Protein AF-A0AAD4BTM9-F1 (afdb_monomer_lite)

Organism: NCBI:txid1328754

Sequence (418 aa):
MQLYQLKAYLLLVLLASYPAVSVAVNFTQCFENVITCANDPSSQACAFLNISNATAFSLLRTSNGKPILTTDTATALSYNGCYNHCGKGEEPFSWTVFSQECSQWLLPYLALLSQLPFGAPFRMDNLMSVILTLGSPTLAGYSLFVTLLNARWVNNKLFSRIDYPSSNVRLSVVRVLSSLQQVPLRVHPGRSAHFESLVVHPDNDNWWITLAKALNYSHTWSISSITSIAWVVVAYLLTVADSLSNGQGTGSVWLWLLPIVIGWLILSPKCDYARVDDAYNRANQQLFVADSRDATAPILVTCNSGLTISSSPDEPYGRNITSPDESRIPPVFNYARTLPWSRTVYLTSLFYRKAWRKSSRNHVGVDGNRIPRNVPRNEVPRESRLGNRDQVYDYCHHEDPGINVIWHRGVLFTAVFN

pLDDT: mean 79.59, std 14.42, range [35.06, 95.25]

Secondary structure (DSSP, 8-state):
-HHHHHHHHHHHHHHH---S------HHHHHHHHHHHHH-TTSHHHHHHT--HHHHHHHEE-TTSPBPSSGGG--EE-HHHHHHHT-SPPPPP-HHHHHHHHHHHHHHHHHHHTTS----SSHHHHHHHHHHHHH-HHHHHHHHHHHHHHHHHIIIIISTT---SBHHHHHHHHHHHHHGGGS--EE--STT-HHHHHHH-GGGHHHHHHHHHHH-------HHHHHHHHHHHHHHHHHHHHHHHH---GGGTTTTHHHHHHHHHHH-----HHHHHHHHHHHHTTEEE--SS-SSSPEEESS--SEE----TTSTTGGG-S-GGGG--SGGGHHHHHHHHHHHHHHHHHHHHHHHHIIIII-B-TTSPBPPTTS-TTB--SGGG---HHHHHHHH--S-S-----GGGSHHHHTT--

Structure (mmCIF, N/CA/C/O backbone):
data_AF-A0AAD4BTM9-F1
#
_entry.id   AF-A0AAD4BTM9-F1
#
loop_
_atom_site.group_PDB
_atom_site.id
_atom_site.type_symbol
_atom_site.label_atom_id
_atom_site.label_alt_id
_atom_site.label_comp_id
_atom_site.label_asym_id
_atom_site.label_entity_id
_atom_site.label_seq_id
_atom_site.pdbx_PDB_ins_code
_atom_site.Cartn_x
_atom_site.Cartn_y
_atom_site.Cartn_z
_atom_site.occupancy
_atom_site.B_iso_or_equiv
_atom_site.auth_seq_id
_atom_site.auth_comp_id
_atom_site.auth_asym_id
_atom_site.auth_atom_id
_atom_site.pdbx_PDB_model_num
ATOM 1 N N . MET A 1 1 ? 4.585 -25.728 14.093 1.00 44.75 1 MET A N 1
ATOM 2 C CA . MET A 1 1 ? 3.194 -26.189 14.324 1.00 44.75 1 MET A CA 1
ATOM 3 C C . MET A 1 1 ? 2.845 -26.331 15.814 1.00 44.75 1 MET A C 1
ATOM 5 O O . MET A 1 1 ? 1.763 -25.914 16.197 1.00 44.75 1 MET A O 1
ATOM 9 N N . GLN A 1 2 ? 3.752 -26.811 16.678 1.00 45.56 2 GLN A N 1
ATOM 10 C CA . GLN A 1 2 ? 3.478 -27.013 18.116 1.00 45.56 2 GLN A CA 1
ATOM 11 C C . GLN A 1 2 ? 3.310 -25.724 18.955 1.00 45.56 2 GLN A C 1
ATOM 13 O O . GLN A 1 2 ? 2.506 -25.704 19.879 1.00 45.56 2 GLN A O 1
ATOM 18 N N . LEU A 1 3 ? 3.968 -24.615 18.596 1.00 39.09 3 LEU A N 1
ATOM 19 C CA . LEU A 1 3 ? 3.857 -23.349 19.346 1.00 39.09 3 LEU A CA 1
ATOM 20 C C . LEU A 1 3 ? 2.482 -22.656 19.200 1.00 39.09 3 LEU A C 1
ATOM 22 O O . LEU A 1 3 ? 2.082 -21.875 20.058 1.00 39.09 3 LEU A O 1
ATOM 26 N N . TYR A 1 4 ? 1.757 -22.934 18.111 1.00 45.28 4 TYR A N 1
ATOM 27 C CA . TYR A 1 4 ? 0.452 -22.325 17.815 1.00 45.28 4 TYR A CA 1
ATOM 28 C C . TYR A 1 4 ? -0.698 -23.034 18.533 1.00 45.28 4 TYR A C 1
ATOM 30 O O . TYR A 1 4 ? -1.600 -22.370 19.038 1.00 45.28 4 TYR A O 1
ATOM 38 N N . GLN A 1 5 ? -0.619 -24.363 18.648 1.00 49.09 5 GLN A N 1
ATOM 39 C CA . GLN A 1 5 ? -1.528 -25.156 19.479 1.00 49.09 5 GLN A CA 1
ATOM 40 C C . GLN A 1 5 ? -1.414 -24.731 20.949 1.00 49.09 5 GLN A C 1
ATOM 42 O O . GLN A 1 5 ? -2.428 -24.522 21.603 1.00 49.09 5 GLN A O 1
ATOM 47 N N . LEU A 1 6 ? -0.189 -24.474 21.427 1.00 46.19 6 LEU A N 1
ATOM 48 C CA . LEU A 1 6 ? 0.059 -24.037 22.802 1.00 46.19 6 LEU A CA 1
ATOM 49 C C . LEU A 1 6 ? -0.590 -22.679 23.126 1.00 46.19 6 LEU A C 1
ATOM 51 O O . LEU A 1 6 ? -1.142 -22.517 24.206 1.00 46.19 6 LEU A O 1
ATOM 55 N N . LYS A 1 7 ? -0.578 -21.714 22.193 1.00 46.97 7 LYS A N 1
ATOM 56 C CA . LYS A 1 7 ? -1.187 -20.384 22.398 1.00 46.97 7 LYS A CA 1
ATOM 57 C C . LYS A 1 7 ? -2.717 -20.418 22.398 1.00 46.97 7 LYS A C 1
ATOM 59 O O . LYS A 1 7 ? -3.330 -19.718 23.196 1.00 46.97 7 LYS A O 1
ATOM 64 N N . ALA A 1 8 ? -3.322 -21.238 21.537 1.00 51.81 8 ALA A N 1
ATOM 65 C CA . ALA A 1 8 ? -4.773 -21.430 21.514 1.00 51.81 8 ALA A CA 1
ATOM 66 C C . ALA A 1 8 ? -5.264 -22.168 22.771 1.00 51.81 8 ALA A C 1
ATOM 68 O O . ALA A 1 8 ? -6.272 -21.778 23.357 1.00 51.81 8 ALA A O 1
ATOM 69 N N . TYR A 1 9 ? -4.508 -23.172 23.233 1.00 51.25 9 TYR A N 1
ATOM 70 C CA . TYR A 1 9 ? -4.788 -23.870 24.489 1.00 51.25 9 TYR A CA 1
ATOM 71 C C . TYR A 1 9 ? -4.622 -22.953 25.703 1.00 51.25 9 TYR A C 1
ATOM 73 O O . TYR A 1 9 ? -5.453 -22.991 26.599 1.00 51.25 9 TYR A O 1
ATOM 81 N N . LEU A 1 10 ? -3.603 -22.086 25.721 1.00 50.50 10 LEU A N 1
ATOM 82 C CA . LEU A 1 10 ? -3.401 -21.125 26.809 1.00 50.50 10 LEU A CA 1
ATOM 83 C C . LEU A 1 10 ? -4.558 -20.118 26.902 1.00 50.50 10 LEU A C 1
ATOM 85 O O . LEU A 1 10 ? -4.986 -19.787 28.001 1.00 50.50 10 LEU A O 1
ATOM 89 N N . LEU A 1 11 ? -5.092 -19.668 25.759 1.00 49.16 11 LEU A N 1
ATOM 90 C CA . LEU A 1 11 ? -6.245 -18.765 25.705 1.00 49.16 11 LEU A CA 1
ATOM 91 C C . LEU A 1 11 ? -7.529 -19.451 26.207 1.00 49.16 11 LEU A C 1
ATOM 93 O O . LEU A 1 11 ? -8.293 -18.853 26.957 1.00 49.16 11 LEU A O 1
ATOM 97 N N . LEU A 1 12 ? -7.742 -20.719 25.836 1.00 51.28 12 LEU A N 1
ATOM 98 C CA . LEU A 1 12 ? -8.870 -21.531 26.310 1.00 51.28 12 LEU A CA 1
ATOM 99 C C . LEU A 1 12 ? -8.758 -21.884 27.799 1.00 51.28 12 LEU A C 1
ATOM 101 O O . LEU A 1 12 ? -9.765 -21.881 28.498 1.00 51.28 12 LEU A O 1
ATOM 105 N N . VAL A 1 13 ? -7.547 -22.137 28.301 1.00 53.88 13 VAL A N 1
ATOM 106 C CA . VAL A 1 13 ? -7.291 -22.396 29.726 1.00 53.88 13 VAL A CA 1
ATOM 107 C C . VAL A 1 13 ? -7.471 -21.122 30.556 1.00 53.88 13 VAL A C 1
ATOM 109 O O . VAL A 1 13 ? -8.081 -21.199 31.614 1.00 53.88 13 VAL A O 1
ATOM 112 N N . LEU A 1 14 ? -7.049 -19.953 30.056 1.00 50.84 14 LEU A N 1
ATOM 113 C CA . LEU A 1 14 ? -7.294 -18.655 30.705 1.00 50.84 14 LEU A CA 1
ATOM 114 C C . LEU A 1 14 ? -8.786 -18.293 30.767 1.00 50.84 14 LEU A C 1
ATOM 116 O O . LEU A 1 14 ? -9.219 -17.677 31.735 1.00 50.84 14 LEU A O 1
ATOM 120 N N . LEU A 1 15 ? -9.577 -18.692 29.764 1.00 49.03 15 LEU A N 1
ATOM 121 C CA . LEU A 1 15 ? -11.035 -18.514 29.770 1.00 49.03 15 LEU A CA 1
ATOM 122 C C . LEU A 1 15 ? -11.758 -19.535 30.668 1.00 49.03 15 LEU A C 1
ATOM 124 O O . LEU A 1 15 ? -12.850 -19.250 31.150 1.00 49.03 15 LEU A O 1
ATOM 128 N N . ALA A 1 16 ? -11.164 -20.711 30.900 1.00 48.38 16 ALA A N 1
ATOM 129 C CA . ALA A 1 16 ? -11.754 -21.789 31.696 1.00 48.38 16 ALA A CA 1
ATOM 130 C C . ALA A 1 16 ? -11.356 -21.762 33.184 1.00 48.38 16 ALA A C 1
ATOM 132 O O . ALA A 1 16 ? -12.023 -22.389 34.005 1.00 48.38 16 ALA A O 1
ATOM 133 N N . SER A 1 17 ? -10.291 -21.047 33.557 1.00 43.88 17 SER A N 1
ATOM 134 C CA . SER A 1 17 ? -9.824 -20.936 34.941 1.00 43.88 17 SER A CA 1
ATOM 135 C C . SER A 1 17 ? -10.393 -19.698 35.643 1.00 43.88 17 SER A C 1
ATOM 137 O O . SER A 1 17 ? -9.637 -18.829 36.071 1.00 43.88 17 SER A O 1
ATOM 139 N N . TYR A 1 18 ? -11.715 -19.603 35.773 1.00 47.12 18 TYR A N 1
ATOM 140 C CA . TYR A 1 18 ? -12.312 -18.723 36.781 1.00 47.12 18 TYR A CA 1
ATOM 141 C C . TYR A 1 18 ? -12.571 -19.550 38.046 1.00 47.12 18 TYR A C 1
ATOM 143 O O . TYR A 1 18 ? -13.362 -20.496 37.993 1.00 47.12 18 TYR A O 1
ATOM 151 N N . PRO A 1 19 ? -11.897 -19.268 39.177 1.00 45.50 19 PRO A N 1
ATOM 152 C CA . PRO A 1 19 ? -12.206 -19.946 40.422 1.00 45.50 19 PRO A CA 1
ATOM 153 C C . PRO A 1 19 ? -13.606 -19.540 40.885 1.00 45.50 19 PRO A C 1
ATOM 155 O O . PRO A 1 19 ? -13.957 -18.363 40.948 1.00 45.50 19 PRO A O 1
ATOM 158 N N . ALA A 1 20 ? -14.410 -20.551 41.195 1.00 49.00 20 ALA A N 1
ATOM 159 C CA . ALA A 1 20 ? -15.719 -20.387 41.788 1.00 49.00 20 ALA A CA 1
ATOM 160 C C . ALA A 1 20 ? -15.606 -19.872 43.235 1.00 49.00 20 ALA A C 1
ATOM 162 O O . ALA A 1 20 ? -14.772 -20.337 44.011 1.00 49.00 20 ALA A O 1
ATOM 163 N N . VAL A 1 21 ? -16.555 -18.996 43.580 1.00 48.03 21 VAL A N 1
ATOM 164 C CA . VAL A 1 21 ? -16.938 -18.538 44.927 1.00 48.03 21 VAL A CA 1
ATOM 165 C C . VAL A 1 21 ? -16.010 -17.497 45.571 1.00 48.03 21 VAL A C 1
ATOM 167 O O . VAL A 1 21 ? -15.443 -17.708 46.641 1.00 48.03 21 VAL A O 1
ATOM 170 N N . SER A 1 22 ? -15.940 -16.306 44.973 1.00 51.69 22 SER A N 1
ATOM 171 C CA . SER A 1 22 ? -15.828 -15.078 45.769 1.00 51.69 22 SER A CA 1
ATOM 172 C C . SER A 1 22 ? -17.229 -14.696 46.273 1.00 51.69 22 SER A C 1
ATOM 174 O O . SER A 1 22 ? -18.228 -14.883 45.573 1.00 51.69 22 SER A O 1
ATOM 176 N N . VAL A 1 23 ? -17.341 -14.226 47.521 1.00 58.25 23 VAL A N 1
ATOM 177 C CA . VAL A 1 23 ? -18.596 -13.645 48.026 1.00 58.25 23 VAL A CA 1
ATOM 178 C C . VAL A 1 23 ? -18.817 -12.364 47.236 1.00 58.25 23 VAL A C 1
ATOM 180 O O . VAL A 1 23 ? -18.126 -11.372 47.465 1.00 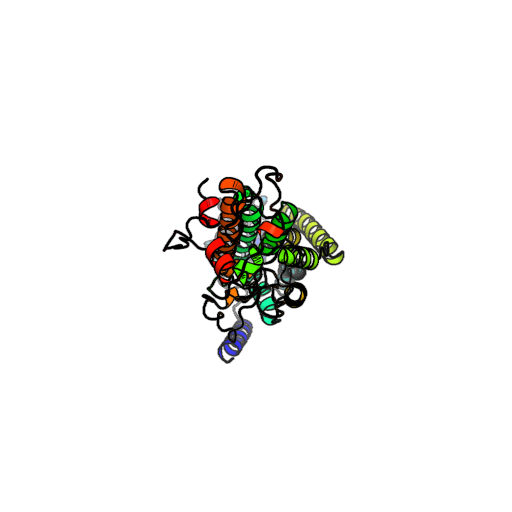58.25 23 VAL A O 1
ATOM 183 N N . ALA A 1 24 ? -19.704 -12.430 46.250 1.00 61.91 24 ALA A N 1
ATOM 184 C CA . ALA A 1 24 ? -19.914 -11.338 45.324 1.00 61.91 24 ALA A CA 1
ATOM 185 C C . ALA A 1 24 ? -20.499 -10.121 46.055 1.00 61.91 24 ALA A C 1
ATOM 187 O O . ALA A 1 24 ? -21.498 -10.241 46.768 1.00 61.91 24 ALA A O 1
ATOM 188 N N . VAL A 1 25 ? -19.881 -8.955 45.884 1.00 77.69 25 VAL A N 1
ATOM 189 C CA . VAL A 1 25 ? -20.337 -7.694 46.479 1.00 77.69 25 VAL A CA 1
ATOM 190 C C . VAL A 1 25 ? -20.967 -6.850 45.383 1.00 77.69 25 VAL A C 1
ATOM 192 O O . VAL A 1 25 ? -20.309 -6.539 44.403 1.00 77.69 25 VAL A O 1
ATOM 195 N N . ASN A 1 26 ? -22.229 -6.450 45.531 1.00 83.44 26 ASN A N 1
ATOM 196 C CA . ASN A 1 26 ? -22.850 -5.499 44.608 1.00 83.44 26 ASN A CA 1
ATOM 197 C C . ASN A 1 26 ? -22.527 -4.067 45.069 1.00 83.44 26 ASN A C 1
ATOM 199 O O . ASN A 1 26 ? -23.194 -3.536 45.964 1.00 83.44 26 ASN A O 1
ATOM 203 N N . PHE A 1 27 ? -21.480 -3.455 44.501 1.00 84.75 27 PHE A N 1
ATOM 204 C CA . PHE A 1 27 ? -21.036 -2.121 44.920 1.00 84.75 27 PHE A CA 1
ATOM 205 C C . PHE A 1 27 ? -22.039 -1.036 44.534 1.00 84.75 27 PHE A C 1
ATOM 207 O O . PHE A 1 27 ? -22.203 -0.080 45.290 1.00 84.75 27 PHE A O 1
ATOM 214 N N . THR A 1 28 ? -22.754 -1.213 43.420 1.00 85.00 28 THR A N 1
ATOM 215 C CA . THR A 1 28 ? -23.818 -0.291 42.990 1.00 85.00 28 THR A CA 1
ATOM 216 C C . THR A 1 28 ? -24.947 -0.244 44.023 1.00 85.00 28 THR A C 1
ATOM 218 O O . THR A 1 28 ? -25.272 0.824 44.539 1.00 85.00 28 THR A O 1
ATOM 221 N N . GLN A 1 29 ? -25.457 -1.409 44.435 1.00 87.75 29 GLN A N 1
ATOM 222 C CA . GLN A 1 29 ? -26.474 -1.501 45.487 1.00 87.75 29 GLN A CA 1
ATOM 223 C C . GLN A 1 29 ? -25.955 -0.971 46.829 1.00 87.75 29 GLN A C 1
ATOM 225 O O . GLN A 1 29 ? -26.685 -0.313 47.567 1.00 87.75 29 GLN A O 1
ATOM 230 N N . CYS A 1 30 ? -24.691 -1.246 47.168 1.00 88.94 30 CYS A N 1
ATOM 231 C CA . CYS A 1 30 ? -24.097 -0.709 48.388 1.00 88.94 30 CYS A CA 1
ATOM 232 C C . CYS A 1 30 ? -24.056 0.824 48.368 1.00 88.94 30 CYS A C 1
ATOM 234 O O . CYS A 1 30 ? -24.418 1.459 49.356 1.00 88.94 30 CYS A O 1
ATOM 236 N N . PHE A 1 31 ? -23.656 1.426 47.246 1.00 90.31 31 PHE A N 1
ATOM 237 C CA . PHE A 1 31 ? -23.616 2.875 47.088 1.00 90.31 31 PHE A CA 1
ATOM 238 C C . PHE A 1 31 ? -25.008 3.507 47.230 1.00 90.31 31 PHE A C 1
ATOM 240 O O . PHE A 1 31 ? -25.165 4.462 47.993 1.00 90.31 31 PHE A O 1
ATOM 247 N N . GLU A 1 32 ? -26.029 2.927 46.593 1.00 89.88 32 GLU A N 1
ATOM 248 C CA . GLU A 1 32 ? -27.427 3.354 46.756 1.00 89.88 32 GLU A CA 1
ATOM 249 C C . GLU A 1 32 ? -27.903 3.232 48.208 1.00 89.88 32 GLU A C 1
ATOM 251 O O . GLU A 1 32 ? -28.560 4.137 48.730 1.00 89.88 32 GLU A O 1
ATOM 256 N N . ASN A 1 33 ? -27.519 2.160 48.903 1.00 91.62 33 ASN A N 1
ATOM 257 C CA . ASN A 1 33 ? -27.833 1.975 50.318 1.00 91.62 33 ASN A CA 1
ATOM 258 C C . ASN A 1 33 ? -27.142 3.033 51.200 1.00 91.62 33 ASN A C 1
ATOM 260 O O . ASN A 1 33 ? -27.749 3.520 52.155 1.00 91.62 33 ASN A O 1
ATOM 264 N N . VAL A 1 34 ? -25.908 3.445 50.877 1.00 90.50 34 VAL A N 1
ATOM 265 C CA . VAL A 1 34 ? -25.220 4.538 51.591 1.00 90.50 34 VAL A CA 1
ATOM 266 C C . VAL A 1 34 ? -25.934 5.873 51.359 1.00 90.50 34 VAL A C 1
ATOM 268 O O . VAL A 1 34 ? -26.154 6.606 52.324 1.00 90.50 34 VAL A O 1
ATOM 271 N N . ILE A 1 35 ? -26.340 6.185 50.122 1.00 91.19 35 ILE A N 1
ATOM 272 C CA . ILE A 1 35 ? -27.123 7.398 49.819 1.00 91.19 35 ILE A CA 1
ATOM 273 C C . ILE A 1 35 ? -28.462 7.373 50.565 1.00 91.19 35 ILE A C 1
ATOM 275 O O . ILE A 1 35 ? -28.835 8.356 51.206 1.00 91.19 35 ILE A O 1
ATOM 279 N N . THR A 1 36 ? -29.162 6.239 50.533 1.00 91.94 36 THR A N 1
ATOM 280 C CA . THR A 1 36 ? -30.456 6.064 51.206 1.00 91.94 36 THR A CA 1
ATOM 281 C C . THR A 1 36 ? -30.318 6.248 52.716 1.00 91.94 36 THR A C 1
ATOM 283 O O . THR A 1 36 ? -31.113 6.965 53.315 1.00 91.94 36 THR A O 1
ATOM 286 N N . CYS A 1 37 ? -29.263 5.699 53.325 1.00 90.75 37 CYS A N 1
ATOM 287 C CA . CYS A 1 37 ? -28.975 5.892 54.745 1.00 90.75 37 CYS A CA 1
ATOM 288 C C . CYS A 1 37 ? -28.634 7.353 55.103 1.00 90.75 37 CYS A C 1
ATOM 290 O O . CYS A 1 37 ? -29.019 7.853 56.164 1.00 90.75 37 CYS A O 1
ATOM 292 N N . ALA A 1 38 ? -27.926 8.060 54.216 1.00 89.81 38 ALA A N 1
ATOM 293 C CA . ALA A 1 38 ? -27.612 9.478 54.389 1.00 89.81 38 ALA A CA 1
ATOM 294 C C . ALA A 1 38 ? -28.858 10.381 54.278 1.00 89.81 38 ALA A C 1
ATOM 296 O O . ALA A 1 38 ? -28.908 11.427 54.923 1.00 89.81 38 ALA A O 1
ATOM 297 N N . ASN A 1 39 ? -29.869 9.975 53.505 1.00 90.38 39 ASN A N 1
ATOM 298 C CA . ASN A 1 39 ? -31.133 10.705 53.361 1.00 90.38 39 ASN A CA 1
ATOM 299 C C . ASN A 1 39 ? -32.149 10.378 54.458 1.00 90.38 39 ASN A C 1
ATOM 301 O O . ASN A 1 39 ? -32.807 11.277 54.974 1.00 90.38 39 ASN A O 1
ATOM 305 N N . ASP A 1 40 ? -32.265 9.102 54.820 1.00 89.62 40 ASP A N 1
ATOM 306 C CA . ASP A 1 40 ? -33.227 8.618 55.801 1.00 89.62 40 ASP A CA 1
ATOM 307 C C . ASP A 1 40 ? -32.524 7.748 56.863 1.00 89.62 40 ASP A C 1
ATOM 309 O O . ASP A 1 40 ? -32.226 6.571 56.616 1.00 89.62 40 ASP A O 1
ATOM 313 N N . PRO A 1 41 ? -32.269 8.298 58.069 1.00 82.75 41 PRO A N 1
ATOM 314 C CA . PRO A 1 41 ? -31.624 7.571 59.162 1.00 82.75 41 PRO A CA 1
ATOM 315 C C . PRO A 1 41 ? -32.461 6.398 59.696 1.00 82.75 41 PRO A C 1
ATOM 317 O O . PRO A 1 41 ? -31.919 5.554 60.406 1.00 82.75 41 PRO A O 1
ATOM 320 N N . SER A 1 42 ? -33.762 6.342 59.386 1.00 84.25 42 SER A N 1
ATOM 321 C CA . SER A 1 42 ? -34.657 5.248 59.782 1.00 84.25 42 SER A CA 1
ATOM 322 C C . SER A 1 42 ? -34.722 4.112 58.755 1.00 84.25 42 SER A C 1
ATOM 324 O O . SER A 1 42 ? -35.361 3.086 58.998 1.00 84.25 42 SER A O 1
ATOM 326 N N . SER A 1 43 ? -34.033 4.263 57.620 1.00 87.12 43 SER A N 1
ATOM 327 C CA . SER A 1 43 ? -34.035 3.267 56.554 1.00 87.12 43 SER A CA 1
ATOM 328 C C . SER A 1 43 ? -33.371 1.952 56.977 1.00 87.12 43 SER A C 1
ATOM 330 O O . SER A 1 43 ? -32.358 1.912 57.683 1.00 87.12 43 SER A O 1
ATOM 332 N N . GLN A 1 44 ? -33.891 0.839 56.452 1.00 86.50 44 GLN A N 1
ATOM 333 C CA . GLN A 1 44 ? -33.271 -0.483 56.614 1.00 86.50 44 GLN A CA 1
ATOM 334 C C . GLN A 1 44 ? -31.848 -0.542 56.029 1.00 86.50 44 GLN A C 1
ATOM 336 O O . GLN A 1 44 ? -31.058 -1.393 56.431 1.00 86.50 44 GLN A O 1
ATOM 341 N N . ALA A 1 45 ? -31.491 0.386 55.135 1.00 85.44 45 ALA A N 1
ATOM 342 C CA . ALA A 1 45 ? -30.158 0.499 54.557 1.00 85.44 45 ALA A CA 1
ATOM 343 C C . ALA A 1 45 ? -29.081 0.839 55.606 1.00 85.44 45 ALA A C 1
ATOM 345 O O . ALA A 1 45 ? -28.004 0.241 55.580 1.00 85.44 45 ALA A O 1
ATOM 346 N N . CYS A 1 46 ? -29.375 1.726 56.569 1.00 84.56 46 CYS A N 1
ATOM 347 C CA . CYS A 1 46 ? -28.453 2.026 57.674 1.00 84.56 46 CYS A CA 1
ATOM 348 C C . CYS A 1 46 ? -28.208 0.803 58.565 1.00 84.56 46 CYS A C 1
ATOM 350 O O . CYS A 1 46 ? -27.073 0.539 58.964 1.00 84.56 46 CYS A O 1
ATOM 352 N N . ALA A 1 47 ? -29.267 0.035 58.845 1.00 85.62 47 ALA A N 1
ATOM 353 C CA . ALA A 1 47 ? -29.183 -1.188 59.640 1.00 85.62 47 ALA A CA 1
ATOM 354 C C . ALA A 1 47 ? -28.411 -2.296 58.905 1.00 85.62 47 ALA A C 1
ATOM 356 O O . ALA A 1 47 ? -27.578 -2.965 59.509 1.00 85.62 47 ALA A O 1
ATOM 357 N N . PHE A 1 48 ? -28.639 -2.449 57.596 1.00 84.44 48 PHE A N 1
ATOM 358 C CA . PHE A 1 48 ? -27.947 -3.427 56.754 1.00 84.44 48 PHE A CA 1
ATOM 359 C C . PHE A 1 48 ? -26.438 -3.157 56.660 1.00 84.44 48 PHE A C 1
ATOM 361 O O . PHE A 1 48 ? -25.636 -4.082 56.755 1.00 84.44 48 PHE A O 1
ATOM 368 N N . LEU A 1 49 ? -26.047 -1.888 56.511 1.00 84.50 49 LEU A N 1
ATOM 369 C CA . LEU A 1 49 ? -24.643 -1.467 56.436 1.00 84.50 49 LEU A CA 1
ATOM 370 C C . LEU A 1 49 ? -23.985 -1.283 57.816 1.00 84.50 49 LEU A C 1
ATOM 372 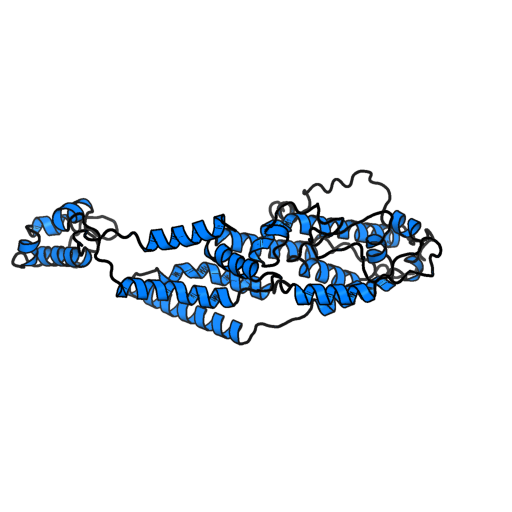O O . LEU A 1 49 ? -22.772 -1.084 57.892 1.00 84.50 49 LEU A O 1
ATOM 376 N N . ASN A 1 50 ? -24.776 -1.334 58.893 1.00 89.00 50 ASN A N 1
ATOM 377 C CA . ASN A 1 50 ? -24.370 -1.036 60.266 1.00 89.00 50 ASN A CA 1
ATOM 378 C C . ASN A 1 50 ? -23.636 0.316 60.394 1.00 89.00 50 ASN A C 1
ATOM 380 O O . ASN A 1 50 ? -22.563 0.415 60.994 1.00 89.00 50 ASN A O 1
ATOM 384 N N . ILE A 1 51 ? -24.202 1.363 59.784 1.00 88.50 51 ILE A N 1
ATOM 385 C CA . ILE A 1 51 ? -23.665 2.731 59.819 1.00 88.50 51 ILE A CA 1
ATOM 386 C C . ILE A 1 51 ? -24.731 3.738 60.242 1.00 88.50 51 ILE A C 1
ATOM 388 O O . ILE A 1 51 ? -25.921 3.557 60.006 1.00 88.50 51 ILE A O 1
ATOM 392 N N . SER A 1 52 ? -24.284 4.840 60.842 1.00 90.38 52 SER A N 1
ATOM 393 C CA . SER A 1 52 ? -25.128 6.006 61.119 1.00 90.38 52 SER A CA 1
ATOM 394 C C . SER A 1 52 ? -25.251 6.917 59.892 1.00 90.38 52 SER A C 1
ATOM 396 O O . SER A 1 52 ? -24.386 6.918 59.009 1.00 90.38 52 SER A O 1
ATOM 398 N N . ASN A 1 53 ? -26.269 7.774 59.880 1.00 88.69 53 ASN A N 1
ATOM 399 C CA . ASN A 1 53 ? -26.445 8.793 58.845 1.00 88.69 53 ASN A CA 1
ATOM 400 C C . ASN A 1 53 ? -25.222 9.731 58.727 1.00 88.69 53 ASN A C 1
ATOM 402 O O . ASN A 1 53 ? -24.700 9.927 57.631 1.00 88.69 53 ASN A O 1
ATOM 406 N N . ALA A 1 54 ? -24.678 10.212 59.853 1.00 86.31 54 ALA A N 1
ATOM 407 C CA . ALA A 1 54 ? -23.494 11.079 59.859 1.00 86.31 54 ALA A CA 1
ATOM 408 C C . ALA A 1 54 ? -22.266 10.393 59.237 1.00 86.31 54 ALA A C 1
ATOM 410 O O . ALA A 1 54 ? -21.527 10.997 58.457 1.00 86.31 54 ALA A O 1
ATOM 411 N N . THR A 1 55 ? -22.072 9.104 59.537 1.00 86.94 55 THR A N 1
ATOM 412 C CA . THR A 1 55 ? -21.025 8.307 58.891 1.00 86.94 55 THR A CA 1
ATOM 413 C C . THR A 1 55 ? -21.297 8.133 57.401 1.00 86.94 55 THR A C 1
ATOM 415 O O . THR A 1 55 ? -20.384 8.388 56.624 1.00 86.94 55 THR A O 1
ATOM 418 N N . ALA A 1 56 ? -22.523 7.812 56.973 1.00 86.06 56 ALA A N 1
ATOM 419 C CA . ALA A 1 56 ? -22.869 7.689 55.554 1.00 86.06 56 ALA A CA 1
ATOM 420 C C . ALA A 1 56 ? -22.542 8.977 54.774 1.00 86.06 56 ALA A C 1
ATOM 422 O O . ALA A 1 56 ? -21.842 8.930 53.761 1.00 86.06 56 ALA A O 1
ATOM 423 N N . PHE A 1 57 ? -22.917 10.139 55.316 1.00 89.12 57 PHE A N 1
ATOM 424 C CA . PHE A 1 57 ? -22.599 11.448 54.740 1.00 89.12 57 PHE A CA 1
ATOM 425 C C . PHE A 1 57 ? -21.084 11.690 54.630 1.00 89.12 57 PHE A C 1
ATOM 427 O O . PHE A 1 57 ? -20.588 12.184 53.617 1.00 89.12 57 PHE A O 1
ATOM 434 N N . SER A 1 58 ? -20.319 11.277 55.647 1.00 88.50 58 SER A N 1
ATOM 435 C CA . SER A 1 58 ? -18.855 11.400 55.666 1.00 88.50 58 SER A CA 1
ATOM 436 C C . SER A 1 58 ? -18.135 10.508 54.646 1.00 88.50 58 SER A C 1
ATOM 438 O O . SER A 1 58 ? -16.983 10.792 54.299 1.00 88.50 58 SER A O 1
ATOM 440 N N . LEU A 1 59 ? -18.785 9.446 54.155 1.00 90.06 59 LEU A N 1
ATOM 441 C CA . LEU A 1 59 ? -18.215 8.512 53.181 1.00 90.06 59 LEU A CA 1
ATOM 442 C C . LEU A 1 59 ? -18.434 8.970 51.738 1.00 90.06 59 LEU A C 1
ATOM 444 O O . LEU A 1 59 ? -17.599 8.673 50.879 1.00 90.06 59 LEU A O 1
ATOM 448 N N . LEU A 1 60 ? -19.529 9.684 51.476 1.00 91.69 60 LEU A N 1
ATOM 449 C CA . LEU A 1 60 ? -19.920 10.139 50.146 1.00 91.69 60 LEU A CA 1
ATOM 450 C C . LEU A 1 60 ? -19.010 11.265 49.636 1.00 91.69 60 LEU A C 1
ATOM 452 O O . LEU A 1 60 ? -18.500 12.110 50.383 1.00 91.69 60 LEU A O 1
ATOM 456 N N . ARG A 1 61 ? -18.758 11.250 48.331 1.00 90.56 61 ARG A N 1
ATOM 457 C CA . ARG A 1 61 ? -17.856 12.158 47.624 1.00 90.56 61 ARG A CA 1
ATOM 458 C C . ARG A 1 61 ? -18.490 12.627 46.317 1.00 90.56 61 ARG A C 1
ATOM 460 O O . ARG A 1 61 ? -19.304 11.938 45.708 1.00 90.56 61 ARG A O 1
ATOM 467 N N . THR A 1 62 ? -18.067 13.805 45.883 1.00 88.56 62 THR A N 1
ATOM 468 C CA . THR A 1 62 ? -18.285 14.299 44.516 1.00 88.56 62 THR A CA 1
ATOM 469 C C . THR A 1 62 ? -17.299 13.637 43.546 1.00 88.56 62 THR A C 1
ATOM 471 O O . THR A 1 62 ? -16.298 13.054 43.974 1.00 88.56 62 THR A O 1
ATOM 474 N N . SER A 1 63 ? -17.511 13.797 42.236 1.00 82.25 63 SER A N 1
ATOM 475 C CA . SER A 1 63 ? -16.629 13.287 41.168 1.00 82.25 63 SER A CA 1
ATOM 476 C C . SER A 1 63 ? -15.182 13.771 41.296 1.00 82.25 63 SER A C 1
ATOM 478 O O . SER A 1 63 ? -14.253 13.124 40.825 1.00 82.25 63 SER A O 1
ATOM 480 N N . ASN A 1 64 ? -14.986 14.900 41.980 1.00 83.38 64 ASN A N 1
ATOM 481 C CA . ASN A 1 64 ? -13.690 15.537 42.196 1.00 83.38 64 ASN A CA 1
ATOM 482 C C . ASN A 1 64 ? -13.031 15.096 43.517 1.00 83.38 64 ASN A C 1
ATOM 484 O O . ASN A 1 64 ? -12.072 15.720 43.968 1.00 83.38 64 ASN A O 1
ATOM 488 N N . GLY A 1 65 ? -13.582 14.078 44.188 1.00 83.44 65 GLY A N 1
ATOM 489 C CA . GLY A 1 65 ? -13.059 13.533 45.442 1.00 83.44 65 GLY A CA 1
ATOM 490 C C . GLY A 1 65 ? -13.302 14.408 46.676 1.00 83.44 65 GLY A C 1
ATOM 491 O O . GLY A 1 65 ? -12.755 14.124 47.741 1.00 83.44 65 GLY A O 1
ATOM 492 N N . LYS A 1 66 ? -14.118 15.465 46.570 1.00 88.69 66 LYS A N 1
ATOM 493 C CA . LYS A 1 66 ? -14.453 16.340 47.706 1.00 88.69 66 LYS A CA 1
ATOM 494 C C . LYS A 1 66 ? -15.623 15.772 48.520 1.00 88.69 66 LYS A C 1
ATOM 496 O O . LYS A 1 66 ? -16.501 15.156 47.910 1.00 88.69 66 LYS A O 1
ATOM 501 N N . PRO A 1 67 ? -15.669 15.987 49.850 1.00 87.12 67 PRO A N 1
ATOM 502 C CA . PRO A 1 67 ? -16.848 15.691 50.665 1.00 87.12 67 PRO A CA 1
ATOM 503 C C . PRO A 1 67 ? -18.093 16.384 50.109 1.00 87.12 67 PRO A C 1
ATOM 505 O O . PRO A 1 67 ? -17.998 17.488 49.567 1.00 87.12 67 PRO A O 1
ATOM 508 N N . ILE A 1 68 ? -19.240 15.726 50.232 1.00 88.88 68 ILE A N 1
ATOM 509 C CA . ILE A 1 68 ? -20.523 16.272 49.786 1.00 88.88 68 ILE A CA 1
ATOM 510 C C . ILE A 1 68 ? -21.105 17.238 50.825 1.00 88.88 68 ILE A C 1
ATOM 512 O O . ILE A 1 68 ? -20.849 17.107 52.021 1.00 88.88 68 ILE A O 1
ATOM 516 N N . LEU A 1 69 ? -21.897 18.203 50.358 1.00 83.62 69 LEU A N 1
ATOM 517 C CA . LEU A 1 69 ? -22.701 19.095 51.209 1.00 83.62 69 LEU A CA 1
ATOM 518 C C . LEU A 1 69 ? -24.173 18.668 51.238 1.00 83.62 69 LEU A C 1
ATOM 520 O O . LEU A 1 69 ? -24.862 18.899 52.226 1.00 83.62 69 LEU A O 1
ATOM 524 N N . THR A 1 70 ? -24.632 18.024 50.165 1.00 84.81 70 THR A N 1
ATOM 525 C CA . THR A 1 70 ? -25.962 17.429 50.009 1.00 84.81 70 THR A CA 1
ATOM 526 C C . THR A 1 70 ? -25.830 16.092 49.286 1.00 84.81 70 THR A C 1
ATOM 528 O O . THR A 1 70 ? -24.918 15.897 48.475 1.00 84.81 70 THR A O 1
ATOM 531 N N . THR A 1 71 ? -26.734 15.162 49.566 1.00 83.50 71 THR A N 1
ATOM 532 C CA . THR A 1 71 ? -26.763 13.823 48.956 1.00 83.50 71 THR A CA 1
ATOM 533 C C . THR A 1 71 ? -26.997 13.857 47.448 1.00 83.50 71 THR A C 1
ATOM 535 O O . THR A 1 71 ? -26.434 13.027 46.745 1.00 83.50 71 THR A O 1
ATOM 538 N N . ASP A 1 72 ? -27.694 14.872 46.932 1.00 83.06 72 ASP A N 1
ATOM 539 C CA . ASP A 1 72 ? -27.919 15.074 45.489 1.00 83.06 72 ASP A CA 1
ATOM 540 C C . ASP A 1 72 ? -26.623 15.288 44.688 1.00 83.06 72 ASP A C 1
ATOM 542 O O . ASP A 1 72 ? -26.585 15.105 43.474 1.00 83.06 72 ASP A O 1
ATOM 546 N N . THR A 1 73 ? -25.541 15.686 45.362 1.00 85.94 73 THR A N 1
ATOM 547 C CA . THR A 1 73 ? -24.220 15.891 44.741 1.00 85.94 73 THR A CA 1
ATOM 548 C C . THR A 1 73 ? -23.295 14.682 44.882 1.00 85.94 73 THR A C 1
ATOM 550 O O . THR A 1 73 ? -22.136 14.730 44.457 1.00 85.94 73 THR A O 1
ATOM 553 N N . ALA A 1 74 ? -23.777 13.599 45.498 1.00 86.56 74 ALA A N 1
ATOM 554 C CA . ALA A 1 74 ? -23.003 12.392 45.713 1.00 86.56 74 ALA A CA 1
ATOM 555 C C . ALA A 1 74 ? -22.910 11.571 44.427 1.00 86.56 74 ALA A C 1
ATOM 557 O O . ALA A 1 74 ? -23.898 11.037 43.936 1.00 86.56 74 ALA A O 1
ATOM 558 N N . THR A 1 75 ? -21.695 11.426 43.908 1.00 86.94 75 THR A N 1
ATOM 559 C CA . THR A 1 75 ? -21.426 10.617 42.709 1.00 86.94 75 THR A CA 1
ATOM 560 C C . THR A 1 75 ? -20.398 9.520 42.968 1.00 86.94 75 THR A C 1
ATOM 562 O O . THR A 1 75 ? -20.055 8.774 42.059 1.00 86.94 75 THR A O 1
ATOM 565 N N . ALA A 1 76 ? -19.836 9.456 44.178 1.00 87.50 76 ALA A N 1
ATOM 566 C CA . ALA A 1 76 ? -18.808 8.495 44.546 1.00 87.50 76 ALA A CA 1
ATOM 567 C C . ALA A 1 76 ? -18.795 8.217 46.056 1.00 87.50 76 ALA A C 1
ATOM 569 O O . ALA A 1 76 ? -19.338 8.974 46.863 1.00 87.50 76 ALA A O 1
ATOM 570 N N . LEU A 1 77 ? -18.103 7.147 46.442 1.00 89.88 77 LEU A N 1
ATOM 571 C CA . LEU A 1 77 ? -17.809 6.782 47.825 1.00 89.88 77 LEU A CA 1
ATOM 572 C C . LEU A 1 77 ? -16.292 6.803 48.037 1.00 89.88 77 LEU A C 1
ATOM 574 O O . LEU A 1 77 ? -15.523 6.469 47.135 1.00 89.88 77 LEU A O 1
ATOM 578 N N . SER A 1 78 ? -15.833 7.164 49.235 1.00 88.56 78 SER A N 1
ATOM 579 C CA . SER A 1 78 ? -14.419 6.992 49.579 1.00 88.56 78 SER A CA 1
ATOM 580 C C . SER A 1 78 ? -14.019 5.515 49.484 1.00 88.56 78 SER A C 1
ATOM 582 O O . SER A 1 78 ? -14.752 4.641 49.949 1.00 88.56 78 SER A O 1
ATOM 584 N N . TYR A 1 79 ? -12.837 5.233 48.927 1.00 87.19 79 TYR A N 1
ATOM 585 C CA . TYR A 1 79 ? -12.355 3.859 48.749 1.00 87.19 79 TYR A CA 1
ATOM 586 C C . TYR A 1 79 ? -12.337 3.072 50.068 1.00 87.19 79 TYR A C 1
ATOM 588 O O . TYR A 1 79 ? -12.849 1.958 50.140 1.00 87.19 79 TYR A O 1
ATOM 596 N N . ASN A 1 80 ? -11.822 3.683 51.140 1.00 87.69 80 ASN A N 1
ATOM 597 C CA . ASN A 1 80 ? -11.772 3.046 52.456 1.00 87.69 80 ASN A CA 1
ATOM 598 C C . ASN A 1 80 ? -13.181 2.793 53.028 1.00 87.69 80 ASN A C 1
ATOM 600 O O . ASN A 1 80 ? -13.419 1.771 53.659 1.00 87.69 80 ASN A O 1
ATOM 604 N N . GLY A 1 81 ? -14.131 3.696 52.762 1.00 87.75 81 GLY A N 1
ATOM 605 C CA . GLY A 1 81 ? -15.540 3.506 53.104 1.00 87.75 81 GLY A CA 1
ATOM 606 C C . GLY A 1 81 ? -16.176 2.333 52.369 1.00 87.75 81 GLY A C 1
ATOM 607 O O . GLY A 1 81 ? -16.820 1.496 52.992 1.00 87.75 81 GLY A O 1
ATOM 608 N N . CYS A 1 82 ? -15.945 2.248 51.058 1.00 88.44 82 CYS A N 1
ATOM 609 C CA . CYS A 1 82 ? -16.418 1.146 50.221 1.00 88.44 82 CYS A CA 1
ATOM 610 C C . CYS A 1 82 ? -15.909 -0.194 50.749 1.00 88.44 82 CYS A C 1
ATOM 612 O O . CYS A 1 82 ? -16.675 -1.107 51.028 1.00 88.44 82 CYS A O 1
ATOM 614 N N . TYR A 1 83 ? -14.607 -0.276 50.990 1.00 88.50 83 TYR A N 1
ATOM 615 C CA . TYR A 1 83 ? -13.967 -1.506 51.425 1.00 88.50 83 TYR A CA 1
ATOM 616 C C . TYR A 1 83 ? -14.447 -1.985 52.803 1.00 88.50 83 TYR A C 1
ATOM 618 O O . TYR A 1 83 ? -14.616 -3.185 53.020 1.00 88.50 83 TYR A O 1
ATOM 626 N N . ASN A 1 84 ? -14.688 -1.052 53.730 1.00 88.62 84 ASN A N 1
ATOM 627 C CA . ASN A 1 84 ? -15.104 -1.374 55.094 1.00 88.62 84 ASN A CA 1
ATOM 628 C C . ASN A 1 84 ? -16.602 -1.682 55.217 1.00 88.62 84 ASN A C 1
ATOM 630 O O . ASN A 1 84 ? -16.971 -2.466 56.087 1.00 88.62 84 ASN A O 1
ATOM 634 N N . HIS A 1 85 ? -17.449 -1.084 54.371 1.00 87.38 85 HIS A N 1
ATOM 635 C CA . HIS A 1 85 ? -18.910 -1.191 54.497 1.00 87.38 85 HIS A CA 1
ATOM 636 C C . HIS A 1 85 ? -19.581 -1.996 53.380 1.00 87.38 85 HIS A C 1
ATOM 638 O O . HIS A 1 85 ? -20.579 -2.661 53.635 1.00 87.38 85 HIS A O 1
ATOM 644 N N . CYS A 1 86 ? -19.032 -1.981 52.167 1.00 87.12 86 CYS A N 1
ATOM 645 C CA . CYS A 1 86 ? -19.499 -2.814 51.057 1.00 87.12 86 CYS A CA 1
ATOM 646 C C . CYS A 1 86 ? -18.760 -4.156 51.014 1.00 87.12 86 CYS A C 1
ATOM 648 O O . CYS A 1 86 ? -19.327 -5.161 50.603 1.00 87.12 86 CYS A O 1
ATOM 650 N N . GLY A 1 87 ? -17.512 -4.194 51.488 1.00 85.94 87 GLY A N 1
ATOM 651 C CA . GLY A 1 87 ? -16.696 -5.400 51.551 1.00 85.94 87 GLY A CA 1
ATOM 652 C C . GLY A 1 87 ? -15.587 -5.434 50.501 1.00 85.94 87 GLY A C 1
ATOM 653 O O . GLY A 1 87 ? -15.312 -4.460 49.803 1.00 85.94 87 GLY A O 1
ATOM 654 N N . LYS A 1 88 ? -14.906 -6.582 50.436 1.00 83.44 88 LYS A N 1
ATOM 655 C CA . LYS A 1 88 ? -13.658 -6.783 49.675 1.00 83.44 88 LYS A CA 1
ATOM 656 C C . LYS A 1 88 ? -13.812 -7.736 48.486 1.00 83.44 88 LYS A C 1
ATOM 658 O O . LYS A 1 88 ? -12.813 -8.085 47.865 1.00 83.44 88 LYS A O 1
ATOM 663 N N . GLY A 1 89 ? -15.025 -8.243 48.270 1.00 77.62 89 GLY A N 1
ATOM 664 C CA . GLY A 1 89 ? -15.322 -9.220 47.229 1.00 77.62 89 GLY A CA 1
ATOM 665 C C . GLY A 1 89 ? -15.360 -8.589 45.843 1.00 77.62 89 GLY A C 1
ATOM 666 O O . GLY A 1 89 ? -15.373 -7.370 45.697 1.00 77.62 89 GLY A O 1
ATOM 667 N N . GLU A 1 90 ? -15.369 -9.437 44.824 1.00 73.88 90 GLU A N 1
ATOM 668 C CA . GLU A 1 90 ? -15.538 -9.008 43.437 1.00 73.88 90 GLU A CA 1
ATOM 669 C C . GLU A 1 90 ? -17.024 -8.776 43.143 1.00 73.88 90 GLU A C 1
ATOM 671 O O . GLU A 1 90 ? -17.891 -9.379 43.780 1.00 73.88 90 GLU A O 1
ATOM 676 N N . GLU A 1 91 ? -17.341 -7.908 42.185 1.00 74.62 91 GLU A N 1
ATOM 677 C CA . GLU A 1 91 ? -18.722 -7.791 41.716 1.00 74.62 91 GLU A CA 1
ATOM 678 C C . GLU A 1 91 ? -19.170 -9.090 41.035 1.00 74.62 91 GLU A C 1
ATOM 680 O O . GLU A 1 91 ? -18.372 -9.728 40.338 1.00 74.62 91 GLU A O 1
ATOM 685 N N . PRO A 1 92 ? -20.437 -9.511 41.215 1.00 77.94 92 PRO A N 1
ATOM 686 C CA . PRO A 1 92 ? -20.941 -10.678 40.516 1.00 77.94 92 PRO A CA 1
ATOM 687 C C . PRO A 1 92 ? -20.854 -10.426 39.015 1.00 77.94 92 PRO A C 1
ATOM 689 O O . PRO A 1 92 ? -21.312 -9.397 38.514 1.00 77.94 92 PRO A O 1
ATOM 692 N N . PHE A 1 93 ? -20.285 -11.385 38.288 1.00 79.75 93 PHE A N 1
ATOM 693 C CA . PHE A 1 93 ? -20.211 -11.292 36.841 1.00 79.75 93 PHE A CA 1
ATOM 694 C C . PHE A 1 93 ? -21.620 -11.171 36.248 1.00 79.75 93 PHE A C 1
ATOM 696 O O . PHE A 1 93 ? -22.447 -12.077 36.361 1.00 79.75 93 PHE A O 1
ATOM 703 N N . SER A 1 94 ? -21.882 -10.041 35.598 1.00 80.88 94 SER A N 1
ATOM 704 C CA . SER A 1 94 ? -23.150 -9.774 34.935 1.00 80.88 94 SER A CA 1
ATOM 705 C C . SER A 1 94 ? -23.023 -10.069 33.446 1.00 80.88 94 SER A C 1
ATOM 707 O O . SER A 1 94 ? -22.451 -9.284 32.687 1.00 80.88 94 SER A O 1
ATOM 709 N N . TRP A 1 95 ? -23.572 -11.208 33.008 1.00 81.94 95 TRP A N 1
ATOM 710 C CA . TRP A 1 95 ? -23.573 -11.574 31.588 1.00 81.94 95 TRP A CA 1
ATOM 711 C C . TRP A 1 95 ? -24.312 -10.545 30.725 1.00 81.94 95 TRP A C 1
ATOM 713 O O . TRP A 1 95 ? -23.923 -10.304 29.585 1.00 81.94 95 TRP A O 1
ATOM 723 N N . THR A 1 96 ? -25.359 -9.912 31.255 1.00 81.69 96 THR A N 1
ATOM 724 C CA . THR A 1 96 ? -26.118 -8.880 30.538 1.00 81.69 96 THR A CA 1
ATOM 725 C C . THR A 1 96 ? -25.263 -7.643 30.283 1.00 81.69 96 THR A C 1
ATOM 727 O O . THR A 1 96 ? -25.171 -7.218 29.136 1.00 81.69 96 THR A O 1
ATOM 730 N N . VAL A 1 97 ? -24.555 -7.139 31.300 1.00 79.81 97 VAL A N 1
ATOM 731 C CA . VAL A 1 97 ? -23.632 -6.000 31.147 1.00 79.81 97 VAL A CA 1
ATOM 732 C C . VAL A 1 97 ? -22.473 -6.372 30.226 1.00 79.81 97 VAL A C 1
ATOM 734 O O . VAL A 1 97 ? -22.194 -5.660 29.267 1.00 79.81 97 VAL A O 1
ATOM 737 N N . PHE A 1 98 ? -21.843 -7.533 30.442 1.00 82.31 98 PHE A N 1
ATOM 738 C CA . PHE A 1 98 ? -20.749 -7.993 29.588 1.00 82.31 98 PHE A CA 1
ATOM 739 C C . PHE A 1 98 ? -21.174 -8.119 28.122 1.00 82.31 98 PHE A C 1
ATOM 741 O O . PHE A 1 98 ? -20.476 -7.633 27.240 1.00 82.31 98 PHE A O 1
ATOM 748 N N . SER A 1 99 ? -22.306 -8.766 27.838 1.00 80.50 99 SER A N 1
ATOM 749 C CA . SER A 1 99 ? -22.770 -8.973 26.462 1.00 80.50 99 SER A CA 1
ATOM 750 C C . SER A 1 99 ? -23.185 -7.669 25.781 1.00 80.50 99 SER A C 1
ATOM 752 O O . SER A 1 99 ? -22.917 -7.513 24.586 1.00 80.50 99 SER A O 1
ATOM 754 N N . GLN A 1 100 ? -23.772 -6.721 26.520 1.00 79.88 100 GLN A N 1
ATOM 755 C CA . GLN A 1 100 ? -24.082 -5.382 26.018 1.00 79.88 100 GLN A CA 1
ATOM 756 C C . GLN A 1 100 ? -22.806 -4.616 25.655 1.00 79.88 100 GLN A C 1
ATOM 758 O O . GLN A 1 100 ? -22.643 -4.241 24.493 1.00 79.88 100 GLN A O 1
ATOM 763 N N . GLU A 1 101 ? -21.866 -4.470 26.590 1.00 76.25 101 GLU A N 1
ATOM 764 C CA . GLU A 1 101 ? -20.600 -3.755 26.369 1.00 76.25 101 GLU A CA 1
ATOM 765 C C . GLU A 1 101 ? -19.743 -4.436 25.288 1.00 76.25 101 GLU A C 1
ATOM 767 O O . GLU A 1 101 ? -19.196 -3.787 24.392 1.00 76.25 101 GLU A O 1
ATOM 772 N N . CYS A 1 102 ? -19.678 -5.772 25.305 1.00 77.75 102 CYS A N 1
ATOM 773 C CA . CYS A 1 102 ? -18.970 -6.556 24.297 1.00 77.75 102 CYS A CA 1
ATOM 774 C C . CYS A 1 102 ? -19.576 -6.342 22.908 1.00 77.75 102 CYS A C 1
ATOM 776 O O . CYS A 1 102 ? -18.830 -6.154 21.954 1.00 77.75 102 CYS A O 1
ATOM 778 N N . SER A 1 103 ? -20.905 -6.298 22.772 1.00 76.75 103 SER A N 1
ATOM 779 C CA . SER A 1 103 ? -21.558 -6.052 21.478 1.00 76.75 103 SER A CA 1
ATOM 780 C C . SER A 1 103 ? -21.351 -4.617 20.987 1.00 76.75 103 SER A C 1
ATOM 782 O O . SER A 1 103 ? -21.102 -4.415 19.797 1.00 76.75 103 SER A O 1
ATOM 784 N N . GLN A 1 104 ? -21.404 -3.634 21.892 1.00 74.62 104 GLN A N 1
ATOM 785 C CA . GLN A 1 104 ? -21.155 -2.221 21.581 1.00 74.62 104 GLN A CA 1
ATOM 786 C C . GLN A 1 104 ? -19.722 -1.973 21.099 1.00 74.62 104 GLN A C 1
ATOM 788 O O . GLN A 1 104 ? -19.498 -1.135 20.226 1.00 74.62 104 GLN A O 1
ATOM 793 N N . TRP A 1 105 ? -18.754 -2.719 21.631 1.00 75.19 105 TRP A N 1
ATOM 794 C CA . TRP A 1 105 ? -17.367 -2.655 21.187 1.00 75.19 105 TRP A CA 1
ATOM 795 C C . TRP A 1 105 ? -17.125 -3.513 19.935 1.00 75.19 105 TRP A C 1
ATOM 797 O O . TRP A 1 105 ? -16.664 -3.009 18.915 1.00 75.19 105 TRP A O 1
ATOM 807 N N . LEU A 1 106 ? -17.465 -4.803 19.970 1.00 78.88 106 LEU A N 1
ATOM 808 C CA . LEU A 1 106 ? -17.071 -5.801 18.971 1.00 78.88 106 LEU A CA 1
ATOM 809 C C . LEU A 1 106 ? -17.724 -5.591 17.601 1.00 78.88 106 LEU A C 1
ATOM 811 O O . LEU A 1 106 ? -17.056 -5.770 16.580 1.00 78.88 106 LEU A O 1
ATOM 815 N N . LEU A 1 107 ? -19.012 -5.236 17.548 1.00 79.50 107 LEU A N 1
ATOM 816 C CA . LEU A 1 107 ? -19.737 -5.140 16.276 1.00 79.50 107 LEU A CA 1
ATOM 817 C C . LEU A 1 107 ? -19.170 -4.039 15.363 1.00 79.50 107 LEU A C 1
ATOM 819 O O . LEU A 1 107 ? -18.877 -4.349 14.204 1.00 79.50 107 LEU A O 1
ATOM 823 N N . PRO A 1 108 ? -18.922 -2.802 15.844 1.00 76.38 108 PRO A N 1
ATOM 824 C CA . PRO A 1 108 ? -18.226 -1.789 15.053 1.00 76.38 108 PRO A CA 1
ATOM 825 C C . PRO A 1 108 ? -16.837 -2.234 14.588 1.00 76.38 108 PRO A C 1
ATOM 827 O O . PRO A 1 108 ? -16.481 -2.004 13.431 1.00 76.38 108 PRO A O 1
ATOM 830 N N . TYR A 1 109 ? -16.071 -2.924 15.445 1.00 80.38 109 TYR A N 1
ATOM 831 C CA . TYR A 1 109 ? -14.765 -3.471 15.070 1.00 80.38 109 TYR A CA 1
ATOM 832 C C . TYR A 1 109 ? -14.877 -4.469 13.920 1.00 80.38 109 TYR A C 1
ATOM 834 O O . TYR A 1 109 ? -14.197 -4.310 12.910 1.00 80.38 109 TYR A O 1
ATOM 842 N N . LEU A 1 110 ? -15.750 -5.472 14.024 1.00 82.25 110 LEU A N 1
ATOM 843 C CA . LEU A 1 110 ? -15.935 -6.467 12.965 1.00 82.25 110 LEU A CA 1
ATOM 844 C C . LEU A 1 110 ? -16.433 -5.825 11.664 1.00 82.25 110 LEU A C 1
ATOM 846 O O . LEU A 1 110 ? -15.923 -6.144 10.587 1.00 82.25 110 LEU A O 1
ATOM 850 N N . ALA A 1 111 ? -17.369 -4.878 11.762 1.00 82.56 111 ALA A N 1
ATOM 851 C CA . ALA A 1 111 ? -17.894 -4.152 10.612 1.00 82.56 111 ALA A CA 1
ATOM 852 C C . ALA A 1 111 ? -16.800 -3.359 9.884 1.00 82.56 111 ALA A C 1
ATOM 854 O O . ALA A 1 111 ? -16.714 -3.422 8.658 1.00 82.56 111 ALA A O 1
ATOM 855 N N . LEU A 1 112 ? -15.936 -2.650 10.612 1.00 82.25 112 LEU A N 1
ATOM 856 C CA . LEU A 1 112 ? -14.832 -1.878 10.039 1.00 82.25 112 LEU A CA 1
ATOM 857 C C . LEU A 1 112 ? -13.691 -2.764 9.523 1.00 82.25 112 LEU A C 1
ATOM 859 O O . LEU A 1 112 ? -13.168 -2.528 8.437 1.00 82.25 112 LEU A O 1
ATOM 863 N N . LEU A 1 113 ? -13.323 -3.816 10.256 1.00 82.38 113 LEU A N 1
ATOM 864 C CA . LEU A 1 113 ? -12.252 -4.732 9.852 1.00 82.38 113 LEU A CA 1
ATOM 865 C C . LEU A 1 113 ? -12.613 -5.534 8.607 1.00 82.38 113 LEU A C 1
ATOM 867 O O . LEU A 1 113 ? -11.735 -5.821 7.799 1.00 82.38 113 LEU A O 1
ATOM 871 N N . SER A 1 114 ? -13.896 -5.857 8.419 1.00 81.94 114 SER A N 1
ATOM 872 C CA . SER A 1 114 ? -14.376 -6.518 7.199 1.00 81.94 114 SER A CA 1
ATOM 873 C C . SER A 1 114 ? -14.121 -5.698 5.928 1.00 81.94 114 SER A C 1
ATOM 875 O O . SER A 1 114 ? -14.101 -6.249 4.831 1.00 81.94 114 SER A O 1
ATOM 877 N N . GLN A 1 115 ? -13.889 -4.391 6.076 1.00 81.12 115 GLN A N 1
ATOM 878 C CA . GLN A 1 115 ? -13.608 -3.471 4.977 1.00 81.12 115 GLN A CA 1
ATOM 879 C C . GLN A 1 115 ? -12.111 -3.301 4.717 1.00 81.12 115 GLN A C 1
ATOM 881 O O . GLN A 1 115 ? -11.735 -2.601 3.776 1.00 81.12 115 GLN A O 1
ATOM 886 N N . LEU A 1 116 ? -11.248 -3.898 5.545 1.00 78.31 116 LEU A N 1
ATOM 887 C CA . LEU A 1 116 ? -9.819 -3.861 5.291 1.00 78.31 116 LEU A CA 1
ATOM 888 C C . LEU A 1 116 ? -9.505 -4.542 3.958 1.00 78.31 116 LEU A C 1
ATOM 890 O O . LEU A 1 116 ? -10.124 -5.545 3.600 1.00 78.31 116 LEU A O 1
ATOM 894 N N . PRO A 1 117 ? -8.533 -4.014 3.207 1.00 71.19 117 PRO A N 1
ATOM 895 C CA . PRO A 1 117 ? -8.169 -4.607 1.939 1.00 71.19 117 PRO A CA 1
ATOM 896 C C . PRO A 1 117 ? -7.410 -5.915 2.215 1.00 71.19 117 PRO A C 1
ATOM 898 O O . PRO A 1 117 ? -6.317 -5.931 2.790 1.00 71.19 117 PRO A O 1
ATOM 901 N N . PHE A 1 118 ? -8.035 -7.023 1.823 1.00 77.25 118 PHE A N 1
ATOM 902 C CA . PHE A 1 118 ? -7.476 -8.368 1.891 1.00 77.25 118 PHE A CA 1
ATOM 903 C C . PHE A 1 118 ? -7.028 -8.817 0.505 1.00 77.25 118 PHE A C 1
ATOM 905 O O . PHE A 1 118 ? -7.606 -8.435 -0.510 1.00 77.25 118 PHE A O 1
ATOM 912 N N . GLY A 1 119 ? -5.992 -9.644 0.461 1.00 71.81 119 GLY A N 1
ATOM 913 C CA . GLY A 1 119 ? -5.451 -10.120 -0.813 1.00 71.81 119 GLY A CA 1
ATOM 914 C C . GLY A 1 119 ? -4.145 -10.895 -0.703 1.00 71.81 119 GLY A C 1
ATOM 915 O O . GLY A 1 119 ? -3.509 -11.185 -1.716 1.00 71.81 119 GLY A O 1
ATOM 916 N N . ALA A 1 120 ? -3.740 -11.244 0.522 1.00 79.00 120 ALA A N 1
ATOM 917 C CA . ALA A 1 120 ? -2.549 -12.043 0.730 1.00 79.00 120 ALA A CA 1
ATOM 918 C C . ALA A 1 120 ? -2.662 -13.409 0.031 1.00 79.00 120 ALA A C 1
ATOM 920 O O . ALA A 1 120 ? -3.753 -13.991 0.011 1.00 79.00 120 ALA A O 1
ATOM 921 N N . PRO A 1 121 ? -1.538 -13.962 -0.459 1.00 76.62 121 PRO A N 1
ATOM 922 C CA . PRO A 1 121 ? -1.500 -15.293 -1.062 1.00 76.62 121 PRO A CA 1
ATOM 923 C C . PRO A 1 121 ? -1.929 -16.372 -0.061 1.00 76.62 121 PRO A C 1
ATOM 925 O O . PRO A 1 121 ? -2.594 -17.340 -0.426 1.00 76.62 121 PRO A O 1
ATOM 928 N N . PHE A 1 122 ? -1.613 -16.177 1.223 1.00 82.12 122 PHE A N 1
ATOM 929 C CA . PHE A 1 122 ? -1.998 -17.080 2.299 1.00 82.12 122 PHE A CA 1
ATOM 930 C C . PHE A 1 122 ? -3.120 -16.477 3.147 1.00 82.12 122 PHE A C 1
ATOM 932 O O . PHE A 1 122 ? -3.005 -15.377 3.687 1.00 82.12 122 PHE A O 1
ATOM 939 N N . ARG A 1 123 ? -4.201 -17.241 3.353 1.00 81.31 123 ARG A N 1
ATOM 940 C CA . ARG A 1 123 ? -5.359 -16.805 4.162 1.00 81.31 123 ARG A CA 1
ATOM 941 C C . ARG A 1 123 ? -4.978 -16.413 5.595 1.00 81.31 123 ARG A C 1
ATOM 943 O O . ARG A 1 123 ? -5.593 -15.518 6.166 1.00 81.31 123 ARG A O 1
ATOM 950 N N . MET A 1 124 ? -3.951 -17.051 6.156 1.00 84.50 124 MET A N 1
ATOM 951 C CA . MET A 1 124 ? -3.466 -16.761 7.508 1.00 84.50 124 MET A CA 1
ATOM 952 C C . MET A 1 124 ? -2.828 -15.377 7.633 1.00 84.50 124 MET A C 1
ATOM 954 O O . MET A 1 124 ? -2.920 -14.774 8.698 1.00 84.50 124 MET A O 1
ATOM 958 N N . ASP A 1 125 ? -2.248 -14.836 6.562 1.00 83.69 125 ASP A N 1
ATOM 959 C CA . ASP A 1 125 ? -1.694 -13.481 6.584 1.00 83.69 125 ASP A CA 1
ATOM 960 C C . ASP A 1 125 ? -2.808 -12.431 6.622 1.00 83.69 125 ASP A C 1
ATOM 962 O O . ASP A 1 125 ? -2.677 -11.423 7.314 1.00 83.69 125 ASP A O 1
ATOM 966 N N . ASN A 1 126 ? -3.940 -12.688 5.951 1.00 84.75 126 ASN A N 1
ATOM 967 C CA . ASN A 1 126 ? -5.131 -11.842 6.067 1.00 84.75 126 ASN A CA 1
ATOM 968 C C . ASN A 1 126 ? -5.677 -11.867 7.507 1.00 84.75 126 ASN A C 1
ATOM 970 O O . ASN A 1 126 ? -5.957 -10.811 8.068 1.00 84.75 126 ASN A O 1
ATOM 974 N N . LEU A 1 127 ? -5.751 -13.044 8.145 1.00 86.56 127 LEU A N 1
ATOM 975 C CA . LEU A 1 127 ? -6.173 -13.161 9.549 1.00 86.56 127 LEU A CA 1
ATOM 976 C C . LEU A 1 127 ? -5.205 -12.445 10.502 1.00 86.56 127 LEU A C 1
ATOM 978 O O . LEU A 1 127 ? -5.632 -11.670 11.356 1.00 86.56 127 LEU A O 1
ATOM 982 N N . MET A 1 128 ? -3.899 -12.661 10.341 1.00 87.69 128 MET A N 1
ATOM 983 C CA . MET A 1 128 ? -2.887 -11.974 11.143 1.00 87.69 128 MET A CA 1
ATOM 984 C C . MET A 1 128 ? -2.929 -10.463 10.934 1.00 87.69 128 MET A C 1
ATOM 986 O O . MET A 1 128 ? -2.723 -9.721 11.887 1.00 87.69 128 MET A O 1
ATOM 990 N N . SER A 1 129 ? -3.259 -9.993 9.728 1.00 86.44 129 SER A N 1
ATOM 991 C CA . SER A 1 129 ? -3.456 -8.568 9.470 1.00 86.44 129 SER A CA 1
ATOM 992 C C . SER A 1 129 ? -4.588 -7.983 10.314 1.00 86.44 129 SER A C 1
ATOM 994 O O . SER A 1 129 ? -4.439 -6.889 10.859 1.00 86.44 129 SER A O 1
ATOM 996 N N . VAL A 1 130 ? -5.701 -8.710 10.459 1.00 86.12 130 VAL A N 1
ATOM 997 C CA . VAL A 1 130 ? -6.816 -8.310 11.332 1.00 86.12 130 VAL A CA 1
ATOM 998 C C . VAL A 1 130 ? -6.364 -8.268 12.791 1.00 86.12 130 VAL A C 1
ATOM 1000 O O . VAL A 1 130 ? -6.555 -7.252 13.455 1.00 86.12 130 VAL A O 1
ATOM 1003 N N . ILE A 1 131 ? -5.706 -9.331 13.268 1.00 88.62 131 ILE A N 1
ATOM 1004 C CA . ILE A 1 131 ? -5.229 -9.435 14.657 1.00 88.62 131 ILE A CA 1
ATOM 1005 C C . ILE A 1 131 ? -4.228 -8.322 14.985 1.00 88.62 131 ILE A C 1
ATOM 1007 O O . ILE A 1 131 ? -4.325 -7.709 16.042 1.00 88.62 131 ILE A O 1
ATOM 1011 N N . LEU A 1 132 ? -3.284 -8.028 14.088 1.00 88.00 132 LEU A N 1
ATOM 1012 C CA . LEU A 1 132 ? -2.284 -6.977 14.293 1.00 88.00 132 LEU A CA 1
ATOM 1013 C C . LEU A 1 132 ? -2.886 -5.579 14.229 1.00 88.00 132 LEU A C 1
ATOM 1015 O O . LEU A 1 132 ? -2.484 -4.717 15.005 1.00 88.00 132 LEU A O 1
ATOM 1019 N N . THR A 1 133 ? -3.854 -5.360 13.337 1.00 87.19 133 THR A N 1
ATOM 1020 C CA . THR A 1 133 ? -4.560 -4.078 13.262 1.00 87.19 133 THR A CA 1
ATOM 1021 C C . THR A 1 133 ? -5.331 -3.834 14.555 1.00 87.19 133 THR A C 1
ATOM 1023 O O . THR A 1 133 ? -5.183 -2.770 15.141 1.00 87.19 133 THR A O 1
ATOM 1026 N N . LEU A 1 134 ? -6.073 -4.835 15.043 1.00 85.12 134 LEU A N 1
ATOM 1027 C CA . LEU A 1 134 ? -6.793 -4.785 16.320 1.00 85.12 134 LEU A CA 1
ATOM 1028 C C . LEU A 1 134 ? -5.871 -4.616 17.529 1.00 85.12 134 LEU A C 1
ATOM 1030 O O . LEU A 1 134 ? -6.122 -3.785 18.395 1.00 85.12 134 LEU A O 1
ATOM 1034 N N . GLY A 1 135 ? -4.819 -5.431 17.600 1.00 85.00 135 GLY A N 1
ATOM 1035 C CA . GLY A 1 135 ? -3.921 -5.490 18.748 1.00 85.00 135 GLY A CA 1
ATOM 1036 C C . GLY A 1 135 ? -2.939 -4.324 18.822 1.00 85.00 135 GLY A C 1
ATOM 1037 O O . GLY A 1 135 ? -2.366 -4.085 19.882 1.00 85.00 135 GLY A O 1
ATOM 1038 N N . SER A 1 136 ? -2.718 -3.598 17.720 1.00 88.31 136 SER A N 1
ATOM 1039 C CA . SER A 1 136 ? -1.797 -2.463 17.684 1.00 88.31 136 SER A CA 1
ATOM 1040 C C . SER A 1 136 ? -2.284 -1.332 16.765 1.00 88.31 136 SER A C 1
ATOM 1042 O O . SER A 1 136 ? -1.849 -1.217 15.611 1.00 88.31 136 SE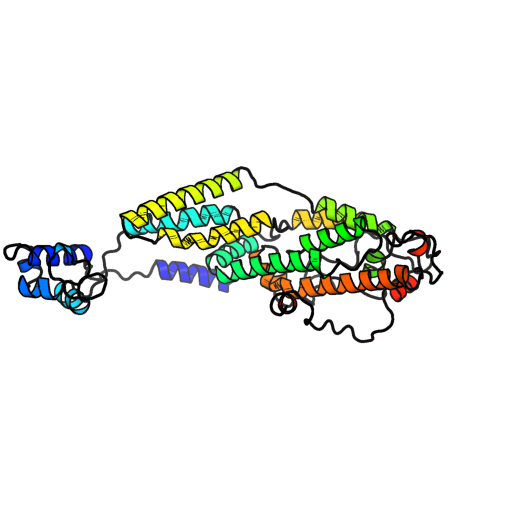R A O 1
ATOM 1044 N N . PRO A 1 137 ? -3.114 -0.418 17.304 1.00 85.25 137 PRO A N 1
ATOM 1045 C CA . PRO A 1 137 ? -3.523 0.811 16.624 1.00 85.25 137 PRO A CA 1
ATOM 1046 C C . PRO A 1 137 ? -2.342 1.611 16.074 1.00 85.25 137 PRO A C 1
ATOM 1048 O O . PRO A 1 137 ? -2.355 2.080 14.936 1.00 85.25 137 PRO A O 1
ATOM 1051 N N . THR A 1 138 ? -1.282 1.723 16.877 1.00 88.94 138 THR A N 1
ATOM 1052 C CA . THR A 1 138 ? -0.068 2.465 16.534 1.00 88.94 138 THR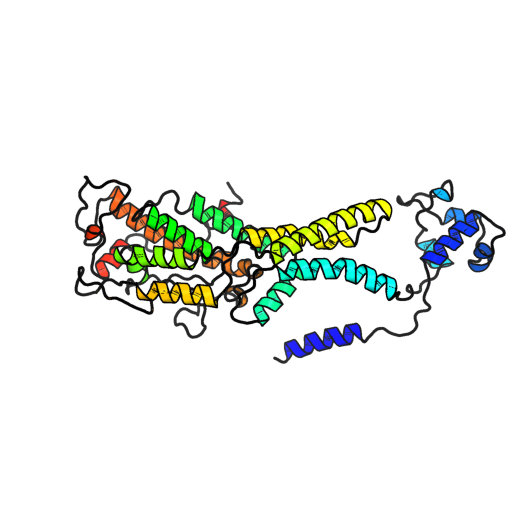 A CA 1
ATOM 1053 C C . THR A 1 138 ? 0.647 1.855 15.333 1.00 88.94 138 THR A C 1
ATOM 1055 O O . THR A 1 138 ? 1.091 2.596 14.461 1.00 88.94 138 THR A O 1
ATOM 1058 N N . LEU A 1 139 ? 0.735 0.523 15.241 1.00 91.00 139 LEU A N 1
ATOM 1059 C CA . LEU A 1 139 ? 1.372 -0.149 14.106 1.00 91.00 139 LEU A CA 1
ATOM 1060 C C . LEU A 1 139 ? 0.574 0.042 12.812 1.00 91.00 139 LEU A C 1
ATOM 1062 O O . LEU A 1 139 ? 1.154 0.315 11.757 1.00 91.00 139 LEU A O 1
ATOM 1066 N N . ALA A 1 140 ? -0.751 -0.082 12.895 1.00 90.31 140 ALA A N 1
ATOM 1067 C CA . ALA A 1 140 ? -1.644 0.143 11.765 1.00 90.31 140 ALA A CA 1
ATOM 1068 C C . ALA A 1 140 ? -1.574 1.599 11.278 1.00 90.31 140 ALA A C 1
ATOM 1070 O O . ALA A 1 140 ? -1.360 1.844 10.088 1.00 90.31 140 ALA A O 1
ATOM 1071 N N . GLY A 1 141 ? -1.643 2.559 12.206 1.00 91.12 141 GLY A N 1
ATOM 1072 C CA . GLY A 1 141 ? -1.486 3.984 11.921 1.00 91.12 141 GLY A CA 1
ATOM 1073 C C . GLY A 1 141 ? -0.114 4.325 11.335 1.00 91.12 141 GLY A C 1
ATOM 1074 O O . GLY A 1 141 ? -0.037 5.018 10.323 1.00 91.12 141 GLY A O 1
ATOM 1075 N N . TYR A 1 142 ? 0.969 3.783 11.902 1.00 91.31 142 TYR A N 1
ATOM 1076 C CA . TYR A 1 142 ? 2.326 3.946 11.375 1.00 91.31 142 TYR A CA 1
ATOM 1077 C C . TYR A 1 142 ? 2.439 3.419 9.940 1.00 91.31 142 TYR A C 1
ATOM 1079 O O . TYR A 1 142 ? 2.915 4.126 9.051 1.00 91.31 142 TYR A O 1
ATOM 1087 N N . SER A 1 143 ? 1.945 2.205 9.688 1.00 91.88 143 SER A N 1
ATOM 1088 C CA . SER A 1 143 ? 1.992 1.585 8.360 1.00 91.88 143 SER A CA 1
ATOM 1089 C C . SER A 1 143 ? 1.193 2.387 7.333 1.00 91.88 143 SER A C 1
ATOM 1091 O O . SER A 1 143 ? 1.670 2.614 6.219 1.00 91.88 143 SER A O 1
ATOM 1093 N N . LEU A 1 144 ? 0.010 2.888 7.705 1.00 90.75 144 LEU A N 1
ATOM 1094 C CA . LEU A 1 144 ? -0.777 3.795 6.870 1.00 90.75 144 LEU A CA 1
ATOM 1095 C C . LEU A 1 144 ? -0.016 5.094 6.569 1.00 90.75 144 LEU A C 1
ATOM 1097 O O . LEU A 1 144 ? 0.125 5.477 5.405 1.00 90.75 144 LEU A O 1
ATOM 1101 N N . PHE A 1 145 ? 0.502 5.752 7.605 1.00 91.12 145 PHE A N 1
ATOM 1102 C CA . PHE A 1 145 ? 1.198 7.030 7.486 1.00 91.12 145 PHE A CA 1
ATOM 1103 C C . PHE A 1 145 ? 2.412 6.931 6.562 1.00 91.12 145 PHE A C 1
ATOM 1105 O O . PHE A 1 145 ? 2.594 7.746 5.656 1.00 91.12 145 PHE A O 1
ATOM 1112 N N . VAL A 1 146 ? 3.211 5.880 6.724 1.00 89.81 146 VAL A N 1
ATOM 1113 C CA . VAL A 1 146 ? 4.375 5.650 5.874 1.00 89.81 146 VAL A CA 1
ATOM 1114 C C . VAL A 1 146 ? 3.972 5.325 4.432 1.00 89.81 146 VAL A C 1
ATOM 1116 O O . VAL A 1 146 ? 4.625 5.803 3.506 1.00 89.81 146 VAL A O 1
ATOM 1119 N N . THR A 1 147 ? 2.862 4.611 4.213 1.00 88.69 147 THR A N 1
ATOM 1120 C CA . THR A 1 147 ? 2.304 4.396 2.861 1.00 88.69 147 THR A CA 1
ATOM 1121 C C . THR A 1 147 ? 1.971 5.732 2.180 1.00 88.69 147 THR A C 1
ATOM 1123 O O . THR A 1 147 ? 2.370 5.970 1.038 1.00 88.69 147 THR A O 1
ATOM 1126 N N . LEU A 1 148 ? 1.313 6.653 2.897 1.00 86.94 148 LEU A N 1
ATOM 1127 C CA . LEU A 1 148 ? 0.988 7.994 2.390 1.00 86.94 148 LEU A CA 1
ATOM 1128 C C . LEU A 1 148 ? 2.244 8.798 2.049 1.00 86.94 148 LEU A C 1
ATOM 1130 O O . LEU A 1 148 ? 2.337 9.394 0.971 1.00 86.94 148 LEU A O 1
ATOM 1134 N N . LEU A 1 149 ? 3.227 8.809 2.951 1.00 88.31 149 LEU A N 1
ATOM 1135 C CA . LEU A 1 149 ? 4.472 9.536 2.727 1.00 88.31 149 LEU A CA 1
ATOM 1136 C C . LEU A 1 149 ? 5.269 8.959 1.552 1.00 88.31 149 LEU A C 1
ATOM 1138 O O . LEU A 1 149 ? 5.788 9.726 0.738 1.00 88.31 149 LEU A O 1
ATOM 1142 N N . ASN A 1 150 ? 5.315 7.632 1.419 1.00 87.88 150 ASN A N 1
ATOM 1143 C CA . ASN A 1 150 ? 5.934 6.935 0.294 1.00 87.88 150 ASN A CA 1
ATOM 1144 C C . ASN A 1 150 ? 5.289 7.345 -1.035 1.00 87.88 150 ASN A C 1
ATOM 1146 O O . ASN A 1 150 ? 5.991 7.748 -1.966 1.00 87.88 150 ASN A O 1
ATOM 1150 N N . ALA A 1 151 ? 3.955 7.318 -1.113 1.00 83.94 151 ALA A N 1
ATOM 1151 C CA . ALA A 1 151 ? 3.223 7.758 -2.298 1.00 83.94 151 ALA A CA 1
ATOM 1152 C C . ALA A 1 151 ? 3.507 9.236 -2.627 1.00 83.94 151 ALA A C 1
ATOM 1154 O O . ALA A 1 151 ? 3.808 9.575 -3.776 1.00 83.94 151 ALA A O 1
ATOM 1155 N N . ARG A 1 152 ? 3.487 10.126 -1.626 1.00 86.38 152 ARG A N 1
ATOM 1156 C CA . ARG A 1 152 ? 3.773 11.558 -1.817 1.00 86.38 152 ARG A CA 1
ATOM 1157 C C . ARG A 1 152 ? 5.209 11.802 -2.289 1.00 86.38 152 ARG A C 1
ATOM 1159 O O . ARG A 1 152 ? 5.429 12.644 -3.160 1.00 86.38 152 ARG A O 1
ATOM 1166 N N . TRP A 1 153 ? 6.182 11.087 -1.730 1.00 87.69 153 TRP A N 1
ATOM 1167 C CA . TRP A 1 153 ? 7.600 11.234 -2.064 1.00 87.69 153 TRP A CA 1
ATOM 1168 C C . TRP A 1 153 ? 7.896 10.853 -3.518 1.00 87.69 153 TRP A C 1
ATOM 1170 O O . TRP A 1 153 ? 8.542 11.627 -4.232 1.00 87.69 153 TRP A O 1
ATOM 1180 N N . VAL A 1 154 ? 7.376 9.714 -3.988 1.00 87.44 154 VAL A N 1
ATOM 1181 C CA . VAL A 1 154 ? 7.595 9.265 -5.373 1.00 87.44 154 VAL A CA 1
ATOM 1182 C C . VAL A 1 154 ? 6.947 10.222 -6.369 1.00 87.44 154 VAL A C 1
ATOM 1184 O O . VAL A 1 154 ? 7.614 10.647 -7.315 1.00 87.44 154 VAL A O 1
ATOM 1187 N N . ASN A 1 155 ? 5.692 10.612 -6.121 1.00 83.69 155 ASN A N 1
ATOM 1188 C CA . ASN A 1 155 ? 4.939 11.489 -7.018 1.00 83.69 155 ASN A CA 1
ATOM 1189 C C . ASN A 1 155 ? 5.525 12.910 -7.092 1.00 83.69 155 ASN A C 1
ATOM 1191 O O . ASN A 1 155 ? 5.694 13.448 -8.183 1.00 83.69 155 ASN A O 1
ATOM 1195 N N . ASN A 1 156 ? 5.876 13.515 -5.951 1.00 82.44 156 ASN A N 1
ATOM 1196 C CA . ASN A 1 156 ? 6.167 14.955 -5.903 1.00 82.44 156 ASN A CA 1
ATOM 1197 C C . ASN A 1 156 ? 7.660 15.301 -5.838 1.00 82.44 156 ASN A C 1
ATOM 1199 O O . ASN A 1 156 ? 8.051 16.421 -6.180 1.00 82.44 156 ASN A O 1
ATOM 1203 N N . LYS A 1 157 ? 8.518 14.387 -5.370 1.00 84.69 157 LYS A N 1
ATOM 1204 C CA . LYS A 1 157 ? 9.934 14.697 -5.106 1.00 84.69 157 LYS A CA 1
ATOM 1205 C C . LYS A 1 157 ? 10.884 13.902 -5.989 1.00 84.69 157 LYS A C 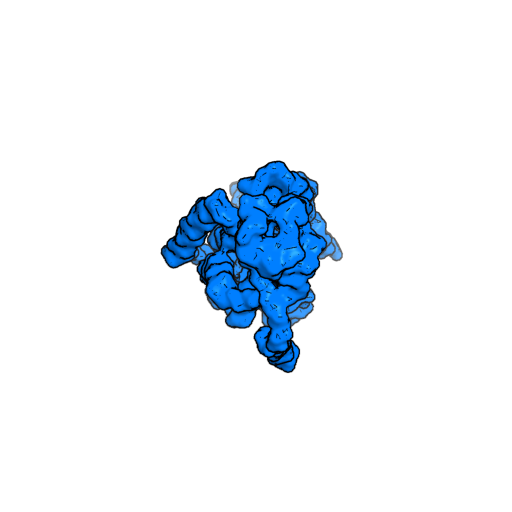1
ATOM 1207 O O . LYS A 1 157 ? 11.793 14.490 -6.567 1.00 84.69 157 LYS A O 1
ATOM 1212 N N . LEU A 1 158 ? 10.703 12.587 -6.090 1.00 86.06 158 LEU A N 1
ATOM 1213 C CA . LEU A 1 158 ? 11.738 11.732 -6.668 1.00 86.06 158 LEU A CA 1
ATOM 1214 C C . LEU A 1 158 ? 11.832 11.839 -8.197 1.00 86.06 158 LEU A C 1
ATOM 1216 O O . LEU A 1 158 ? 12.932 12.010 -8.733 1.00 86.06 158 LEU A O 1
ATOM 1220 N N . PHE A 1 159 ? 10.686 11.771 -8.879 1.00 87.12 159 PHE A N 1
ATOM 1221 C CA . PHE A 1 159 ? 10.594 11.789 -10.345 1.00 87.12 159 PHE A CA 1
ATOM 1222 C C . PHE A 1 159 ? 10.221 13.157 -10.932 1.00 87.12 159 PHE A C 1
ATOM 1224 O O . PHE A 1 159 ? 10.194 13.306 -12.149 1.00 87.12 159 PHE A O 1
ATOM 1231 N N . SER A 1 160 ? 9.988 14.184 -10.108 1.00 85.81 160 SER A N 1
ATOM 1232 C CA . SER A 1 160 ? 9.563 15.513 -10.586 1.00 85.81 160 SER A CA 1
ATOM 1233 C C . SER A 1 160 ? 10.614 16.251 -11.421 1.00 85.81 160 SER A C 1
ATOM 1235 O O . SER A 1 160 ? 10.284 17.200 -12.121 1.00 85.81 160 SER A O 1
ATOM 1237 N N . ARG A 1 161 ? 11.880 15.819 -11.366 1.00 84.88 161 ARG A N 1
ATOM 1238 C CA . ARG A 1 161 ? 13.002 16.400 -12.125 1.00 84.88 161 ARG A CA 1
ATOM 1239 C C . ARG A 1 161 ? 13.572 15.459 -13.185 1.00 84.88 161 ARG A C 1
ATOM 1241 O O . ARG A 1 161 ? 14.712 15.649 -13.589 1.00 84.88 161 ARG A O 1
ATOM 1248 N N . ILE A 1 162 ? 12.858 14.398 -13.549 1.00 88.31 162 ILE A N 1
ATOM 1249 C CA . ILE A 1 162 ? 13.343 13.395 -14.499 1.00 88.31 162 ILE A CA 1
ATOM 1250 C C . ILE A 1 162 ? 12.294 13.263 -15.593 1.00 88.31 162 ILE A C 1
ATOM 1252 O O . ILE A 1 162 ? 11.306 12.596 -15.348 1.00 88.31 162 ILE A O 1
ATOM 1256 N N . ASP A 1 163 ? 12.492 13.855 -16.770 1.00 86.69 163 ASP A N 1
ATOM 1257 C CA . ASP A 1 163 ? 11.605 13.650 -17.929 1.00 86.69 163 ASP A CA 1
ATOM 1258 C C . ASP A 1 163 ? 12.269 12.687 -18.913 1.00 86.69 163 ASP A C 1
ATOM 1260 O O . ASP A 1 163 ? 12.951 13.087 -19.853 1.00 86.69 163 ASP A O 1
ATOM 1264 N N . TYR A 1 164 ? 12.128 11.391 -18.637 1.00 89.31 164 TYR A N 1
ATOM 1265 C CA . TYR A 1 164 ? 12.648 10.325 -19.486 1.00 89.31 164 TYR A CA 1
ATOM 1266 C C . TYR A 1 164 ? 11.726 9.099 -19.465 1.00 89.31 164 TYR A C 1
ATOM 1268 O O . TYR A 1 164 ? 11.216 8.755 -18.395 1.00 89.31 164 TYR A O 1
ATOM 1276 N N . PRO A 1 165 ? 11.577 8.393 -20.600 1.00 90.25 165 PRO A N 1
ATOM 1277 C CA . PRO A 1 165 ? 11.925 8.841 -21.956 1.00 90.25 165 PRO A CA 1
ATOM 1278 C C . PRO A 1 165 ? 10.921 9.869 -22.502 1.00 90.25 165 PRO A C 1
ATOM 1280 O O . PRO A 1 165 ? 11.277 10.684 -23.345 1.00 90.25 165 PRO A O 1
ATOM 1283 N N . SER A 1 166 ? 9.694 9.850 -21.976 1.00 91.25 166 SER A N 1
ATOM 1284 C CA . SER A 1 166 ? 8.619 10.812 -22.219 1.00 91.25 166 SER A CA 1
ATOM 1285 C C . SER A 1 166 ? 7.773 10.974 -20.951 1.00 91.25 166 SER A C 1
ATOM 1287 O O . SER A 1 166 ? 7.792 10.118 -20.054 1.00 91.25 166 SER A O 1
ATOM 1289 N N . SER A 1 167 ? 6.987 12.050 -20.856 1.00 89.75 167 SER A N 1
ATOM 1290 C CA . SER A 1 167 ? 6.169 12.309 -19.662 1.00 89.75 167 SER A CA 1
ATOM 1291 C C . SER A 1 167 ? 5.095 11.236 -19.411 1.00 89.75 167 SER A C 1
ATOM 1293 O O . SER A 1 167 ? 4.774 10.962 -18.256 1.00 89.75 167 SER A O 1
ATOM 1295 N N . ASN A 1 168 ? 4.564 10.587 -20.455 1.00 91.56 168 ASN A N 1
ATOM 1296 C CA . ASN A 1 168 ? 3.571 9.513 -20.308 1.00 91.56 168 ASN A CA 1
ATOM 1297 C C . ASN A 1 168 ? 4.182 8.245 -19.682 1.00 91.56 168 ASN A C 1
ATOM 1299 O O . ASN A 1 168 ? 3.636 7.672 -18.733 1.00 91.56 168 ASN A O 1
ATOM 1303 N N . VAL A 1 169 ? 5.360 7.839 -20.163 1.00 92.94 169 VAL A N 1
ATOM 1304 C CA . VAL A 1 169 ? 6.078 6.680 -19.615 1.00 92.94 169 VAL A CA 1
ATOM 1305 C C . VAL A 1 169 ? 6.501 6.964 -18.179 1.00 92.94 169 VAL A C 1
ATOM 1307 O O . VAL A 1 169 ? 6.248 6.148 -17.297 1.00 92.94 169 VAL A O 1
ATOM 1310 N N . ARG A 1 170 ? 7.015 8.168 -17.899 1.00 92.38 170 ARG A N 1
ATOM 1311 C CA . ARG A 1 170 ? 7.329 8.619 -16.536 1.00 92.38 170 ARG A CA 1
ATOM 1312 C C . ARG A 1 170 ? 6.140 8.490 -15.584 1.00 92.38 170 ARG A C 1
ATOM 1314 O O . ARG A 1 170 ? 6.296 7.978 -14.477 1.00 92.38 170 ARG A O 1
ATOM 1321 N N . LEU A 1 171 ? 4.957 8.954 -15.993 1.00 92.31 171 LEU A N 1
ATOM 1322 C CA . LEU A 1 171 ? 3.739 8.825 -15.186 1.00 92.31 171 LEU A CA 1
ATOM 1323 C C . LEU A 1 171 ? 3.376 7.355 -14.948 1.00 92.31 171 LEU A C 1
ATOM 1325 O O . LEU A 1 171 ? 2.967 7.002 -13.843 1.00 92.31 171 LEU A O 1
ATOM 1329 N N . SER A 1 172 ? 3.559 6.498 -15.953 1.00 94.31 172 SER A N 1
ATOM 1330 C CA . SER A 1 172 ? 3.315 5.056 -15.839 1.00 94.31 172 SER A CA 1
ATOM 1331 C C . SER A 1 172 ? 4.286 4.392 -14.857 1.00 94.31 172 SER A C 1
ATOM 1333 O O . SER A 1 172 ? 3.839 3.682 -13.961 1.00 94.31 172 SER A O 1
ATOM 1335 N N . VAL A 1 173 ? 5.582 4.708 -14.929 1.00 94.19 173 VAL A N 1
ATOM 1336 C CA . VAL A 1 173 ? 6.610 4.238 -13.980 1.00 94.19 173 VAL A CA 1
ATOM 1337 C C . VAL A 1 173 ? 6.255 4.644 -12.552 1.00 94.19 173 VAL A C 1
ATOM 1339 O O . VAL A 1 173 ? 6.195 3.802 -11.659 1.00 94.19 173 VAL A O 1
ATOM 1342 N N . VAL A 1 174 ? 5.950 5.926 -12.330 1.00 92.44 174 VAL A N 1
ATOM 1343 C CA . VAL A 1 174 ? 5.563 6.446 -11.010 1.00 92.44 174 VAL A CA 1
ATOM 1344 C C . VAL A 1 174 ? 4.321 5.733 -10.471 1.00 92.44 174 VAL A C 1
ATOM 1346 O O . VAL A 1 174 ? 4.306 5.324 -9.308 1.00 92.44 174 VAL A O 1
ATOM 1349 N N . ARG A 1 175 ? 3.300 5.529 -11.315 1.00 91.69 175 ARG A N 1
ATOM 1350 C CA . ARG A 1 175 ? 2.082 4.793 -10.945 1.00 91.69 175 ARG A CA 1
ATOM 1351 C C . ARG A 1 175 ? 2.382 3.348 -10.568 1.00 91.69 175 ARG A C 1
ATOM 1353 O O . ARG A 1 175 ? 1.879 2.902 -9.541 1.00 91.69 175 ARG A O 1
ATOM 1360 N N . VAL A 1 176 ? 3.198 2.637 -11.348 1.00 93.06 176 VAL A N 1
ATOM 1361 C CA . VAL A 1 176 ? 3.587 1.248 -11.054 1.00 93.06 176 VAL A CA 1
ATOM 1362 C C . VAL A 1 176 ? 4.342 1.177 -9.729 1.00 93.06 176 VAL A C 1
ATOM 1364 O O . VAL A 1 176 ? 3.913 0.463 -8.828 1.00 93.06 176 VAL A O 1
ATOM 1367 N N . LEU A 1 177 ? 5.404 1.968 -9.556 1.00 92.75 177 LEU A N 1
ATOM 1368 C CA . LEU A 1 177 ? 6.220 1.944 -8.337 1.00 92.75 177 LEU A CA 1
ATOM 1369 C C . LEU A 1 177 ? 5.404 2.297 -7.086 1.00 92.75 177 LEU A C 1
ATOM 1371 O O . LEU A 1 177 ? 5.578 1.670 -6.041 1.00 92.75 177 LEU A O 1
ATOM 1375 N N . SER A 1 178 ? 4.489 3.268 -7.191 1.00 89.50 178 SER A N 1
ATOM 1376 C CA . SER A 1 178 ? 3.575 3.622 -6.099 1.00 89.50 178 SER A CA 1
ATOM 1377 C C . SER A 1 178 ? 2.544 2.525 -5.820 1.00 89.50 178 SER A C 1
ATOM 1379 O O . SER A 1 178 ? 2.210 2.294 -4.662 1.00 89.50 178 SER A O 1
ATOM 1381 N N . SER A 1 179 ? 2.041 1.851 -6.855 1.00 88.62 179 SER A N 1
ATOM 1382 C CA . SER A 1 179 ? 1.045 0.779 -6.718 1.00 88.62 179 SER A CA 1
ATOM 1383 C C . SER A 1 179 ? 1.641 -0.484 -6.098 1.00 88.62 179 SER A C 1
ATOM 1385 O O . SER A 1 179 ? 0.972 -1.169 -5.333 1.00 88.62 179 SER A O 1
ATOM 1387 N N . LEU A 1 180 ? 2.916 -0.762 -6.374 1.00 91.25 180 LEU A N 1
ATOM 1388 C CA . LEU A 1 180 ? 3.639 -1.938 -5.888 1.00 91.25 180 LEU A CA 1
ATOM 1389 C C . LEU A 1 180 ? 4.260 -1.749 -4.489 1.00 91.25 180 LEU A C 1
ATOM 1391 O O . LEU A 1 180 ? 5.117 -2.525 -4.085 1.00 91.25 180 LEU A O 1
ATOM 1395 N N . GLN A 1 181 ? 3.826 -0.745 -3.719 1.00 90.19 181 GLN A N 1
ATOM 1396 C CA . GLN A 1 181 ? 4.275 -0.536 -2.330 1.00 90.19 181 GLN A CA 1
ATOM 1397 C C . GLN A 1 181 ? 3.971 -1.714 -1.399 1.00 90.19 181 GLN A C 1
ATOM 1399 O O . GLN A 1 181 ? 4.674 -1.926 -0.415 1.00 90.19 181 GLN A O 1
ATOM 1404 N N . GLN A 1 182 ? 2.919 -2.475 -1.696 1.00 88.06 182 GLN A N 1
ATOM 1405 C CA . GLN A 1 182 ? 2.477 -3.578 -0.845 1.00 88.06 182 GLN A CA 1
ATOM 1406 C C . GLN A 1 182 ? 3.111 -4.920 -1.184 1.00 88.06 182 GLN A C 1
ATOM 1408 O O . GLN A 1 182 ? 2.964 -5.864 -0.414 1.00 88.06 182 GLN A O 1
ATOM 1413 N N . VAL A 1 183 ? 3.835 -5.001 -2.297 1.00 89.06 183 VAL A N 1
ATOM 1414 C CA . VAL A 1 183 ? 4.558 -6.209 -2.688 1.00 89.06 183 VAL A CA 1
ATOM 1415 C C . VAL A 1 183 ? 6.053 -6.052 -2.396 1.00 89.06 183 VAL A C 1
ATOM 1417 O O . VAL A 1 183 ? 6.554 -4.924 -2.339 1.00 89.06 183 VAL A O 1
ATOM 1420 N N . PRO A 1 184 ? 6.783 -7.158 -2.186 1.00 88.31 184 PRO A N 1
ATOM 1421 C CA . PRO A 1 184 ? 8.228 -7.167 -1.956 1.00 88.31 184 PRO A CA 1
ATOM 1422 C C . PRO A 1 184 ? 9.001 -6.811 -3.242 1.00 88.31 184 PRO A C 1
ATOM 1424 O O . PRO A 1 184 ? 9.684 -7.636 -3.840 1.00 88.31 184 PRO A O 1
ATOM 1427 N N . LEU A 1 185 ? 8.883 -5.554 -3.675 1.00 89.81 185 LEU A N 1
ATOM 1428 C CA . LEU A 1 185 ? 9.459 -5.039 -4.913 1.00 89.81 185 LEU A CA 1
ATOM 1429 C C . LEU A 1 185 ? 10.989 -4.978 -4.839 1.00 89.81 185 LEU A C 1
ATOM 1431 O O . LEU A 1 185 ? 11.554 -4.222 -4.037 1.00 89.81 185 LEU A O 1
ATOM 1435 N N . ARG A 1 186 ? 11.667 -5.692 -5.739 1.00 87.75 186 ARG A N 1
ATOM 1436 C CA . ARG A 1 186 ? 13.129 -5.692 -5.867 1.00 87.75 186 ARG A CA 1
ATOM 1437 C C . ARG A 1 186 ? 13.555 -5.423 -7.303 1.00 87.75 186 ARG A C 1
ATOM 1439 O O . ARG A 1 186 ? 12.834 -5.716 -8.246 1.00 87.75 186 ARG A O 1
ATOM 1446 N N . VAL A 1 187 ? 14.732 -4.829 -7.447 1.00 88.50 187 VAL A N 1
ATOM 1447 C CA . VAL A 1 187 ? 15.374 -4.575 -8.738 1.00 88.50 187 VAL A CA 1
ATOM 1448 C C . VAL A 1 187 ? 16.766 -5.188 -8.702 1.00 88.50 187 VAL A C 1
ATOM 1450 O O . VAL A 1 187 ? 17.490 -5.015 -7.719 1.00 88.50 187 VAL A O 1
ATOM 1453 N N . HIS A 1 188 ? 17.123 -5.882 -9.777 1.00 87.31 188 HIS A N 1
ATOM 1454 C CA . HIS A 1 188 ? 18.351 -6.654 -9.935 1.00 87.31 188 HIS A CA 1
ATOM 1455 C C . HIS A 1 188 ? 19.144 -6.105 -11.126 1.00 87.31 188 HIS A C 1
ATOM 1457 O O . HIS A 1 188 ? 19.048 -6.646 -12.229 1.00 87.31 188 HIS A O 1
ATOM 1463 N N . PRO A 1 189 ? 19.894 -5.004 -10.937 1.00 85.62 189 PRO A N 1
ATOM 1464 C CA . PRO A 1 189 ? 20.793 -4.511 -11.970 1.00 85.62 189 PRO A CA 1
ATOM 1465 C C . PRO A 1 189 ? 21.987 -5.459 -12.115 1.00 85.62 189 PRO A C 1
ATOM 1467 O O . PRO A 1 189 ? 22.397 -6.120 -11.154 1.00 85.62 189 PRO A O 1
ATOM 1470 N N . GLY A 1 190 ? 22.578 -5.516 -13.303 1.00 85.06 190 GLY A N 1
ATOM 1471 C CA . GLY A 1 190 ? 23.715 -6.391 -13.548 1.00 85.06 190 GLY A CA 1
ATOM 1472 C C . GLY A 1 190 ? 24.105 -6.488 -15.014 1.00 85.06 190 GLY A C 1
ATOM 1473 O O . GLY A 1 190 ? 23.445 -5.963 -15.901 1.00 85.06 190 GLY A O 1
ATOM 1474 N N . ARG A 1 191 ? 25.190 -7.220 -15.285 1.00 83.31 191 ARG A N 1
ATOM 1475 C CA . ARG A 1 191 ? 25.746 -7.364 -16.644 1.00 83.31 191 ARG A CA 1
ATOM 1476 C C . ARG A 1 191 ? 24.809 -8.036 -17.651 1.00 83.31 191 ARG A C 1
ATOM 1478 O O . ARG A 1 191 ? 25.042 -7.933 -18.849 1.00 83.31 191 ARG A O 1
ATOM 1485 N N . SER A 1 192 ? 23.769 -8.731 -17.194 1.00 83.94 192 SER A N 1
ATOM 1486 C CA . SER A 1 192 ? 22.725 -9.252 -18.083 1.00 83.94 192 SER A CA 1
ATOM 1487 C C . SER A 1 192 ? 21.822 -8.154 -18.658 1.00 83.94 192 SER A C 1
ATOM 1489 O O . SER A 1 192 ? 21.072 -8.430 -19.588 1.00 83.94 192 SER A O 1
ATOM 1491 N N . ALA A 1 193 ? 21.920 -6.924 -18.145 1.00 88.31 193 ALA A N 1
ATOM 1492 C CA . ALA A 1 193 ? 21.229 -5.728 -18.611 1.00 88.31 193 ALA A CA 1
ATOM 1493 C C . ALA A 1 193 ? 19.692 -5.844 -18.652 1.00 88.31 193 ALA A C 1
ATOM 1495 O O . ALA A 1 193 ? 19.051 -5.145 -19.437 1.00 88.31 193 ALA A O 1
ATOM 1496 N N . HIS A 1 194 ? 19.074 -6.727 -17.856 1.00 90.50 194 HIS A N 1
ATOM 1497 C CA . HIS A 1 194 ? 17.618 -6.923 -17.878 1.00 90.50 194 HIS A CA 1
ATOM 1498 C C . HIS A 1 194 ? 16.871 -5.668 -17.420 1.00 90.50 194 HIS A C 1
ATOM 1500 O O . HIS A 1 194 ? 16.005 -5.162 -18.135 1.00 90.50 194 HIS A O 1
ATOM 1506 N N . PHE A 1 195 ? 17.244 -5.129 -16.257 1.00 92.62 195 PHE A N 1
ATOM 1507 C CA . PHE A 1 195 ? 16.606 -3.934 -15.711 1.00 92.62 195 PHE A CA 1
ATOM 1508 C C . PHE A 1 195 ? 16.978 -2.677 -16.506 1.00 92.62 195 PHE A C 1
ATOM 1510 O O . PHE A 1 195 ? 16.170 -1.782 -16.727 1.00 92.62 195 PHE A O 1
ATOM 1517 N N . GLU A 1 196 ? 18.216 -2.614 -16.969 1.00 93.56 196 GLU A N 1
ATOM 1518 C CA . GLU A 1 196 ? 18.768 -1.543 -17.783 1.00 93.56 196 GLU A CA 1
ATOM 1519 C C . GLU A 1 196 ? 18.027 -1.467 -19.121 1.00 93.56 196 GLU A C 1
ATOM 1521 O O . GLU A 1 196 ? 17.587 -0.388 -19.522 1.00 93.56 196 GLU A O 1
ATOM 1526 N N . SER A 1 197 ? 17.778 -2.622 -19.750 1.00 93.31 197 SER A N 1
ATOM 1527 C CA . SER A 1 197 ? 16.923 -2.727 -20.935 1.00 93.31 197 SER A CA 1
ATOM 1528 C C . SER A 1 197 ? 15.494 -2.294 -20.618 1.00 93.31 197 SER A C 1
ATOM 1530 O O . SER A 1 197 ? 14.918 -1.535 -21.394 1.00 93.31 197 SER A O 1
ATOM 1532 N N . LEU A 1 198 ? 14.927 -2.692 -19.471 1.00 94.25 198 LEU A N 1
ATOM 1533 C CA . LEU A 1 198 ? 13.586 -2.265 -19.046 1.00 94.25 198 LEU A CA 1
ATOM 1534 C C . LEU A 1 198 ? 13.455 -0.735 -18.923 1.00 94.25 198 LEU A C 1
ATOM 1536 O O . LEU A 1 198 ? 12.394 -0.176 -19.204 1.00 94.25 198 LEU A O 1
ATOM 1540 N N . VAL A 1 199 ? 14.519 -0.051 -18.499 1.00 94.56 199 VAL A N 1
ATOM 1541 C CA . VAL A 1 199 ? 14.545 1.414 -18.362 1.00 94.56 199 VAL A CA 1
ATOM 1542 C C . VAL A 1 199 ? 14.740 2.103 -19.711 1.00 94.56 199 VAL A C 1
ATOM 1544 O O . VAL A 1 199 ? 14.097 3.116 -19.986 1.00 94.56 199 VAL A O 1
ATOM 1547 N N . VAL A 1 200 ? 15.673 1.604 -20.521 1.00 94.00 200 VAL A N 1
ATOM 1548 C CA . VAL A 1 200 ? 16.215 2.346 -21.663 1.00 94.00 200 VAL A CA 1
ATOM 1549 C C . VAL A 1 200 ? 15.566 1.947 -22.978 1.00 94.00 200 VAL A C 1
ATOM 1551 O O . VAL A 1 200 ? 15.283 2.833 -23.777 1.00 94.00 200 VAL A O 1
ATOM 1554 N N . HIS A 1 201 ? 15.280 0.668 -23.205 1.00 93.06 201 HIS A N 1
ATOM 1555 C CA . HIS A 1 201 ? 14.819 0.181 -24.503 1.00 93.06 201 HIS A CA 1
ATOM 1556 C C . HIS A 1 201 ? 13.426 0.742 -24.856 1.00 93.06 201 HIS A C 1
ATOM 1558 O O . HIS A 1 201 ? 12.531 0.704 -24.009 1.00 93.06 201 HIS A O 1
ATOM 1564 N N . PRO A 1 202 ? 13.198 1.250 -26.083 1.00 92.25 202 PRO A N 1
ATOM 1565 C CA . PRO A 1 202 ? 11.945 1.919 -26.438 1.00 92.25 202 PRO A CA 1
ATOM 1566 C C . PRO A 1 202 ? 10.723 0.997 -26.397 1.00 92.25 202 PRO A C 1
ATOM 1568 O O . PRO A 1 202 ? 9.650 1.428 -25.987 1.00 92.25 202 PRO A O 1
ATOM 1571 N N . ASP A 1 203 ? 10.871 -0.278 -26.754 1.00 90.75 203 ASP A N 1
ATOM 1572 C CA . ASP A 1 203 ? 9.731 -1.208 -26.755 1.00 90.75 203 ASP A CA 1
ATOM 1573 C C . ASP A 1 203 ? 9.242 -1.567 -25.341 1.00 90.75 203 ASP A C 1
ATOM 1575 O O . ASP A 1 203 ? 8.076 -1.918 -25.154 1.00 90.75 203 ASP A O 1
ATOM 1579 N N . ASN A 1 204 ? 10.083 -1.356 -24.323 1.00 94.12 204 ASN A N 1
ATOM 1580 C CA . ASN A 1 204 ? 9.715 -1.544 -22.920 1.00 94.12 204 ASN A CA 1
ATOM 1581 C C . ASN A 1 204 ? 8.873 -0.392 -22.350 1.00 94.12 204 ASN A C 1
ATOM 1583 O O . ASN A 1 204 ? 8.343 -0.504 -21.244 1.00 94.12 204 ASN A O 1
ATOM 1587 N N . ASP A 1 205 ? 8.658 0.690 -23.102 1.00 94.38 205 ASP A N 1
ATOM 1588 C CA . ASP A 1 205 ? 7.706 1.734 -22.710 1.00 94.38 205 ASP A CA 1
ATOM 1589 C C . ASP A 1 205 ? 6.289 1.153 -22.573 1.00 94.38 205 ASP A C 1
ATOM 1591 O O . ASP A 1 205 ? 5.559 1.473 -21.628 1.00 94.38 205 ASP A O 1
ATOM 1595 N N . ASN A 1 206 ? 5.928 0.234 -23.477 1.00 93.62 206 ASN A N 1
ATOM 1596 C CA . ASN A 1 206 ? 4.656 -0.479 -23.427 1.00 93.62 206 ASN A CA 1
ATOM 1597 C C . ASN A 1 206 ? 4.560 -1.402 -22.213 1.00 93.62 206 ASN A C 1
ATOM 1599 O O . ASN A 1 206 ? 3.475 -1.506 -21.649 1.00 93.62 206 ASN A O 1
ATOM 1603 N N . TRP A 1 207 ? 5.664 -1.995 -21.747 1.00 94.75 207 TRP A N 1
ATOM 1604 C CA . TRP A 1 207 ? 5.673 -2.803 -20.523 1.00 94.75 207 TRP A CA 1
ATOM 1605 C C . TRP A 1 207 ? 5.167 -1.987 -19.323 1.00 94.75 207 TRP A C 1
ATOM 1607 O O . TRP A 1 207 ? 4.231 -2.401 -18.632 1.00 94.75 207 TRP A O 1
ATOM 1617 N N . TRP A 1 208 ? 5.697 -0.771 -19.126 1.00 95.25 208 TRP A N 1
ATOM 1618 C CA . TRP A 1 208 ? 5.280 0.116 -18.030 1.00 95.25 208 TRP A CA 1
ATOM 1619 C C . TRP A 1 208 ? 3.833 0.580 -18.174 1.00 95.25 208 TRP A C 1
ATOM 1621 O O . TRP A 1 208 ? 3.103 0.637 -17.184 1.00 95.25 208 TRP A O 1
ATOM 1631 N N . ILE A 1 209 ? 3.408 0.911 -19.395 1.00 94.94 209 ILE A N 1
ATOM 1632 C CA . ILE A 1 209 ? 2.037 1.354 -19.676 1.00 94.94 209 ILE A CA 1
ATOM 1633 C C . ILE A 1 209 ? 1.041 0.210 -19.448 1.00 94.94 209 ILE A C 1
ATOM 1635 O O . ILE A 1 209 ? -0.001 0.421 -18.824 1.00 94.94 209 ILE A O 1
ATOM 1639 N N . THR A 1 210 ? 1.350 -0.996 -19.927 1.00 94.06 210 THR A N 1
ATOM 1640 C CA . THR A 1 210 ? 0.531 -2.202 -19.757 1.00 94.06 210 THR A CA 1
ATOM 1641 C C . THR A 1 210 ? 0.398 -2.547 -18.281 1.00 94.06 210 THR A C 1
ATOM 1643 O O . THR A 1 210 ? -0.725 -2.698 -17.796 1.00 94.06 210 THR A O 1
ATOM 1646 N N . LEU A 1 211 ? 1.508 -2.569 -17.534 1.00 93.81 211 LEU A N 1
ATOM 1647 C CA . LEU A 1 211 ? 1.475 -2.833 -16.099 1.00 93.81 211 LEU A CA 1
ATOM 1648 C C . LEU A 1 211 ? 0.708 -1.742 -15.339 1.00 93.81 211 LEU A C 1
ATOM 1650 O O . LEU A 1 211 ? -0.137 -2.054 -14.504 1.00 93.81 211 LEU A O 1
ATOM 1654 N N . ALA A 1 212 ? 0.922 -0.463 -15.663 1.00 93.69 212 ALA A N 1
ATOM 1655 C CA . ALA A 1 212 ? 0.184 0.639 -15.049 1.00 93.69 212 ALA A CA 1
ATOM 1656 C C . ALA A 1 212 ? -1.328 0.522 -15.290 1.00 93.69 212 ALA A C 1
ATOM 1658 O O . ALA A 1 212 ? -2.111 0.714 -14.362 1.00 93.69 212 ALA A O 1
ATOM 1659 N N . LYS A 1 213 ? -1.751 0.185 -16.517 1.00 92.06 213 LYS A N 1
ATOM 1660 C CA . LYS A 1 213 ? -3.165 -0.037 -16.860 1.00 92.06 213 LYS A CA 1
ATOM 1661 C C . LYS A 1 213 ? -3.741 -1.239 -16.116 1.00 92.06 213 LYS A C 1
ATOM 1663 O O . LYS A 1 213 ? -4.827 -1.130 -15.556 1.00 92.06 213 LYS A O 1
ATOM 1668 N N . ALA A 1 214 ? -3.008 -2.350 -16.070 1.00 90.19 214 ALA A N 1
ATOM 1669 C CA . ALA A 1 214 ? -3.442 -3.569 -15.398 1.00 90.19 214 ALA A CA 1
ATOM 1670 C C . ALA A 1 214 ? -3.553 -3.387 -13.874 1.00 90.19 214 ALA A C 1
ATOM 1672 O O . ALA A 1 214 ? -4.485 -3.907 -13.267 1.00 90.19 214 ALA A O 1
ATOM 1673 N N . LEU A 1 215 ? -2.661 -2.598 -13.263 1.00 88.81 215 LEU A N 1
ATOM 1674 C CA . LEU A 1 215 ? -2.720 -2.225 -11.844 1.00 88.81 215 LEU A CA 1
ATOM 1675 C C . LEU A 1 215 ? -3.765 -1.138 -11.555 1.00 88.81 215 LEU A C 1
ATOM 1677 O O . LEU A 1 215 ? -4.271 -1.053 -10.431 1.00 88.81 215 LEU A O 1
ATOM 1681 N N . ASN A 1 216 ? -4.162 -0.352 -12.561 1.00 84.75 216 ASN A N 1
ATOM 1682 C CA . ASN A 1 216 ? -5.240 0.635 -12.474 1.00 84.75 216 ASN A CA 1
ATOM 1683 C C . ASN A 1 216 ? -6.635 -0.006 -12.521 1.00 84.75 216 ASN A C 1
ATOM 1685 O O . ASN A 1 216 ? -7.571 0.507 -13.133 1.00 84.75 216 ASN A O 1
ATOM 1689 N N . TYR A 1 217 ? -6.800 -1.131 -11.836 1.00 70.69 217 TYR A N 1
ATOM 1690 C CA . TYR A 1 217 ? -8.121 -1.584 -11.474 1.00 70.69 217 TYR A CA 1
ATOM 1691 C C . TYR A 1 217 ? -8.654 -0.711 -10.348 1.00 70.69 217 TYR A C 1
ATOM 1693 O O . TYR A 1 217 ? -8.418 -0.932 -9.161 1.00 70.69 217 TYR A O 1
ATOM 1701 N N . SER A 1 218 ? -9.329 0.357 -10.730 1.00 50.78 218 SER A N 1
ATOM 1702 C CA . SER A 1 218 ? -10.203 1.050 -9.807 1.00 50.78 218 SER A CA 1
ATOM 1703 C C . SER A 1 218 ? -11.440 0.173 -9.649 1.00 50.78 218 SER A C 1
ATOM 1705 O O . SER A 1 218 ? -12.355 0.250 -10.462 1.00 50.78 218 SER A O 1
ATOM 1707 N N . HIS A 1 219 ? -11.451 -0.712 -8.648 1.00 47.69 219 HIS A N 1
ATOM 1708 C CA . HIS A 1 219 ? -12.730 -0.997 -8.016 1.00 47.69 219 HIS A CA 1
ATOM 1709 C C . HIS A 1 219 ? -12.877 0.027 -6.901 1.00 47.69 219 HIS A C 1
ATOM 1711 O O . HIS A 1 219 ? -12.445 -0.154 -5.765 1.00 47.69 219 HIS A O 1
ATOM 1717 N N . THR A 1 220 ? -13.423 1.159 -7.337 1.00 50.22 220 THR A N 1
ATOM 1718 C CA . THR A 1 220 ? -14.287 2.044 -6.571 1.00 50.22 220 THR A CA 1
ATOM 1719 C C . THR A 1 220 ? -15.034 1.260 -5.504 1.00 50.22 220 THR A C 1
ATOM 1721 O O . THR A 1 220 ? -15.503 0.141 -5.744 1.00 50.22 220 THR A O 1
ATOM 1724 N N . TRP A 1 221 ? -15.061 1.857 -4.317 1.00 57.56 221 TRP A N 1
ATOM 1725 C CA . TRP A 1 221 ? -15.554 1.297 -3.070 1.00 57.56 221 TRP A CA 1
ATOM 1726 C C . TRP A 1 221 ? -16.773 0.416 -3.320 1.00 57.56 221 TRP A C 1
ATOM 1728 O O . TRP A 1 221 ? -17.713 0.842 -3.996 1.00 57.56 221 TRP A O 1
ATOM 1738 N N . SER A 1 222 ? -16.762 -0.816 -2.803 1.00 64.62 222 SER A N 1
ATOM 1739 C CA . SER A 1 222 ? -17.962 -1.638 -2.922 1.00 64.62 222 SER A CA 1
ATOM 1740 C C . SER A 1 222 ? -19.117 -0.886 -2.254 1.00 64.62 222 SER A C 1
ATOM 1742 O O . SER A 1 222 ? -18.919 -0.238 -1.222 1.00 64.62 222 SER A O 1
ATOM 1744 N N . ILE A 1 223 ? -20.316 -0.947 -2.841 1.00 68.06 223 ILE A N 1
ATOM 1745 C CA . ILE A 1 223 ? -21.512 -0.332 -2.243 1.00 68.06 223 ILE A CA 1
ATOM 1746 C C . ILE A 1 223 ? -21.652 -0.811 -0.792 1.00 68.06 223 ILE A C 1
ATOM 1748 O O . ILE A 1 223 ? -21.911 0.001 0.088 1.00 68.06 223 ILE A O 1
ATOM 1752 N N . SER A 1 224 ? -21.331 -2.087 -0.538 1.00 67.25 224 SER A N 1
ATOM 1753 C CA . SER A 1 224 ? -21.251 -2.674 0.802 1.00 67.25 224 SER A CA 1
ATOM 1754 C C . SER A 1 224 ? -20.287 -1.921 1.723 1.00 67.25 224 SER A C 1
ATOM 1756 O O . SER A 1 224 ? -20.667 -1.569 2.834 1.00 67.25 224 SER A O 1
ATOM 1758 N N . SER A 1 225 ? -19.063 -1.628 1.275 1.00 69.88 225 SER A N 1
ATOM 1759 C CA . SER A 1 225 ? -18.075 -0.872 2.055 1.00 69.88 225 SER A CA 1
ATOM 1760 C C . SER A 1 225 ? -18.587 0.533 2.382 1.00 69.88 225 SER A C 1
ATOM 1762 O O . SER A 1 225 ? -18.508 0.945 3.533 1.00 69.88 225 SER A O 1
ATOM 1764 N N . ILE A 1 226 ? -19.178 1.242 1.410 1.00 75.25 226 ILE A N 1
ATOM 1765 C CA . ILE A 1 226 ? -19.777 2.573 1.631 1.00 75.25 226 ILE A CA 1
ATOM 1766 C C . ILE A 1 226 ? -20.882 2.492 2.687 1.00 75.25 226 ILE A C 1
ATOM 1768 O O . ILE A 1 226 ? -20.874 3.252 3.655 1.00 75.25 226 ILE A O 1
ATOM 1772 N N . THR A 1 227 ? -21.824 1.561 2.517 1.00 75.06 227 THR A N 1
ATOM 1773 C CA . THR A 1 227 ? -22.963 1.410 3.428 1.00 75.06 227 THR A CA 1
ATOM 1774 C C . THR A 1 227 ? -22.520 1.023 4.831 1.00 75.06 227 THR A C 1
ATOM 1776 O O . THR A 1 227 ? -23.045 1.563 5.799 1.00 75.06 227 THR A O 1
ATOM 1779 N N . SER A 1 228 ? -21.525 0.144 4.966 1.00 74.56 228 SER A N 1
ATOM 1780 C CA . SER A 1 228 ? -20.999 -0.256 6.269 1.00 74.56 228 SER A CA 1
ATOM 1781 C C . SER A 1 228 ? -20.283 0.901 6.970 1.00 74.56 228 SER A C 1
ATOM 1783 O O . SER A 1 228 ? -20.487 1.081 8.165 1.00 74.56 228 SER A O 1
ATOM 1785 N N . ILE A 1 229 ? -19.512 1.734 6.257 1.00 76.19 229 ILE A N 1
ATOM 1786 C CA . ILE A 1 229 ? -18.912 2.951 6.840 1.00 76.19 229 ILE A CA 1
ATOM 1787 C C . ILE A 1 229 ? -19.999 3.922 7.290 1.00 76.19 229 ILE A C 1
ATOM 1789 O O . ILE A 1 229 ? -19.935 4.423 8.409 1.00 76.19 229 ILE A O 1
ATOM 1793 N N . ALA A 1 230 ? -21.004 4.174 6.447 1.00 81.69 230 ALA A N 1
ATOM 1794 C CA . ALA A 1 230 ? -22.100 5.078 6.780 1.00 81.69 230 ALA A CA 1
ATOM 1795 C C . ALA A 1 230 ? -22.845 4.617 8.042 1.00 81.69 230 ALA A C 1
ATOM 1797 O O . ALA A 1 230 ? -23.072 5.419 8.945 1.00 81.69 230 ALA A O 1
ATOM 1798 N N . TRP A 1 231 ? -23.143 3.318 8.153 1.00 79.44 231 TRP A N 1
ATOM 1799 C CA . TRP A 1 231 ? -23.762 2.745 9.349 1.00 79.44 231 TRP A CA 1
ATOM 1800 C C . TRP A 1 231 ? -22.892 2.870 10.592 1.00 79.44 231 TRP A C 1
ATOM 1802 O O . TRP A 1 231 ? -23.405 3.181 11.662 1.00 79.44 231 TRP A O 1
ATOM 1812 N N . VAL A 1 232 ? -21.582 2.680 10.455 1.00 77.94 232 VAL A N 1
ATOM 1813 C CA . VAL A 1 232 ? -20.643 2.875 11.560 1.00 77.94 232 VAL A CA 1
ATOM 1814 C C . VAL A 1 232 ? -20.606 4.349 11.993 1.00 77.94 232 VAL A C 1
ATOM 1816 O O . VAL A 1 232 ? -20.626 4.630 13.186 1.00 77.94 232 VAL A O 1
ATOM 1819 N N . VAL A 1 233 ? -20.640 5.308 11.061 1.00 79.00 233 VAL A N 1
ATOM 1820 C CA . VAL A 1 233 ? -20.730 6.746 11.385 1.00 79.00 233 VAL A CA 1
ATOM 1821 C C . VAL A 1 233 ? -22.047 7.086 12.092 1.00 79.00 233 VAL A C 1
ATOM 1823 O O . VAL A 1 233 ? -22.038 7.836 13.065 1.00 79.00 233 VAL A O 1
ATOM 1826 N N . VAL A 1 234 ? -23.173 6.517 11.652 1.00 80.81 234 VAL A N 1
ATOM 1827 C CA . VAL A 1 234 ? -24.469 6.679 12.334 1.00 80.81 234 VAL A CA 1
ATOM 1828 C C . VAL A 1 234 ? -24.413 6.094 13.746 1.00 80.81 234 VAL A C 1
ATOM 1830 O O . VAL A 1 234 ? -24.811 6.768 14.693 1.00 80.81 234 VAL A O 1
ATOM 1833 N N . ALA A 1 235 ? -23.868 4.884 13.904 1.00 77.25 235 ALA A N 1
ATOM 1834 C CA . ALA A 1 235 ? -23.679 4.259 15.210 1.00 77.25 235 ALA A CA 1
ATOM 1835 C C . ALA A 1 235 ? -22.831 5.144 16.135 1.00 77.25 235 ALA A C 1
ATOM 1837 O O . ALA A 1 235 ? -23.208 5.341 17.282 1.00 77.25 235 ALA A O 1
ATOM 1838 N N . TYR A 1 236 ? -21.761 5.766 15.626 1.00 75.94 236 TYR A N 1
ATOM 1839 C CA . TYR A 1 236 ? -20.968 6.741 16.381 1.00 75.94 236 TYR A CA 1
ATOM 1840 C C . TYR A 1 236 ? -21.790 7.929 16.884 1.00 75.94 236 TYR A C 1
ATOM 1842 O O . TYR A 1 236 ? -21.702 8.264 18.063 1.00 75.94 236 TYR A O 1
ATOM 1850 N N . LEU A 1 237 ? -22.580 8.569 16.017 1.00 80.00 237 LEU A N 1
ATOM 1851 C CA . LEU A 1 237 ? -23.386 9.729 16.414 1.00 80.00 237 LEU A CA 1
ATOM 1852 C C . LEU A 1 237 ? -24.376 9.363 17.525 1.00 80.00 237 LEU A C 1
ATOM 1854 O O . LEU A 1 237 ? -24.546 10.131 18.472 1.00 80.00 237 LEU A O 1
ATOM 1858 N N . LEU A 1 238 ? -24.968 8.169 17.438 1.00 77.00 238 LEU A N 1
ATOM 1859 C CA . LEU A 1 238 ? -25.843 7.631 18.477 1.00 77.00 238 LEU A CA 1
ATOM 1860 C C . LEU A 1 238 ? -25.073 7.339 19.774 1.00 77.00 238 LEU A C 1
ATOM 1862 O O . LEU A 1 238 ? -25.540 7.715 20.842 1.00 77.00 238 LEU A O 1
ATOM 1866 N N . THR A 1 239 ? -23.876 6.749 19.697 1.00 71.06 239 THR A N 1
ATOM 1867 C CA . THR A 1 239 ? -23.023 6.486 20.869 1.00 71.06 239 THR A CA 1
ATOM 1868 C C . THR A 1 239 ? -22.560 7.770 21.559 1.00 71.06 239 THR A C 1
ATOM 1870 O O . THR A 1 239 ? -22.503 7.816 22.782 1.00 71.06 239 THR A O 1
ATOM 1873 N N . VAL A 1 240 ? -22.241 8.833 20.814 1.00 70.31 240 VAL A N 1
ATOM 1874 C CA . VAL A 1 240 ? -21.875 10.131 21.408 1.00 70.31 240 VAL A CA 1
ATOM 1875 C C . VAL A 1 240 ? -23.069 10.760 22.111 1.00 70.31 240 VAL A C 1
ATOM 1877 O O . VAL A 1 240 ? -22.913 11.234 23.236 1.00 70.31 240 VAL A O 1
ATOM 1880 N N . ALA A 1 241 ? -24.244 10.739 21.474 1.00 74.50 241 ALA A N 1
ATOM 1881 C CA . ALA A 1 241 ? -25.477 11.230 22.082 1.00 74.50 241 ALA A CA 1
ATOM 1882 C C . ALA A 1 241 ? -25.787 10.475 23.384 1.00 74.50 241 ALA A C 1
ATOM 1884 O O . ALA A 1 241 ? -26.071 11.109 24.395 1.00 74.50 241 ALA A O 1
ATOM 1885 N N . ASP A 1 242 ? -25.630 9.150 23.371 1.00 68.94 242 ASP A N 1
ATOM 1886 C CA . ASP A 1 242 ? -25.842 8.294 24.537 1.00 68.94 242 ASP A CA 1
ATOM 1887 C C . ASP A 1 242 ? -24.793 8.518 25.644 1.00 68.94 242 ASP A C 1
ATOM 1889 O O . ASP A 1 242 ? -25.140 8.634 26.818 1.00 68.94 242 ASP A O 1
ATOM 1893 N N . SER A 1 243 ? -23.510 8.687 25.298 1.00 67.50 243 SER A N 1
ATOM 1894 C CA . SER A 1 243 ? -22.464 8.967 26.296 1.00 67.50 243 SER A CA 1
ATOM 1895 C C . SER A 1 243 ? -22.641 10.335 26.961 1.00 67.50 243 SER A C 1
ATOM 1897 O O . SER A 1 243 ? -22.287 10.504 28.126 1.00 67.50 243 SER A O 1
ATOM 1899 N N . LEU A 1 244 ? -23.203 11.311 26.234 1.00 68.19 244 LEU A N 1
ATOM 1900 C CA . LEU A 1 244 ? -23.524 12.634 26.772 1.00 68.19 244 LEU A CA 1
ATOM 1901 C C . LEU A 1 244 ? -24.711 12.577 27.742 1.00 68.19 244 LEU A C 1
ATOM 1903 O O . LEU A 1 244 ? -24.753 13.380 28.671 1.00 68.19 244 LEU A O 1
ATOM 1907 N N . SER A 1 245 ? -25.645 11.637 27.556 1.00 63.16 245 SER A N 1
ATOM 1908 C CA . SER A 1 245 ? -26.760 11.420 28.484 1.00 63.16 245 SER A CA 1
ATOM 1909 C C . SER A 1 245 ? -26.410 10.522 29.673 1.00 63.16 245 SER A C 1
ATOM 1911 O O . SER A 1 245 ? -26.865 10.799 30.777 1.00 63.16 245 SER A O 1
ATOM 1913 N N . ASN A 1 246 ? -25.600 9.477 29.469 1.00 58.88 246 ASN A N 1
ATOM 1914 C CA . ASN A 1 246 ? -25.419 8.383 30.436 1.00 58.88 246 ASN A CA 1
ATOM 1915 C C . ASN A 1 246 ? -23.984 8.245 30.982 1.00 58.88 246 ASN A C 1
ATOM 1917 O O . ASN A 1 246 ? -23.724 7.394 31.829 1.00 58.88 246 ASN A O 1
ATOM 1921 N N . GLY A 1 247 ? -23.027 9.061 30.521 1.00 53.22 247 GLY A N 1
ATOM 1922 C CA . GLY A 1 247 ? -21.650 9.095 31.037 1.00 53.22 247 GLY A CA 1
ATOM 1923 C C . GLY A 1 247 ? -20.782 7.867 30.717 1.00 53.22 247 GLY A C 1
ATOM 1924 O O . GLY A 1 247 ? -19.608 7.841 31.088 1.00 53.22 247 GLY A O 1
ATOM 1925 N N . GLN A 1 248 ? -21.312 6.860 30.016 1.00 59.38 248 GLN A N 1
ATOM 1926 C CA . GLN A 1 248 ? -20.587 5.648 29.624 1.00 59.38 248 GLN A CA 1
ATOM 1927 C C . GLN A 1 248 ? -19.948 5.825 28.238 1.00 59.38 248 GLN A C 1
ATOM 1929 O O . GLN A 1 248 ? -20.606 5.821 27.202 1.00 59.38 248 GLN A O 1
ATOM 1934 N N . GLY A 1 249 ? -18.630 6.036 28.222 1.00 59.03 249 GLY A N 1
ATOM 1935 C CA . GLY A 1 249 ? -17.844 6.305 27.010 1.00 59.03 249 GLY A CA 1
ATOM 1936 C C . GLY A 1 249 ? -17.236 5.069 26.334 1.00 59.03 249 GLY A C 1
ATOM 1937 O O . GLY A 1 249 ? -16.413 5.227 25.425 1.00 59.03 249 GLY A O 1
ATOM 1938 N N . THR A 1 250 ? -17.586 3.849 26.757 1.00 61.28 250 THR A N 1
ATOM 1939 C CA . THR A 1 250 ? -16.948 2.594 26.307 1.00 61.28 250 THR A CA 1
ATOM 1940 C C . THR A 1 250 ? -17.055 2.387 24.793 1.00 61.28 250 THR A C 1
ATOM 1942 O O . THR A 1 250 ? -16.120 1.899 24.152 1.00 61.28 250 THR A O 1
ATOM 1945 N N . GLY A 1 251 ? -18.143 2.867 24.184 1.00 64.31 251 GLY A N 1
ATOM 1946 C CA . GLY A 1 251 ? -18.378 2.801 22.742 1.00 64.31 251 GLY A CA 1
ATOM 1947 C C . GLY A 1 251 ? -17.504 3.731 21.885 1.00 64.31 251 GLY A C 1
ATOM 1948 O O . GLY A 1 251 ? -17.620 3.698 20.669 1.00 64.31 251 GLY A O 1
ATOM 1949 N N . SER A 1 252 ? -16.614 4.550 22.456 1.00 68.44 252 SER A N 1
ATOM 1950 C CA . SER A 1 252 ? -15.709 5.428 21.683 1.00 68.44 252 SER A CA 1
ATOM 1951 C C . SER A 1 252 ? -14.364 4.777 21.320 1.00 68.44 252 SER A C 1
ATOM 1953 O O . SER A 1 252 ? -13.612 5.292 20.488 1.00 68.44 252 SER A O 1
ATOM 1955 N N . VAL A 1 253 ? -14.057 3.610 21.898 1.00 73.00 253 VAL A N 1
ATOM 1956 C CA . VAL A 1 253 ? -12.747 2.947 21.776 1.00 73.00 253 VAL A CA 1
ATOM 1957 C C . VAL A 1 253 ? -12.435 2.500 20.346 1.00 73.00 253 VAL A C 1
ATOM 1959 O O . VAL A 1 253 ? -11.269 2.346 20.012 1.00 73.00 253 VAL A O 1
ATOM 1962 N N . TRP A 1 254 ? -13.426 2.295 19.478 1.00 76.00 254 TRP A N 1
ATOM 1963 C CA . TRP A 1 254 ? -13.206 1.879 18.085 1.00 76.00 254 TRP A CA 1
ATOM 1964 C C . TRP A 1 254 ? -12.975 3.046 17.112 1.00 76.00 254 TRP A C 1
ATOM 1966 O O . TRP A 1 254 ? -12.622 2.819 15.954 1.00 76.00 254 TRP A O 1
ATOM 1976 N N . LEU A 1 255 ? -13.115 4.301 17.555 1.00 77.44 255 LEU A N 1
ATOM 1977 C CA . LEU A 1 255 ? -13.084 5.467 16.662 1.00 77.44 255 LEU A CA 1
ATOM 1978 C C . LEU A 1 255 ? -11.746 5.689 15.964 1.00 77.44 255 LEU A C 1
ATOM 1980 O O . LEU A 1 255 ? -11.716 6.208 14.851 1.00 77.44 255 LEU A O 1
ATOM 1984 N N . TRP A 1 256 ? -10.637 5.259 16.564 1.00 82.75 256 TRP A N 1
ATOM 1985 C CA . TRP A 1 256 ? -9.323 5.338 15.921 1.00 82.75 256 TRP A CA 1
ATOM 1986 C C . TRP A 1 256 ? -9.211 4.416 14.694 1.00 82.75 256 TRP A C 1
ATOM 1988 O O . TRP A 1 256 ? -8.361 4.647 13.834 1.00 82.75 256 TRP A O 1
ATOM 1998 N N . LEU A 1 257 ? -10.067 3.393 14.577 1.00 83.38 257 LEU A N 1
ATOM 1999 C CA . LEU A 1 257 ? -10.056 2.463 13.452 1.00 83.38 257 LEU A CA 1
ATOM 2000 C C . LEU A 1 257 ? -10.662 3.094 12.186 1.00 83.38 257 LEU A C 1
ATOM 2002 O O . LEU A 1 257 ? -10.229 2.770 11.081 1.00 83.38 257 LEU A O 1
ATOM 2006 N N . LEU A 1 258 ? -11.602 4.040 12.327 1.00 84.38 258 LEU A N 1
ATOM 2007 C CA . LEU A 1 258 ? -12.206 4.769 11.202 1.00 84.38 258 LEU A CA 1
ATOM 2008 C C . LEU A 1 258 ? -11.168 5.426 10.280 1.00 84.38 258 LEU A C 1
ATOM 2010 O O . LEU A 1 258 ? -11.153 5.091 9.094 1.00 84.38 258 LEU A O 1
ATOM 2014 N N . PRO A 1 259 ? -10.282 6.325 10.758 1.00 85.31 259 PRO A N 1
ATOM 2015 C CA . PRO A 1 259 ? -9.294 6.960 9.891 1.00 85.31 259 PRO A CA 1
ATOM 2016 C C . PRO A 1 259 ? -8.316 5.950 9.282 1.00 85.31 259 PRO A C 1
ATOM 2018 O O . PRO A 1 259 ? -7.815 6.183 8.184 1.00 85.31 259 PRO A O 1
ATOM 2021 N N . ILE A 1 260 ? -8.070 4.815 9.946 1.00 87.44 260 ILE A N 1
ATOM 2022 C CA . ILE A 1 260 ? -7.200 3.758 9.423 1.00 87.44 260 ILE A CA 1
ATOM 2023 C C . ILE A 1 260 ? -7.856 3.032 8.249 1.00 87.44 260 ILE A C 1
ATOM 2025 O O . ILE A 1 260 ? -7.265 2.942 7.171 1.00 87.44 260 ILE A O 1
ATOM 2029 N N . VAL A 1 261 ? -9.090 2.561 8.435 1.00 85.12 261 VAL A N 1
ATOM 2030 C CA . VAL A 1 261 ? -9.859 1.867 7.396 1.00 85.12 261 VAL A CA 1
ATOM 2031 C C . VAL A 1 261 ? -10.112 2.802 6.220 1.00 85.12 261 VAL A C 1
ATOM 2033 O O . VAL A 1 261 ? -9.788 2.452 5.089 1.00 85.12 261 VAL A O 1
ATOM 2036 N N . ILE A 1 262 ? -10.589 4.023 6.476 1.00 83.88 262 ILE A N 1
ATOM 2037 C CA . ILE A 1 262 ? -10.807 5.039 5.438 1.00 83.88 262 ILE A CA 1
ATOM 2038 C C . ILE A 1 262 ? -9.494 5.362 4.720 1.00 83.88 262 ILE A C 1
ATOM 2040 O O . ILE A 1 262 ? -9.465 5.412 3.492 1.00 83.88 262 ILE A O 1
ATOM 2044 N N . GLY A 1 263 ? -8.394 5.544 5.454 1.00 85.00 263 GLY A N 1
ATOM 2045 C CA . GLY A 1 263 ? -7.085 5.834 4.874 1.00 85.00 263 GLY A CA 1
ATOM 2046 C C . GLY A 1 263 ? -6.609 4.733 3.929 1.00 85.00 263 GLY A C 1
ATOM 2047 O O . GLY A 1 263 ? -6.168 5.024 2.816 1.00 85.00 263 GLY A O 1
ATOM 2048 N N . TRP A 1 264 ? -6.753 3.466 4.319 1.00 84.88 264 TRP A N 1
ATOM 2049 C CA . TRP A 1 264 ? -6.440 2.348 3.433 1.00 84.88 264 TRP A CA 1
ATOM 2050 C C . TRP A 1 264 ? -7.426 2.223 2.273 1.00 84.88 264 TRP A C 1
ATOM 2052 O O . TRP A 1 264 ? -6.989 1.958 1.161 1.00 84.88 264 TRP A O 1
ATOM 2062 N N . LEU A 1 265 ? -8.717 2.491 2.454 1.00 80.12 265 LEU A N 1
ATOM 2063 C CA . LEU A 1 265 ? -9.671 2.495 1.341 1.00 80.12 265 LEU A CA 1
ATOM 2064 C C . LEU A 1 265 ? -9.364 3.595 0.314 1.00 80.12 265 LEU A C 1
ATOM 2066 O O . LEU A 1 265 ? -9.373 3.328 -0.888 1.00 80.12 265 LEU A O 1
ATOM 2070 N N . ILE A 1 266 ? -9.018 4.805 0.764 1.00 78.62 266 ILE A N 1
ATOM 2071 C CA . ILE A 1 266 ? -8.608 5.920 -0.107 1.00 78.62 266 ILE A CA 1
ATOM 2072 C C . ILE A 1 266 ? -7.325 5.573 -0.860 1.00 78.62 266 ILE A C 1
ATOM 2074 O O . ILE A 1 266 ? -7.229 5.808 -2.063 1.00 78.62 266 ILE A O 1
ATOM 2078 N N . LEU A 1 267 ? -6.341 4.999 -0.165 1.00 74.62 267 LEU A N 1
ATOM 2079 C CA . LEU A 1 267 ? -5.103 4.553 -0.796 1.00 74.62 267 LEU A CA 1
ATOM 2080 C C . LEU A 1 267 ? -5.327 3.392 -1.766 1.00 74.62 267 LEU A C 1
ATOM 2082 O O . LEU A 1 267 ? -4.523 3.223 -2.682 1.00 74.62 267 LEU A O 1
ATOM 2086 N N . SER A 1 268 ? -6.384 2.598 -1.549 1.00 69.56 268 SER A N 1
ATOM 2087 C CA . SER A 1 268 ? -6.683 1.367 -2.286 1.00 69.56 268 SER A CA 1
ATOM 2088 C C . SER A 1 268 ? -5.407 0.548 -2.547 1.00 69.56 268 SER A C 1
ATOM 2090 O O . SER A 1 268 ? -5.055 0.304 -3.710 1.00 69.56 268 SER A O 1
ATOM 2092 N N . PRO A 1 269 ? -4.655 0.185 -1.482 1.00 64.25 269 PRO A N 1
ATOM 2093 C CA . PRO A 1 269 ? -3.393 -0.520 -1.605 1.00 64.25 269 PRO A CA 1
ATOM 2094 C C . PRO A 1 269 ? -3.606 -1.778 -2.441 1.00 64.25 269 PRO A C 1
ATOM 2096 O O . PRO A 1 269 ? -4.530 -2.551 -2.195 1.00 64.25 269 PRO A O 1
ATOM 2099 N N . LYS A 1 270 ? -2.755 -1.977 -3.448 1.00 79.19 270 LYS A N 1
ATOM 2100 C CA . LYS A 1 270 ? -2.839 -3.126 -4.353 1.00 79.19 270 LYS A CA 1
ATOM 2101 C C . LYS A 1 270 ? -2.296 -4.354 -3.637 1.00 79.19 270 LYS A C 1
ATOM 2103 O O . LYS A 1 270 ? -1.138 -4.720 -3.803 1.00 79.19 270 LYS A O 1
ATOM 2108 N N . CYS A 1 271 ? -3.127 -4.922 -2.771 1.00 76.50 271 CYS A N 1
ATOM 2109 C CA . CYS A 1 271 ? -2.767 -6.046 -1.921 1.00 76.50 271 CYS A CA 1
ATOM 2110 C C . CYS A 1 271 ? -3.301 -7.392 -2.424 1.00 76.50 271 CYS A C 1
ATOM 2112 O O . CYS A 1 271 ? -3.003 -8.400 -1.801 1.00 76.50 271 CYS A O 1
ATOM 2114 N N . ASP A 1 272 ? -4.080 -7.423 -3.512 1.00 83.88 272 ASP A N 1
ATOM 2115 C CA . ASP A 1 272 ? -4.503 -8.656 -4.189 1.00 83.88 272 ASP A CA 1
ATOM 2116 C C . ASP A 1 272 ? -3.328 -9.243 -4.974 1.00 83.88 272 ASP A C 1
ATOM 2118 O O . ASP A 1 272 ? -3.023 -8.797 -6.086 1.00 83.88 272 ASP A O 1
ATOM 2122 N N . TYR A 1 273 ? -2.647 -10.219 -4.369 1.00 85.62 273 TYR A N 1
ATOM 2123 C CA . TYR A 1 273 ? -1.460 -10.821 -4.961 1.00 85.62 273 TYR A CA 1
ATOM 2124 C C . TYR A 1 273 ? -1.760 -11.488 -6.297 1.00 85.62 273 TYR A C 1
ATOM 2126 O O . TYR A 1 273 ? -1.037 -11.236 -7.249 1.00 85.62 273 TYR A O 1
ATOM 2134 N N . ALA A 1 274 ? -2.833 -12.278 -6.398 1.00 85.62 274 ALA A N 1
ATOM 2135 C CA . ALA A 1 274 ? -3.154 -13.008 -7.624 1.00 85.62 274 ALA A CA 1
ATOM 2136 C C . ALA A 1 274 ? -3.348 -12.048 -8.803 1.00 85.62 274 ALA A C 1
ATOM 2138 O O . ALA A 1 274 ? -2.862 -12.286 -9.907 1.00 85.62 274 ALA A O 1
ATOM 2139 N N . ARG A 1 275 ? -4.005 -10.913 -8.551 1.00 86.50 275 ARG A N 1
ATOM 2140 C CA . ARG A 1 275 ? -4.215 -9.891 -9.572 1.00 86.50 275 ARG A CA 1
ATOM 2141 C C . ARG A 1 275 ? -2.949 -9.117 -9.924 1.00 86.50 275 ARG A C 1
ATOM 2143 O O . ARG A 1 275 ? -2.759 -8.769 -11.089 1.00 86.50 275 ARG A O 1
ATOM 2150 N N . VAL A 1 276 ? -2.115 -8.803 -8.933 1.00 89.81 276 VAL A N 1
ATOM 2151 C CA . VAL A 1 276 ? -0.831 -8.120 -9.159 1.00 89.81 276 VAL A CA 1
ATOM 2152 C C . VAL A 1 276 ? 0.139 -9.034 -9.912 1.00 89.81 276 VAL A C 1
ATOM 2154 O O . VAL A 1 276 ? 0.785 -8.572 -10.849 1.00 89.81 276 VAL A O 1
ATOM 2157 N N . ASP A 1 277 ? 0.183 -10.315 -9.559 1.00 89.69 277 ASP A N 1
ATOM 2158 C CA . ASP A 1 277 ? 0.985 -11.353 -10.205 1.00 89.69 277 ASP A CA 1
ATOM 2159 C C . ASP A 1 277 ? 0.556 -11.565 -11.662 1.00 89.69 277 ASP A C 1
ATOM 2161 O O . ASP A 1 277 ? 1.369 -11.440 -12.574 1.00 89.69 277 ASP A O 1
ATOM 2165 N N . ASP A 1 278 ? -0.743 -11.730 -11.919 1.00 90.25 278 ASP A N 1
ATOM 2166 C CA . ASP A 1 278 ? -1.287 -11.838 -13.277 1.00 90.25 278 ASP A CA 1
ATOM 2167 C C . ASP A 1 278 ? -1.046 -10.565 -14.117 1.00 90.25 278 ASP A C 1
ATOM 2169 O O . ASP A 1 278 ? -0.728 -10.629 -15.306 1.00 90.25 278 ASP A O 1
ATOM 2173 N N . ALA A 1 279 ? -1.156 -9.373 -13.519 1.00 92.19 279 ALA A N 1
ATOM 2174 C CA . ALA A 1 279 ? -0.814 -8.116 -14.192 1.00 92.19 279 ALA A CA 1
ATOM 2175 C C . ALA A 1 279 ? 0.680 -8.034 -14.554 1.00 92.19 279 ALA A C 1
ATOM 2177 O O . ALA A 1 279 ? 1.029 -7.601 -15.654 1.00 92.19 279 ALA A O 1
ATOM 2178 N N . TYR A 1 280 ? 1.550 -8.459 -13.639 1.00 92.31 280 TYR A N 1
ATOM 2179 C CA . TYR A 1 280 ? 2.996 -8.486 -13.826 1.00 92.31 280 TYR A CA 1
ATOM 2180 C C . TYR A 1 280 ? 3.415 -9.503 -14.896 1.00 92.31 280 TYR A C 1
ATOM 2182 O O . TYR A 1 280 ? 4.157 -9.155 -15.816 1.00 92.31 280 TYR A O 1
ATOM 2190 N N . ASN A 1 281 ? 2.862 -10.716 -14.857 1.00 91.31 281 ASN A N 1
ATOM 2191 C CA . ASN A 1 281 ? 3.123 -11.761 -15.847 1.00 91.31 281 ASN A CA 1
ATOM 2192 C C . ASN A 1 281 ? 2.670 -11.339 -17.250 1.00 91.31 281 ASN A C 1
ATOM 2194 O O . ASN A 1 281 ? 3.399 -11.542 -18.221 1.00 91.31 281 ASN A O 1
ATOM 2198 N N . ARG A 1 282 ? 1.514 -10.673 -17.368 1.00 90.69 282 ARG A N 1
ATOM 2199 C CA . ARG A 1 282 ? 1.050 -10.105 -18.645 1.00 90.69 282 ARG A CA 1
ATOM 2200 C C . ARG A 1 282 ? 1.971 -9.012 -19.179 1.00 90.69 282 ARG A C 1
ATOM 2202 O O . ARG A 1 282 ? 2.202 -8.960 -20.383 1.00 90.69 282 ARG A O 1
ATOM 2209 N N . ALA A 1 283 ? 2.517 -8.159 -18.314 1.00 92.25 283 ALA A N 1
ATOM 2210 C CA . ALA A 1 283 ? 3.499 -7.166 -18.741 1.00 92.25 283 ALA A CA 1
ATOM 2211 C C . ALA A 1 283 ? 4.791 -7.841 -19.233 1.00 92.25 283 ALA A C 1
ATOM 2213 O O . ALA A 1 283 ? 5.289 -7.498 -20.303 1.00 92.25 283 ALA A O 1
ATOM 2214 N N . ASN A 1 284 ? 5.286 -8.858 -18.518 1.00 91.38 284 ASN A N 1
ATOM 2215 C CA . ASN A 1 284 ? 6.498 -9.598 -18.888 1.00 91.38 284 ASN A CA 1
ATOM 2216 C C . ASN A 1 284 ? 6.421 -10.298 -20.254 1.00 91.38 284 ASN A C 1
ATOM 2218 O O . ASN A 1 284 ? 7.460 -10.532 -20.857 1.00 91.38 284 ASN A O 1
ATOM 2222 N N . GLN A 1 285 ? 5.231 -10.565 -20.798 1.00 89.69 285 GLN A N 1
ATOM 2223 C CA . GLN A 1 285 ? 5.080 -11.082 -22.168 1.00 89.69 285 GLN A CA 1
ATOM 2224 C C . GLN A 1 285 ? 5.503 -10.080 -23.259 1.00 89.69 285 GLN A C 1
ATOM 2226 O O . GLN A 1 285 ? 5.645 -10.466 -24.415 1.00 89.69 285 GLN A O 1
ATOM 2231 N N . GLN A 1 286 ? 5.685 -8.803 -22.910 1.00 88.06 286 GLN A N 1
ATOM 2232 C CA . GLN A 1 286 ? 6.046 -7.712 -23.824 1.00 88.06 286 GLN A CA 1
ATOM 2233 C C . GLN A 1 286 ? 7.452 -7.156 -23.549 1.00 88.06 286 GLN A C 1
ATOM 2235 O O . GLN A 1 286 ? 7.771 -6.047 -23.972 1.00 88.06 286 GLN A O 1
ATOM 2240 N N . LEU A 1 287 ? 8.270 -7.878 -22.783 1.00 90.06 287 LEU A N 1
ATOM 2241 C CA . LEU A 1 287 ? 9.585 -7.415 -22.364 1.00 90.06 287 LEU A CA 1
ATOM 2242 C C . LEU A 1 287 ? 10.649 -7.715 -23.425 1.00 90.06 287 LEU A C 1
ATOM 2244 O O . LEU A 1 287 ? 10.853 -8.860 -23.823 1.00 90.06 287 LEU A O 1
ATOM 2248 N N . PHE A 1 288 ? 11.410 -6.689 -23.779 1.00 90.06 288 PHE A N 1
ATOM 2249 C CA . PHE A 1 288 ? 12.562 -6.772 -24.664 1.00 90.06 288 PHE A CA 1
ATOM 2250 C C . PHE A 1 288 ? 13.865 -6.578 -23.888 1.00 90.06 288 PHE A C 1
ATOM 2252 O O . PHE A 1 288 ? 13.990 -5.674 -23.060 1.00 90.06 288 PHE A O 1
ATOM 2259 N N . VAL A 1 289 ? 14.862 -7.410 -24.169 1.00 89.00 289 VAL A N 1
ATOM 2260 C CA . VAL A 1 289 ? 16.217 -7.285 -23.621 1.00 89.00 289 VAL A CA 1
ATOM 2261 C C . VAL A 1 289 ? 17.186 -7.087 -24.779 1.00 89.00 289 VAL A C 1
ATOM 2263 O O . VAL A 1 289 ? 17.062 -7.742 -25.813 1.00 89.00 289 VAL A O 1
ATOM 2266 N N . ALA A 1 290 ? 18.143 -6.175 -24.615 1.00 85.88 290 ALA A N 1
ATOM 2267 C CA . ALA A 1 290 ? 19.154 -5.930 -25.635 1.00 85.88 290 ALA A CA 1
ATOM 2268 C C . ALA A 1 290 ? 19.997 -7.188 -25.896 1.00 85.88 290 ALA A C 1
ATOM 2270 O O . ALA A 1 290 ? 20.511 -7.808 -24.957 1.00 85.88 290 ALA A O 1
ATOM 2271 N N . ASP A 1 291 ? 20.157 -7.555 -27.170 1.00 85.25 291 ASP A N 1
ATOM 2272 C CA . ASP A 1 291 ? 21.059 -8.636 -27.551 1.00 85.25 291 ASP A CA 1
ATOM 2273 C C . ASP A 1 291 ? 22.518 -8.180 -27.386 1.00 85.25 291 ASP A C 1
ATOM 2275 O O . ASP A 1 291 ? 22.895 -7.022 -27.566 1.00 85.25 291 ASP A O 1
ATOM 2279 N N . SER A 1 292 ? 23.364 -9.129 -27.018 1.00 80.75 292 SER A N 1
ATOM 2280 C CA . SER A 1 292 ? 24.816 -9.015 -27.042 1.00 80.75 292 SER A CA 1
ATOM 2281 C C . SER A 1 292 ? 25.402 -8.806 -28.443 1.00 80.75 292 SER A C 1
ATOM 2283 O O . SER A 1 292 ? 26.469 -8.207 -28.548 1.00 80.75 292 SER A O 1
ATOM 2285 N N . ARG A 1 293 ? 24.754 -9.313 -29.503 1.00 76.88 293 ARG A N 1
ATOM 2286 C CA . ARG A 1 293 ? 25.331 -9.349 -30.861 1.00 76.88 293 ARG A CA 1
ATOM 2287 C C . ARG A 1 293 ? 24.765 -8.295 -31.802 1.00 76.88 293 ARG A C 1
ATOM 2289 O O . ARG A 1 293 ? 25.515 -7.784 -32.628 1.00 76.88 293 ARG A O 1
ATOM 2296 N N . ASP A 1 294 ? 23.484 -7.966 -31.669 1.00 76.88 294 ASP A N 1
ATOM 2297 C CA . ASP A 1 294 ? 22.800 -7.024 -32.551 1.00 76.88 294 ASP A CA 1
ATOM 2298 C C . ASP A 1 294 ? 22.043 -5.960 -31.743 1.00 76.88 294 ASP A C 1
ATOM 2300 O O . ASP A 1 294 ? 21.140 -6.255 -30.964 1.00 76.88 294 ASP A O 1
ATOM 2304 N N . ALA A 1 295 ? 22.414 -4.694 -31.943 1.00 71.94 295 ALA A N 1
ATOM 2305 C CA . ALA A 1 295 ? 21.775 -3.548 -31.298 1.00 71.94 295 ALA A CA 1
ATOM 2306 C C . ALA A 1 295 ? 20.353 -3.266 -31.823 1.00 71.94 295 ALA A C 1
ATOM 2308 O O . ALA A 1 295 ? 19.605 -2.518 -31.193 1.00 71.94 295 ALA A O 1
ATOM 2309 N N . THR A 1 296 ? 19.994 -3.832 -32.978 1.00 72.50 296 THR A N 1
ATOM 2310 C CA . THR A 1 296 ? 18.721 -3.601 -33.676 1.00 72.50 296 THR A CA 1
ATOM 2311 C C . THR A 1 296 ? 17.745 -4.773 -33.584 1.00 72.50 296 THR A C 1
ATOM 2313 O O . THR A 1 296 ? 16.567 -4.595 -33.891 1.00 72.50 296 THR A O 1
ATOM 2316 N N . ALA A 1 297 ? 18.196 -5.938 -33.106 1.00 75.06 297 ALA A N 1
ATOM 2317 C CA . ALA A 1 297 ? 17.377 -7.136 -32.928 1.00 75.06 297 ALA A CA 1
ATOM 2318 C C . ALA A 1 297 ? 17.242 -7.500 -31.435 1.00 75.06 297 ALA A C 1
ATOM 2320 O O . ALA A 1 297 ? 17.895 -8.429 -30.954 1.00 75.06 297 ALA A O 1
ATOM 2321 N N . PRO A 1 298 ? 16.415 -6.771 -30.663 1.00 76.44 298 PRO A N 1
ATOM 2322 C CA . PRO A 1 298 ? 16.195 -7.087 -29.260 1.00 76.44 298 PRO A CA 1
ATOM 2323 C C . PRO A 1 298 ? 15.508 -8.445 -29.093 1.00 76.44 298 PRO A C 1
ATOM 2325 O O . PRO A 1 298 ? 14.654 -8.847 -29.885 1.00 76.44 298 PRO A O 1
ATOM 2328 N N . ILE A 1 299 ? 15.851 -9.143 -28.013 1.00 80.50 299 ILE A N 1
ATOM 2329 C CA . ILE A 1 299 ? 15.303 -10.461 -27.699 1.00 80.50 299 ILE A CA 1
ATOM 2330 C C . ILE A 1 299 ? 14.054 -10.267 -26.843 1.00 80.50 299 ILE A C 1
ATOM 2332 O O . ILE A 1 299 ? 14.119 -9.672 -25.766 1.00 80.50 299 ILE A O 1
ATOM 2336 N N . LEU A 1 300 ? 12.919 -10.796 -27.301 1.00 81.62 300 LEU A N 1
ATOM 2337 C CA . LEU A 1 300 ? 11.718 -10.897 -26.477 1.00 81.62 300 LEU A CA 1
ATOM 2338 C C . LEU A 1 300 ? 11.955 -11.948 -25.382 1.00 81.62 300 LEU A C 1
ATOM 2340 O O . LEU A 1 300 ? 12.227 -13.112 -25.678 1.00 81.62 300 LEU A O 1
ATOM 2344 N N . VAL A 1 301 ? 11.851 -11.543 -24.119 1.00 79.06 301 VAL A N 1
ATOM 2345 C CA . VAL A 1 301 ? 12.056 -12.411 -22.952 1.00 79.06 301 VAL A CA 1
ATOM 2346 C C . VAL A 1 301 ? 10.774 -12.445 -22.136 1.00 79.06 301 VAL A C 1
ATOM 2348 O O . VAL A 1 301 ? 10.179 -11.411 -21.881 1.00 79.06 301 VAL A O 1
ATOM 2351 N N . THR A 1 302 ? 10.355 -13.625 -21.683 1.00 70.19 302 THR A N 1
ATOM 2352 C CA . THR A 1 302 ? 9.062 -13.796 -20.997 1.00 70.19 302 THR A CA 1
ATOM 2353 C C . THR A 1 302 ? 9.156 -13.872 -19.474 1.00 70.19 302 THR A C 1
ATOM 2355 O O . THR A 1 302 ? 8.125 -13.864 -18.807 1.00 70.19 302 THR A O 1
ATOM 2358 N N . CYS A 1 303 ? 10.361 -13.959 -18.900 1.00 66.56 303 CYS A N 1
ATOM 2359 C CA . CYS A 1 303 ? 10.526 -14.392 -17.509 1.00 66.56 303 CYS A CA 1
ATOM 2360 C C . CYS A 1 303 ? 11.382 -13.491 -16.605 1.00 66.56 303 CYS A C 1
ATOM 2362 O O . CYS A 1 303 ? 11.365 -13.706 -15.396 1.00 66.56 303 CYS A O 1
ATOM 2364 N N . ASN A 1 304 ? 12.115 -12.491 -17.119 1.00 81.00 304 ASN A N 1
ATOM 2365 C CA . ASN A 1 304 ? 12.978 -11.669 -16.259 1.00 81.00 304 ASN A CA 1
ATOM 2366 C C . ASN A 1 304 ? 13.182 -10.232 -16.758 1.00 81.00 304 ASN A C 1
ATOM 2368 O O . ASN A 1 304 ? 14.043 -9.968 -17.594 1.00 81.00 304 ASN A O 1
ATOM 2372 N N . SER A 1 305 ? 12.437 -9.292 -16.173 1.00 81.12 305 SER A N 1
ATOM 2373 C CA . SER A 1 305 ? 12.570 -7.846 -16.410 1.00 81.12 305 SER A CA 1
ATOM 2374 C C . SER A 1 305 ? 13.652 -7.174 -15.562 1.00 81.12 305 SER A C 1
ATOM 2376 O O . SER A 1 305 ? 13.856 -5.966 -15.658 1.00 81.12 305 SER A O 1
ATOM 2378 N N . GLY A 1 306 ? 14.336 -7.924 -14.692 1.00 85.31 306 GLY A N 1
ATOM 2379 C CA . GLY A 1 306 ? 15.221 -7.361 -13.674 1.00 85.31 306 GLY A CA 1
ATOM 2380 C C . GLY A 1 306 ? 14.475 -6.609 -12.562 1.00 85.31 306 GLY A C 1
ATOM 2381 O O . GLY A 1 306 ? 15.119 -6.008 -11.708 1.00 85.31 306 GLY A O 1
ATOM 2382 N N . LEU A 1 307 ? 13.139 -6.649 -12.539 1.00 89.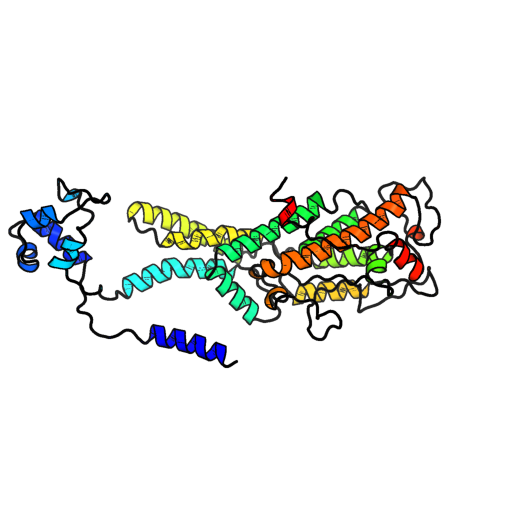19 307 LEU A N 1
ATOM 2383 C CA . LEU A 1 307 ? 12.280 -6.156 -11.462 1.00 89.19 307 LEU A CA 1
ATOM 2384 C C . LEU A 1 307 ? 11.395 -7.307 -10.992 1.00 89.19 307 LEU A C 1
ATOM 2386 O O . LEU A 1 307 ? 10.655 -7.849 -11.802 1.00 89.19 307 LEU A O 1
ATOM 2390 N N . THR A 1 308 ? 11.438 -7.675 -9.714 1.00 88.50 308 THR A N 1
ATOM 2391 C CA . THR A 1 308 ? 10.637 -8.773 -9.148 1.00 88.50 308 THR A CA 1
ATOM 2392 C C . THR A 1 308 ? 9.644 -8.256 -8.112 1.00 88.50 308 THR A C 1
ATOM 2394 O O . THR A 1 308 ? 9.906 -7.274 -7.413 1.00 88.50 308 THR A O 1
ATOM 2397 N N . ILE A 1 309 ? 8.480 -8.904 -8.042 1.00 86.25 309 ILE A N 1
ATOM 2398 C CA . ILE A 1 309 ? 7.395 -8.594 -7.092 1.00 86.25 309 ILE A CA 1
ATOM 2399 C C . ILE A 1 309 ? 7.154 -9.722 -6.080 1.00 86.25 309 ILE A C 1
ATOM 2401 O O . ILE A 1 309 ? 6.332 -9.573 -5.178 1.00 86.25 309 ILE A O 1
ATOM 2405 N N . SER A 1 310 ? 7.857 -10.840 -6.241 1.00 75.94 310 SER A N 1
ATOM 2406 C CA . SER A 1 310 ? 7.820 -12.036 -5.408 1.00 75.94 310 SER A CA 1
ATOM 2407 C C . SER A 1 310 ? 9.074 -12.112 -4.545 1.00 75.94 310 SER A C 1
ATOM 2409 O O . SER A 1 310 ? 10.178 -11.750 -4.951 1.00 75.94 310 SER A O 1
ATOM 2411 N N . SER A 1 311 ? 8.898 -12.632 -3.337 1.00 60.91 311 SER A N 1
ATOM 2412 C CA . SER A 1 311 ? 9.981 -13.035 -2.446 1.00 60.91 311 SER A CA 1
ATOM 2413 C C . SER A 1 311 ? 9.929 -14.546 -2.227 1.00 60.91 311 SER A C 1
ATOM 2415 O O . SER A 1 311 ? 9.887 -15.027 -1.096 1.00 60.91 311 SER A O 1
ATOM 2417 N N . SER A 1 312 ? 9.874 -15.306 -3.328 1.00 54.44 312 SER A N 1
ATOM 2418 C CA . SER A 1 312 ? 9.926 -16.765 -3.245 1.00 54.44 312 SER A CA 1
ATOM 2419 C C . SER A 1 312 ? 11.292 -17.198 -2.687 1.00 54.44 312 SER A C 1
ATOM 2421 O O . SER A 1 312 ? 12.317 -16.729 -3.190 1.00 54.44 312 SER A O 1
ATOM 2423 N N . PRO A 1 313 ? 11.343 -18.080 -1.671 1.00 47.78 313 PRO A N 1
ATOM 2424 C CA . PRO A 1 313 ? 12.602 -18.619 -1.157 1.00 47.78 313 PRO A CA 1
ATOM 2425 C C . PRO A 1 313 ? 13.387 -19.417 -2.210 1.00 47.78 313 PRO A C 1
ATOM 2427 O O . PRO A 1 313 ? 14.606 -19.533 -2.087 1.00 47.78 313 PRO A O 1
ATOM 2430 N N . ASP A 1 314 ? 12.708 -19.899 -3.255 1.00 45.66 314 ASP A N 1
ATOM 2431 C CA . ASP A 1 314 ? 13.307 -20.645 -4.366 1.00 45.66 314 ASP A CA 1
ATOM 2432 C C . ASP A 1 314 ? 13.876 -19.733 -5.468 1.00 45.66 314 ASP A C 1
ATOM 2434 O O . ASP A 1 314 ? 14.550 -20.206 -6.385 1.00 45.66 314 ASP A O 1
ATOM 2438 N N . GLU A 1 315 ? 13.644 -18.414 -5.399 1.00 53.97 315 GLU A N 1
ATOM 2439 C CA . GLU A 1 315 ? 14.275 -17.485 -6.333 1.00 53.97 315 GLU A CA 1
ATOM 2440 C C . GLU A 1 315 ? 15.759 -17.274 -5.976 1.00 53.97 315 GLU A C 1
ATOM 2442 O O . GLU A 1 315 ? 16.085 -17.004 -4.815 1.00 53.97 315 GLU A O 1
ATOM 2447 N N . PRO A 1 316 ? 16.677 -17.268 -6.966 1.00 48.59 316 PRO A N 1
ATOM 2448 C CA . PRO A 1 316 ? 18.114 -17.059 -6.742 1.00 48.59 316 PRO A CA 1
ATOM 2449 C C . PRO A 1 316 ? 18.444 -15.783 -5.945 1.00 48.59 316 PRO A C 1
ATOM 2451 O O . PRO A 1 316 ? 19.471 -15.717 -5.264 1.00 48.59 316 PRO A O 1
ATOM 2454 N N . TYR A 1 317 ? 17.552 -14.787 -6.006 1.00 51.28 317 TYR A N 1
ATOM 2455 C CA . TYR A 1 317 ? 17.662 -13.480 -5.356 1.00 51.28 317 TYR A CA 1
ATOM 2456 C C . TYR A 1 317 ? 16.789 -13.320 -4.092 1.00 51.28 317 TYR A C 1
ATOM 2458 O O . TYR A 1 317 ? 16.853 -12.275 -3.437 1.00 51.28 317 TYR A O 1
ATOM 2466 N N . GLY A 1 318 ? 16.030 -14.352 -3.694 1.00 49.88 318 GLY A N 1
ATOM 2467 C CA . GLY A 1 318 ? 15.159 -14.374 -2.506 1.00 49.88 318 GLY A CA 1
ATOM 2468 C C . GLY A 1 318 ? 15.900 -14.282 -1.163 1.00 49.88 318 GLY A C 1
ATOM 2469 O O . GLY A 1 318 ? 15.291 -14.079 -0.116 1.00 49.88 318 GLY A O 1
ATOM 2470 N N . ARG A 1 319 ? 17.239 -14.341 -1.178 1.00 51.53 319 ARG A N 1
ATOM 2471 C CA . ARG A 1 319 ? 18.111 -14.253 0.010 1.00 51.53 319 ARG A CA 1
ATOM 2472 C C . ARG A 1 319 ? 18.192 -12.868 0.672 1.00 51.53 319 ARG A C 1
ATOM 2474 O O . ARG A 1 319 ? 18.847 -12.739 1.700 1.00 51.53 319 ARG A O 1
ATOM 2481 N N . ASN A 1 320 ? 17.549 -11.842 0.110 1.00 60.38 320 ASN A N 1
ATOM 2482 C CA . ASN A 1 320 ? 17.617 -10.452 0.593 1.00 60.38 320 ASN A CA 1
ATOM 2483 C C . ASN A 1 320 ? 16.431 -10.014 1.477 1.00 60.38 320 ASN A C 1
ATOM 2485 O O . ASN A 1 320 ? 16.271 -8.814 1.734 1.00 60.38 320 ASN A O 1
ATOM 2489 N N . ILE A 1 321 ? 15.595 -10.956 1.918 1.00 66.00 321 ILE A N 1
ATOM 2490 C CA . ILE A 1 321 ? 14.478 -10.693 2.831 1.00 66.00 321 ILE A CA 1
ATOM 2491 C C . ILE A 1 321 ? 15.028 -10.590 4.255 1.00 66.00 321 ILE A C 1
ATOM 2493 O O . ILE A 1 321 ? 15.577 -11.555 4.783 1.00 66.00 321 ILE A O 1
ATOM 2497 N N . THR A 1 322 ? 14.886 -9.426 4.887 1.00 69.62 322 THR A N 1
ATOM 2498 C CA . THR A 1 322 ? 15.382 -9.208 6.259 1.00 69.62 322 THR A CA 1
ATOM 2499 C C . THR A 1 322 ? 14.378 -9.627 7.330 1.00 69.62 322 THR A C 1
ATOM 2501 O O . THR A 1 322 ? 14.772 -9.873 8.467 1.00 69.62 322 THR A O 1
ATOM 2504 N N . SER A 1 323 ? 13.090 -9.720 6.986 1.00 81.25 323 SER A N 1
ATOM 2505 C CA . SER A 1 323 ? 12.020 -10.152 7.890 1.00 81.25 323 SER A CA 1
ATOM 2506 C C . SER A 1 323 ? 10.967 -10.980 7.147 1.00 81.25 323 SER A C 1
ATOM 2508 O O . SER A 1 323 ? 10.577 -10.593 6.044 1.00 81.25 323 SER A O 1
ATOM 2510 N N . PRO A 1 324 ? 10.418 -12.052 7.756 1.00 83.31 324 PRO A N 1
ATOM 2511 C CA . PRO A 1 324 ? 9.268 -12.775 7.210 1.00 83.31 324 PRO A CA 1
ATOM 2512 C C . PRO A 1 324 ? 8.080 -11.861 6.871 1.00 83.31 324 PRO A C 1
ATOM 2514 O O . PRO A 1 324 ? 7.361 -12.111 5.905 1.00 83.31 324 PRO A O 1
ATOM 2517 N N . ASP A 1 325 ? 7.902 -10.773 7.624 1.00 88.00 325 ASP A N 1
ATOM 2518 C CA . ASP A 1 325 ? 6.807 -9.815 7.442 1.00 88.00 325 ASP A CA 1
ATOM 2519 C C . ASP A 1 325 ? 6.902 -9.051 6.115 1.00 88.00 325 ASP A C 1
ATOM 2521 O O . ASP A 1 325 ? 5.887 -8.609 5.577 1.00 88.00 325 ASP A O 1
ATOM 2525 N N . GLU A 1 326 ? 8.104 -8.929 5.544 1.00 86.94 326 GLU A N 1
ATOM 2526 C CA . GLU A 1 326 ? 8.320 -8.245 4.268 1.00 86.94 326 GLU A CA 1
ATOM 2527 C C . GLU A 1 326 ? 7.544 -8.923 3.127 1.00 86.94 326 GLU A C 1
ATOM 2529 O O . GLU A 1 326 ? 7.002 -8.241 2.256 1.00 86.94 326 GLU A O 1
ATOM 2534 N N . SER A 1 327 ? 7.425 -10.255 3.180 1.00 85.56 327 SER A N 1
ATOM 2535 C CA . SER A 1 327 ? 6.692 -11.067 2.200 1.00 85.56 327 SER A CA 1
ATOM 2536 C C . SER A 1 327 ? 5.164 -10.959 2.313 1.00 85.56 327 SER A C 1
ATOM 2538 O O . SER A 1 327 ? 4.448 -11.355 1.395 1.00 85.56 327 SER A O 1
ATOM 2540 N N . ARG A 1 328 ? 4.637 -10.399 3.413 1.00 87.25 328 ARG A N 1
ATOM 2541 C CA . ARG A 1 328 ? 3.194 -10.376 3.686 1.00 87.25 328 ARG A CA 1
ATOM 2542 C C . ARG A 1 328 ? 2.511 -9.151 3.110 1.00 87.25 328 ARG A C 1
ATOM 2544 O O . ARG A 1 328 ? 2.623 -8.058 3.646 1.00 87.25 328 ARG A O 1
ATOM 2551 N N . ILE A 1 329 ? 1.715 -9.334 2.076 1.00 86.56 329 ILE A N 1
ATOM 2552 C CA . ILE A 1 329 ? 1.149 -8.239 1.278 1.00 86.56 329 ILE A CA 1
ATOM 2553 C C . ILE A 1 329 ? 0.084 -7.345 1.969 1.00 86.56 329 ILE A C 1
ATOM 2555 O O . ILE A 1 329 ? -0.078 -6.205 1.527 1.00 86.56 329 ILE A O 1
ATOM 2559 N N . PRO A 1 330 ? -0.625 -7.745 3.050 1.00 88.75 330 PRO A N 1
ATOM 2560 C CA . PRO A 1 330 ? -1.589 -6.850 3.690 1.00 88.75 330 PRO A CA 1
ATOM 2561 C C . PRO A 1 330 ? -0.971 -5.517 4.159 1.00 88.75 330 PRO A C 1
ATOM 2563 O O . PRO A 1 330 ? 0.195 -5.496 4.577 1.00 88.75 330 PRO A O 1
ATOM 2566 N N . PRO A 1 331 ? -1.733 -4.404 4.154 1.00 87.81 331 PRO A N 1
ATOM 2567 C CA . PRO A 1 331 ? -1.169 -3.068 4.371 1.00 87.81 331 PRO A CA 1
ATOM 2568 C C . PRO A 1 331 ? -0.519 -2.851 5.732 1.00 87.81 331 PRO A C 1
ATOM 2570 O O . PRO A 1 331 ? 0.420 -2.063 5.844 1.00 87.81 331 PRO A O 1
ATOM 2573 N N . VAL A 1 332 ? -0.992 -3.550 6.769 1.00 90.88 332 VAL A N 1
ATOM 2574 C CA . VAL A 1 332 ? -0.425 -3.443 8.119 1.00 90.88 332 VAL A CA 1
ATOM 2575 C C . VAL A 1 332 ? 1.026 -3.918 8.179 1.00 90.88 332 VAL A C 1
ATOM 2577 O O . VAL A 1 332 ? 1.749 -3.502 9.068 1.00 90.88 332 VAL A O 1
ATOM 2580 N N . PHE A 1 333 ? 1.487 -4.739 7.230 1.00 91.12 333 PHE A N 1
ATOM 2581 C CA . PHE A 1 333 ? 2.878 -5.196 7.158 1.00 91.12 333 PHE A CA 1
ATOM 2582 C C . PHE A 1 333 ? 3.798 -4.231 6.398 1.00 91.12 333 PHE A C 1
ATOM 2584 O O . PHE A 1 333 ? 4.998 -4.485 6.275 1.00 91.12 333 PHE A O 1
ATOM 2591 N N . ASN A 1 334 ? 3.283 -3.099 5.901 1.00 90.12 334 ASN A N 1
ATOM 2592 C CA . ASN A 1 334 ? 4.093 -2.159 5.127 1.00 90.12 334 ASN A CA 1
ATOM 2593 C C . ASN A 1 334 ? 5.263 -1.556 5.934 1.00 90.12 334 ASN A C 1
ATOM 2595 O O . ASN A 1 334 ? 6.264 -1.138 5.345 1.00 90.12 334 ASN A O 1
ATOM 2599 N N . TYR A 1 335 ? 5.209 -1.572 7.273 1.00 90.00 335 TYR A N 1
ATOM 2600 C CA . TYR A 1 335 ? 6.362 -1.203 8.109 1.00 90.00 335 TYR A CA 1
ATOM 2601 C C . TYR A 1 335 ? 7.629 -1.992 7.737 1.00 90.00 335 TYR A C 1
ATOM 2603 O O . TYR A 1 335 ? 8.710 -1.410 7.672 1.00 90.00 335 TYR A O 1
ATOM 2611 N N . ALA A 1 336 ? 7.501 -3.287 7.422 1.00 90.12 336 ALA A N 1
ATOM 2612 C CA . ALA A 1 336 ? 8.631 -4.147 7.076 1.00 90.12 336 ALA A CA 1
ATOM 2613 C C . ALA A 1 336 ? 9.163 -3.864 5.661 1.00 90.12 336 ALA A C 1
ATOM 2615 O O . ALA A 1 336 ? 10.352 -4.034 5.395 1.00 90.12 336 ALA A O 1
ATOM 2616 N N . ARG A 1 337 ? 8.299 -3.386 4.754 1.00 89.06 337 ARG A N 1
ATOM 2617 C CA . ARG A 1 337 ? 8.644 -3.100 3.351 1.00 89.06 337 ARG A CA 1
ATOM 2618 C C . ARG A 1 337 ? 9.122 -1.684 3.088 1.00 89.06 337 ARG A C 1
ATOM 2620 O O . ARG A 1 337 ? 9.780 -1.447 2.082 1.00 89.06 337 ARG A O 1
ATOM 2627 N N . THR A 1 338 ? 8.825 -0.743 3.974 1.00 88.44 338 THR A N 1
ATOM 2628 C CA . THR A 1 338 ? 9.085 0.689 3.765 1.00 88.44 338 THR A CA 1
ATOM 2629 C C . THR A 1 338 ? 10.506 0.972 3.274 1.00 88.44 338 THR A C 1
ATOM 2631 O O . THR A 1 338 ? 10.718 1.665 2.274 1.00 88.44 338 THR A O 1
ATOM 2634 N N . LEU A 1 339 ? 11.496 0.430 3.978 1.00 86.62 339 LEU A N 1
ATOM 2635 C CA . LEU A 1 339 ? 12.906 0.627 3.666 1.00 86.62 339 LEU A CA 1
ATOM 2636 C C . LEU A 1 339 ? 13.345 -0.119 2.395 1.00 86.62 339 LEU A C 1
ATOM 2638 O O . LEU A 1 339 ? 13.874 0.540 1.496 1.00 86.62 339 LEU A O 1
ATOM 2642 N N . PRO A 1 340 ? 13.130 -1.441 2.249 1.00 86.38 340 PRO A N 1
ATOM 2643 C CA . PRO A 1 340 ? 13.529 -2.140 1.028 1.00 86.38 340 PRO A CA 1
ATOM 2644 C C . PRO A 1 340 ? 12.809 -1.609 -0.220 1.00 86.38 340 PRO A C 1
ATOM 2646 O O . PRO A 1 340 ? 13.465 -1.391 -1.238 1.00 86.38 340 PRO A O 1
ATOM 2649 N N . TRP A 1 341 ? 11.514 -1.288 -0.138 1.00 90.12 341 TRP A N 1
ATOM 2650 C CA . TRP A 1 341 ? 10.777 -0.672 -1.244 1.00 90.12 341 TRP A CA 1
ATOM 2651 C C . TRP A 1 341 ? 11.350 0.701 -1.613 1.00 90.12 341 TRP A C 1
ATOM 2653 O O . TRP A 1 341 ? 11.638 0.958 -2.784 1.00 90.12 341 TRP A O 1
ATOM 2663 N N . SER A 1 342 ? 11.581 1.583 -0.631 1.00 89.06 342 SER A N 1
ATOM 2664 C CA . SER A 1 342 ? 12.113 2.926 -0.913 1.00 89.06 342 SER A CA 1
ATOM 2665 C C . SER A 1 342 ? 13.519 2.871 -1.511 1.00 89.06 342 SER A C 1
ATOM 2667 O O . SER A 1 342 ? 13.826 3.652 -2.414 1.00 89.06 342 SER A O 1
ATOM 2669 N N . ARG A 1 343 ? 14.345 1.902 -1.091 1.00 86.75 343 ARG A N 1
ATOM 2670 C CA . ARG A 1 343 ? 15.640 1.603 -1.714 1.00 86.75 343 ARG A CA 1
ATOM 2671 C C . ARG A 1 343 ? 15.476 1.199 -3.178 1.00 86.75 343 ARG A C 1
ATOM 2673 O O . ARG A 1 343 ? 16.167 1.761 -4.026 1.00 86.75 343 ARG A O 1
ATOM 2680 N N . THR A 1 344 ? 14.572 0.270 -3.483 1.00 89.25 344 THR A N 1
ATOM 2681 C CA . THR A 1 344 ? 14.313 -0.191 -4.857 1.00 89.25 344 THR A CA 1
ATOM 2682 C C . THR A 1 344 ? 13.836 0.947 -5.762 1.00 89.25 344 THR A C 1
ATOM 2684 O O . THR A 1 344 ? 14.332 1.126 -6.878 1.00 89.25 344 THR A O 1
ATOM 2687 N N . VAL A 1 345 ? 12.916 1.775 -5.268 1.00 91.44 345 VAL A N 1
ATOM 2688 C CA . VAL A 1 345 ? 12.391 2.929 -6.008 1.00 91.44 345 VAL A CA 1
ATOM 2689 C C . VAL A 1 345 ? 13.452 4.010 -6.200 1.00 91.44 345 VAL A C 1
ATOM 2691 O O . VAL A 1 345 ? 13.579 4.572 -7.291 1.00 91.44 345 VAL A O 1
ATOM 2694 N N . TYR A 1 346 ? 14.264 4.276 -5.175 1.00 89.88 346 TYR A N 1
ATOM 2695 C CA . TYR A 1 346 ? 15.393 5.192 -5.294 1.00 89.88 346 TYR A CA 1
ATOM 2696 C C . TYR A 1 346 ? 16.397 4.702 -6.336 1.00 89.88 346 TYR A C 1
ATOM 2698 O O . TYR A 1 346 ? 16.776 5.479 -7.213 1.00 89.88 346 TYR A O 1
ATOM 2706 N N . LEU A 1 347 ? 16.774 3.421 -6.283 1.00 89.12 347 LEU A N 1
ATOM 2707 C CA . LEU A 1 347 ? 17.672 2.806 -7.254 1.00 89.12 347 LEU A CA 1
ATOM 2708 C C . LEU A 1 347 ? 17.117 2.974 -8.669 1.00 89.12 347 LEU A C 1
ATOM 2710 O O . LEU A 1 347 ? 17.787 3.573 -9.502 1.00 89.12 347 LEU A O 1
ATOM 2714 N N . THR A 1 348 ? 15.859 2.594 -8.900 1.00 92.25 348 THR A N 1
ATOM 2715 C CA . THR A 1 348 ? 15.154 2.807 -10.177 1.00 92.25 348 THR A CA 1
ATOM 2716 C C . THR A 1 348 ? 15.258 4.258 -10.652 1.00 92.25 348 THR A C 1
ATOM 2718 O O . THR A 1 348 ? 15.606 4.525 -11.802 1.00 92.25 348 THR A O 1
ATOM 2721 N N . SER A 1 349 ? 15.043 5.228 -9.758 1.00 91.50 349 SER A N 1
ATOM 2722 C CA . SER A 1 349 ? 15.154 6.648 -10.108 1.00 91.50 349 SER A CA 1
ATOM 2723 C C . SER A 1 349 ? 16.566 7.070 -10.527 1.00 91.50 349 SER A C 1
ATOM 2725 O O . SER A 1 349 ? 16.702 7.988 -11.334 1.00 91.50 349 SER A O 1
ATOM 2727 N N . LEU A 1 350 ? 17.622 6.427 -10.009 1.00 90.88 350 LEU A N 1
ATOM 2728 C CA . LEU A 1 350 ? 19.001 6.710 -10.415 1.00 90.88 350 LEU A CA 1
ATOM 2729 C C . LEU A 1 350 ? 19.246 6.284 -11.863 1.00 90.88 350 LEU A C 1
ATOM 2731 O O . LEU A 1 350 ? 19.840 7.059 -12.613 1.00 90.88 350 LEU A O 1
ATOM 2735 N N . PHE A 1 351 ? 18.726 5.122 -12.265 1.00 92.62 351 PHE A N 1
ATOM 2736 C CA . PHE A 1 351 ? 18.783 4.645 -13.648 1.00 92.62 351 PHE A CA 1
ATOM 2737 C C . PHE A 1 351 ? 18.089 5.617 -14.603 1.00 92.62 351 PHE A C 1
ATOM 2739 O O . PHE A 1 351 ? 18.721 6.130 -15.529 1.00 92.62 351 PHE A O 1
ATOM 2746 N N . TYR A 1 352 ? 16.835 5.977 -14.311 1.00 93.12 352 TYR A N 1
ATOM 2747 C CA . TYR A 1 352 ? 16.085 6.958 -15.102 1.00 93.12 352 TYR A CA 1
ATOM 2748 C C . TYR A 1 352 ? 16.769 8.331 -15.134 1.00 93.12 352 TYR A C 1
ATOM 2750 O O . TYR A 1 352 ? 16.883 8.952 -16.189 1.00 93.12 352 TYR A O 1
ATOM 2758 N N . ARG A 1 353 ? 17.278 8.818 -13.995 1.00 91.50 353 ARG A N 1
ATOM 2759 C CA . ARG A 1 353 ? 17.978 10.111 -13.917 1.00 91.50 353 ARG A CA 1
ATOM 2760 C C . ARG A 1 353 ? 19.255 10.117 -14.746 1.00 91.50 353 ARG A C 1
ATOM 2762 O O . ARG A 1 353 ? 19.607 11.152 -15.309 1.00 91.50 353 ARG A O 1
ATOM 2769 N N . LYS A 1 354 ? 19.977 9.002 -14.782 1.00 91.06 354 LYS A N 1
ATOM 2770 C CA . LYS A 1 354 ? 21.215 8.876 -15.547 1.00 91.06 354 LYS A CA 1
ATOM 2771 C C . LYS A 1 354 ? 20.942 8.815 -17.041 1.00 91.06 354 LYS A C 1
ATOM 2773 O O . LYS A 1 354 ? 21.544 9.596 -17.775 1.00 91.06 354 LYS A O 1
ATOM 2778 N N . ALA A 1 355 ? 19.979 7.989 -17.448 1.00 92.06 355 ALA A N 1
ATOM 2779 C CA . ALA A 1 355 ? 19.502 7.934 -18.823 1.00 92.06 355 ALA A CA 1
ATOM 2780 C C . ALA A 1 355 ? 19.040 9.320 -19.304 1.00 92.06 355 ALA A C 1
ATOM 2782 O O . ALA A 1 355 ? 19.474 9.784 -20.355 1.00 92.06 355 ALA A O 1
ATOM 2783 N N . TRP A 1 356 ? 18.277 10.032 -18.467 1.00 91.06 356 TRP A N 1
ATOM 2784 C CA . TRP A 1 356 ? 17.847 11.406 -18.721 1.00 91.06 356 TRP A CA 1
ATOM 2785 C C . TRP A 1 356 ? 19.007 12.400 -18.852 1.00 91.06 356 TRP A C 1
ATOM 2787 O O . TRP A 1 356 ? 19.003 13.248 -19.738 1.00 91.06 356 TRP A O 1
ATOM 2797 N N . ARG A 1 357 ? 20.024 12.330 -17.982 1.00 89.62 357 ARG A N 1
ATOM 2798 C CA . ARG A 1 357 ? 21.189 13.230 -18.064 1.00 89.62 357 ARG A CA 1
ATOM 2799 C C . ARG A 1 357 ? 21.979 13.013 -19.353 1.00 89.62 357 ARG A C 1
ATOM 2801 O O . ARG A 1 357 ? 22.365 14.000 -19.976 1.00 89.62 357 ARG A O 1
ATOM 2808 N N . LYS A 1 358 ? 22.208 11.758 -19.751 1.00 90.25 358 LYS A N 1
ATOM 2809 C CA . LYS A 1 358 ? 22.928 11.435 -20.990 1.00 90.25 358 LYS A CA 1
ATOM 2810 C C . LYS A 1 358 ? 22.151 11.898 -22.226 1.00 90.25 358 LYS A C 1
ATOM 2812 O O . LYS A 1 358 ? 22.728 12.599 -23.056 1.00 90.25 358 LYS A O 1
ATOM 2817 N N . SER A 1 359 ? 20.845 11.637 -22.287 1.00 88.75 359 SER A N 1
ATOM 2818 C CA . SER A 1 359 ? 20.033 12.048 -23.436 1.00 88.75 359 SER A CA 1
ATOM 2819 C C . SER A 1 359 ? 19.797 13.563 -23.490 1.00 88.75 359 SER A C 1
ATOM 2821 O O . SER A 1 359 ? 19.989 14.174 -24.533 1.00 88.75 359 SER A O 1
ATOM 2823 N N . SER A 1 360 ? 19.432 14.198 -22.370 1.00 84.94 360 SER A N 1
ATOM 2824 C CA . SER A 1 360 ? 18.996 15.603 -22.341 1.00 84.94 360 SER A CA 1
ATOM 2825 C C . SER A 1 360 ? 20.148 16.609 -22.252 1.00 84.94 360 SER A C 1
ATOM 2827 O O . SER A 1 360 ? 20.087 17.678 -22.858 1.00 84.94 360 SER A O 1
ATOM 2829 N N . ARG A 1 361 ? 21.209 16.307 -21.487 1.00 81.56 361 ARG A N 1
ATOM 2830 C CA . ARG A 1 361 ? 22.343 17.238 -21.314 1.00 81.56 361 ARG A CA 1
ATOM 2831 C C . ARG A 1 361 ? 23.458 16.944 -22.298 1.00 81.56 361 ARG A C 1
ATOM 2833 O O . ARG A 1 361 ? 23.924 17.851 -22.983 1.00 81.56 361 ARG A O 1
ATOM 2840 N N . ASN A 1 362 ? 23.856 15.680 -22.390 1.00 84.25 362 ASN A N 1
ATOM 2841 C CA . ASN A 1 362 ? 25.009 15.304 -23.202 1.00 84.25 362 ASN A CA 1
ATOM 2842 C C . ASN A 1 362 ? 24.627 15.056 -24.665 1.00 84.25 362 ASN A C 1
ATOM 2844 O O . ASN A 1 362 ? 25.511 15.085 -25.515 1.00 84.25 362 ASN A O 1
ATOM 2848 N N . HIS A 1 363 ? 23.330 14.889 -24.959 1.00 87.19 363 HIS A N 1
ATOM 2849 C CA . HIS A 1 363 ? 22.829 14.547 -26.290 1.00 87.19 363 HIS A CA 1
ATOM 2850 C C . HIS A 1 363 ? 23.525 13.291 -26.822 1.00 87.19 363 HIS A C 1
ATOM 2852 O O . HIS A 1 363 ? 24.016 13.281 -27.946 1.00 87.19 363 HIS A O 1
ATOM 2858 N N . VAL A 1 364 ? 23.621 12.255 -25.986 1.00 90.69 364 VAL A N 1
ATOM 2859 C CA . VAL A 1 364 ? 24.262 10.975 -26.318 1.00 90.69 364 VAL A CA 1
ATOM 2860 C C . VAL A 1 364 ? 23.218 9.870 -26.230 1.00 90.69 364 VAL A C 1
ATOM 2862 O O . VAL A 1 364 ? 22.522 9.772 -25.217 1.00 90.69 364 VAL A O 1
ATOM 2865 N N . GLY A 1 365 ? 23.102 9.089 -27.301 1.00 91.75 365 GLY A N 1
ATOM 2866 C CA . GLY A 1 365 ? 22.298 7.878 -27.379 1.00 91.75 365 GLY A CA 1
ATOM 2867 C C . GLY A 1 365 ? 22.987 6.690 -26.714 1.00 91.75 365 GLY A C 1
ATOM 2868 O O . GLY A 1 365 ? 24.120 6.777 -26.238 1.00 91.75 365 GLY A O 1
ATOM 2869 N N . VAL A 1 366 ? 22.281 5.572 -26.650 1.00 92.44 366 VAL A N 1
ATOM 2870 C CA . VAL A 1 366 ? 22.752 4.349 -25.985 1.00 92.44 366 VAL A CA 1
ATOM 2871 C C . VAL A 1 366 ? 23.937 3.732 -26.713 1.00 92.44 366 VAL A C 1
ATOM 2873 O O . VAL A 1 366 ? 24.911 3.343 -26.077 1.00 92.44 366 VAL A O 1
ATOM 2876 N N . ASP A 1 367 ? 23.888 3.737 -28.038 1.00 89.75 367 ASP A N 1
ATOM 2877 C CA . ASP A 1 367 ? 24.970 3.340 -28.938 1.00 89.75 367 ASP A CA 1
ATOM 2878 C C . ASP A 1 367 ? 26.222 4.242 -28.869 1.00 89.75 367 ASP A C 1
ATOM 2880 O O . ASP A 1 367 ? 27.251 3.920 -29.462 1.00 89.75 367 ASP A O 1
ATOM 2884 N N . GLY A 1 368 ? 26.157 5.360 -28.136 1.00 87.00 368 GLY A N 1
ATOM 2885 C CA . GLY A 1 368 ? 27.216 6.364 -28.027 1.00 87.00 368 GLY A CA 1
ATOM 2886 C C . GLY A 1 368 ? 27.142 7.471 -29.083 1.00 87.00 368 GLY A C 1
ATOM 2887 O O . GLY A 1 368 ? 27.894 8.447 -28.994 1.00 87.00 368 GLY A O 1
ATOM 2888 N N . ASN A 1 369 ? 26.220 7.380 -30.045 1.00 88.62 369 ASN A N 1
ATOM 2889 C CA . ASN A 1 369 ? 26.053 8.387 -31.086 1.00 88.62 369 ASN A CA 1
ATOM 2890 C C . ASN A 1 369 ? 25.395 9.659 -30.539 1.00 88.62 369 ASN A C 1
ATOM 2892 O O . ASN A 1 369 ? 24.676 9.653 -29.537 1.00 88.62 369 ASN A O 1
ATOM 2896 N N . ARG A 1 370 ? 25.641 10.799 -31.196 1.00 86.81 370 ARG A N 1
ATOM 2897 C CA . ARG A 1 370 ? 25.025 12.067 -30.788 1.00 86.81 370 ARG A CA 1
ATOM 2898 C C . ARG A 1 370 ? 23.563 12.139 -31.216 1.00 86.81 370 ARG A C 1
ATOM 2900 O O . ARG A 1 370 ? 23.244 11.984 -32.390 1.00 86.81 370 ARG A O 1
ATOM 2907 N N . ILE A 1 371 ? 22.698 12.488 -30.271 1.00 84.44 371 ILE A N 1
ATOM 2908 C CA . ILE A 1 371 ? 21.294 12.811 -30.517 1.00 84.44 371 ILE A CA 1
ATOM 2909 C C . ILE A 1 371 ? 21.224 14.191 -31.192 1.00 84.44 371 ILE A C 1
ATOM 2911 O O . ILE A 1 371 ? 21.853 15.141 -30.705 1.00 84.44 371 ILE A O 1
ATOM 2915 N N . PRO A 1 372 ? 20.466 14.351 -32.292 1.00 79.00 372 PRO A N 1
ATOM 2916 C CA . PRO A 1 372 ? 20.275 15.651 -32.926 1.00 79.00 372 PRO A CA 1
ATOM 2917 C C . PRO A 1 372 ? 19.721 16.694 -31.942 1.00 79.00 372 PRO A C 1
ATOM 2919 O O . PRO A 1 372 ? 18.763 16.436 -31.218 1.00 79.00 372 PRO A O 1
ATOM 2922 N N . ARG A 1 373 ? 20.280 17.914 -31.940 1.00 71.06 373 ARG A N 1
ATOM 2923 C CA . ARG A 1 373 ? 19.856 19.007 -31.032 1.00 71.06 373 ARG A CA 1
ATOM 2924 C C . ARG A 1 373 ? 18.451 19.555 -31.311 1.00 71.06 373 ARG A C 1
ATOM 2926 O O . ARG A 1 373 ? 17.937 20.323 -30.505 1.00 71.06 373 ARG A O 1
ATOM 2933 N N . ASN A 1 374 ? 17.849 19.177 -32.437 1.00 71.81 374 ASN A N 1
ATOM 2934 C CA . ASN A 1 374 ? 16.547 19.677 -32.882 1.00 71.81 374 ASN A CA 1
ATOM 2935 C C . ASN A 1 374 ? 15.366 18.883 -32.300 1.00 71.81 374 ASN A C 1
ATOM 2937 O O . ASN A 1 374 ? 14.216 19.204 -32.586 1.00 71.81 374 ASN A O 1
ATOM 2941 N N . VAL A 1 375 ? 15.632 17.844 -31.505 1.00 66.69 375 VAL A N 1
ATOM 2942 C CA . VAL A 1 375 ? 14.585 17.046 -30.866 1.00 66.69 375 VAL A CA 1
ATOM 2943 C C . VAL A 1 375 ? 14.007 17.818 -29.668 1.00 66.69 375 VAL A C 1
ATOM 2945 O O . VAL A 1 375 ? 14.777 18.395 -28.891 1.00 66.69 375 VAL A O 1
ATOM 2948 N N . PRO A 1 376 ? 12.673 17.844 -29.478 1.00 69.19 376 PRO A N 1
ATOM 2949 C CA . PRO A 1 376 ? 12.058 18.436 -28.294 1.00 69.19 376 PRO A CA 1
ATOM 2950 C C . PRO A 1 376 ? 12.679 17.886 -27.004 1.00 69.19 376 PRO A C 1
ATOM 2952 O O . PRO A 1 376 ? 12.805 16.678 -26.837 1.00 69.19 376 PRO A O 1
ATOM 2955 N N . ARG A 1 377 ? 13.004 18.754 -26.034 1.00 66.06 377 ARG A N 1
ATOM 2956 C CA . ARG A 1 377 ? 13.619 18.337 -24.750 1.00 66.06 377 ARG A CA 1
ATOM 2957 C C . ARG A 1 377 ? 12.805 17.319 -23.946 1.00 66.06 377 ARG A C 1
ATOM 2959 O O . ARG A 1 377 ? 13.346 16.731 -23.012 1.00 66.06 377 ARG A O 1
ATOM 2966 N N . ASN A 1 378 ? 11.528 17.162 -24.273 1.00 70.31 378 ASN A N 1
ATOM 2967 C CA . ASN A 1 378 ? 10.560 16.406 -23.488 1.00 70.31 378 ASN A CA 1
ATOM 2968 C C . ASN A 1 378 ? 10.408 14.956 -23.975 1.00 70.31 378 ASN A C 1
ATOM 2970 O O . ASN A 1 378 ? 9.669 14.190 -23.356 1.00 70.31 378 ASN A O 1
ATOM 2974 N N . GLU A 1 379 ? 11.081 14.584 -25.067 1.00 81.44 379 GLU A N 1
ATOM 2975 C CA . GLU A 1 379 ? 10.989 13.250 -25.649 1.00 81.44 379 GLU A CA 1
ATOM 2976 C C . GLU A 1 379 ? 12.342 12.798 -26.200 1.00 81.44 379 GLU A C 1
ATOM 2978 O O . GLU A 1 379 ? 13.029 13.530 -26.911 1.00 81.44 379 GLU A O 1
ATOM 2983 N N . VAL A 1 380 ? 12.744 11.580 -25.842 1.00 86.88 380 VAL A N 1
ATOM 2984 C CA . VAL A 1 380 ? 13.979 10.971 -26.339 1.00 86.88 380 VAL A CA 1
ATOM 2985 C C . VAL A 1 380 ? 13.654 10.110 -27.565 1.00 86.88 380 VAL A C 1
ATOM 2987 O O . VAL A 1 380 ? 12.819 9.211 -27.434 1.00 86.88 380 VAL A O 1
ATOM 2990 N N . PRO A 1 381 ? 14.305 10.327 -28.729 1.00 88.81 381 PRO A N 1
ATOM 2991 C CA . PRO A 1 381 ? 14.023 9.571 -29.949 1.00 88.81 381 PRO A CA 1
ATOM 2992 C C . PRO A 1 381 ? 14.212 8.076 -29.735 1.00 88.81 381 PRO A C 1
ATOM 2994 O O . PRO A 1 381 ? 15.149 7.660 -29.044 1.00 88.81 381 PRO A O 1
ATOM 2997 N N . ARG A 1 382 ? 13.357 7.261 -30.355 1.00 91.00 382 ARG A N 1
ATOM 2998 C CA . ARG A 1 382 ? 13.411 5.802 -30.194 1.00 91.00 382 ARG A CA 1
ATOM 2999 C C . ARG A 1 382 ? 14.739 5.232 -30.681 1.00 91.00 382 ARG A C 1
ATOM 3001 O O . ARG A 1 382 ? 15.300 4.384 -29.999 1.00 91.00 382 ARG A O 1
ATOM 3008 N N . GLU A 1 383 ? 15.277 5.744 -31.784 1.00 89.06 383 GLU A N 1
ATOM 3009 C CA . GLU A 1 383 ? 16.530 5.269 -32.383 1.00 89.06 383 GLU A CA 1
ATOM 3010 C C . GLU A 1 383 ? 17.718 5.503 -31.444 1.00 89.06 383 GLU A C 1
ATOM 3012 O O . GLU A 1 383 ? 18.584 4.650 -31.302 1.00 89.06 383 GLU A O 1
ATOM 3017 N N . SER A 1 384 ? 17.712 6.623 -30.713 1.00 90.56 384 SER A N 1
ATOM 3018 C CA . SER A 1 384 ? 18.776 6.961 -29.755 1.00 90.56 384 SER A CA 1
ATOM 3019 C C . SER A 1 384 ? 18.782 6.096 -28.492 1.00 90.56 384 SER A C 1
ATOM 3021 O O . SER A 1 384 ? 19.668 6.229 -27.647 1.00 90.56 384 SER A O 1
ATOM 3023 N N . ARG A 1 385 ? 17.773 5.238 -28.331 1.00 92.38 385 ARG A N 1
ATOM 3024 C CA . ARG A 1 385 ? 17.597 4.343 -27.186 1.00 92.38 385 ARG A CA 1
ATOM 3025 C C . ARG A 1 385 ? 17.942 2.888 -27.515 1.00 92.38 385 ARG A C 1
ATOM 3027 O O . ARG A 1 385 ? 17.788 2.029 -26.648 1.00 92.38 385 ARG A O 1
ATOM 3034 N N . LEU A 1 386 ? 18.390 2.622 -28.741 1.00 91.94 386 LEU A N 1
ATOM 3035 C CA . LEU A 1 386 ? 18.825 1.307 -29.196 1.00 91.94 386 LEU A CA 1
ATOM 3036 C C . LEU A 1 386 ? 20.323 1.124 -28.946 1.00 91.94 386 LEU A C 1
ATOM 3038 O O . LEU A 1 386 ? 21.110 2.062 -29.065 1.00 91.94 386 LEU A O 1
ATOM 3042 N N . GLY A 1 387 ? 20.706 -0.093 -28.585 1.00 90.00 387 GLY A N 1
ATOM 3043 C CA . GLY A 1 387 ? 22.083 -0.458 -28.288 1.00 90.00 387 GLY A CA 1
ATOM 3044 C C . GLY A 1 387 ? 22.180 -1.932 -27.932 1.00 90.00 387 GLY A C 1
ATOM 3045 O O . GLY A 1 387 ? 21.195 -2.547 -27.520 1.00 90.00 387 GLY A O 1
ATOM 3046 N N . ASN A 1 388 ? 23.372 -2.498 -28.091 1.00 91.38 388 ASN A N 1
ATOM 3047 C CA . ASN A 1 388 ? 23.648 -3.853 -27.636 1.00 91.38 388 ASN A CA 1
ATOM 3048 C C . ASN A 1 388 ? 23.699 -3.913 -26.098 1.00 91.38 388 ASN A C 1
ATOM 3050 O O . ASN A 1 388 ? 23.702 -2.893 -25.403 1.00 91.38 388 ASN A O 1
ATOM 3054 N N . ARG A 1 389 ? 23.743 -5.127 -25.549 1.00 91.19 389 ARG A N 1
ATOM 3055 C CA . ARG A 1 389 ? 23.717 -5.361 -24.098 1.00 91.19 389 ARG A CA 1
ATOM 3056 C C . ARG A 1 389 ? 24.761 -4.553 -23.320 1.00 91.19 389 ARG A C 1
ATOM 3058 O O . ARG A 1 389 ? 24.434 -3.988 -22.277 1.00 91.19 389 ARG A O 1
ATOM 3065 N N . ASP A 1 390 ? 25.993 -4.496 -23.816 1.00 91.12 390 ASP A N 1
ATOM 3066 C CA . ASP A 1 390 ? 27.097 -3.825 -23.122 1.00 91.12 390 ASP A CA 1
ATOM 3067 C C . ASP A 1 390 ? 26.927 -2.299 -23.186 1.00 91.12 390 ASP A C 1
ATOM 3069 O O . ASP A 1 390 ? 27.057 -1.616 -22.172 1.00 91.12 390 ASP A O 1
ATOM 3073 N N . GLN A 1 391 ? 26.492 -1.775 -24.337 1.00 92.62 391 GLN A N 1
ATOM 3074 C CA . GLN A 1 391 ? 26.120 -0.369 -24.506 1.00 92.62 391 GLN A CA 1
ATOM 3075 C C . GLN A 1 391 ? 24.977 0.037 -23.570 1.00 92.62 391 GLN A C 1
ATOM 3077 O O . GLN A 1 391 ? 25.066 1.069 -22.909 1.00 92.62 391 GLN A O 1
ATOM 3082 N N . VAL A 1 392 ? 23.920 -0.776 -23.454 1.00 92.50 392 VAL A N 1
ATOM 3083 C CA . VAL A 1 392 ? 22.803 -0.533 -22.522 1.00 92.50 392 VAL A CA 1
ATOM 3084 C C . VAL A 1 392 ? 23.288 -0.537 -21.074 1.00 92.50 392 VAL A C 1
ATOM 3086 O O . VAL A 1 392 ? 22.951 0.370 -20.302 1.00 92.50 392 VAL A O 1
ATOM 3089 N N . TYR A 1 393 ? 24.112 -1.522 -20.709 1.00 91.75 393 TYR A N 1
ATOM 3090 C CA . TYR A 1 393 ? 24.699 -1.608 -19.379 1.00 91.75 393 TYR A CA 1
ATOM 3091 C C . TYR A 1 393 ? 25.515 -0.349 -19.054 1.00 91.75 393 TYR A C 1
ATOM 3093 O O . TYR A 1 393 ? 25.212 0.313 -18.060 1.00 91.75 393 TYR A O 1
ATOM 3101 N N . ASP A 1 394 ? 26.457 0.047 -19.912 1.00 90.75 394 ASP A N 1
ATOM 3102 C CA . ASP A 1 394 ? 27.327 1.218 -19.725 1.00 90.75 394 ASP A CA 1
ATOM 3103 C C . ASP A 1 394 ? 26.559 2.546 -19.798 1.00 90.75 394 ASP A C 1
ATOM 3105 O O . ASP A 1 394 ? 26.862 3.528 -19.097 1.00 90.75 394 ASP A O 1
ATOM 3109 N N . TYR A 1 395 ? 25.501 2.597 -20.611 1.00 91.00 395 TYR A N 1
ATOM 3110 C CA . TYR A 1 395 ? 24.610 3.746 -20.687 1.00 91.00 395 TYR A CA 1
ATOM 3111 C C . TYR A 1 395 ? 23.999 4.034 -19.310 1.00 91.00 395 TYR A C 1
ATOM 3113 O O . TYR A 1 395 ? 24.074 5.169 -18.819 1.00 91.00 395 TYR A O 1
ATOM 3121 N N . CYS A 1 396 ? 23.536 2.986 -18.630 1.00 89.06 396 CYS A N 1
ATOM 3122 C CA . CYS A 1 396 ? 23.054 3.033 -17.255 1.00 89.06 396 CYS A CA 1
ATOM 3123 C C . CYS A 1 396 ? 24.179 3.065 -16.196 1.00 89.06 396 CYS A C 1
ATOM 3125 O O . CYS A 1 396 ? 23.978 3.613 -15.109 1.00 89.06 396 CYS A O 1
ATOM 3127 N N . HIS A 1 397 ? 25.384 2.577 -16.504 1.00 81.56 397 HIS A N 1
ATOM 3128 C CA . HIS A 1 397 ? 26.491 2.378 -15.561 1.00 81.56 397 HIS A CA 1
ATOM 3129 C C . HIS A 1 397 ? 27.834 2.958 -16.045 1.00 81.56 397 HIS A C 1
ATOM 3131 O O . HIS A 1 397 ? 28.635 2.271 -16.651 1.00 81.56 397 HIS A O 1
ATOM 3137 N N . HIS A 1 398 ? 28.165 4.198 -15.680 1.00 60.62 398 HIS A N 1
ATOM 3138 C CA . HIS A 1 398 ? 29.560 4.624 -15.462 1.00 60.62 398 HIS A CA 1
ATOM 3139 C C . HIS A 1 398 ? 29.716 5.790 -14.466 1.00 60.62 398 HIS A C 1
ATOM 3141 O O . HIS A 1 398 ? 28.786 6.591 -14.341 1.00 60.62 398 HIS A O 1
ATOM 3147 N N . GLU A 1 399 ? 30.858 5.803 -13.763 1.00 47.59 399 GLU A N 1
ATOM 3148 C CA . GLU A 1 399 ? 31.347 6.719 -12.705 1.00 47.59 399 GLU A CA 1
ATOM 3149 C C . GLU A 1 399 ? 30.455 6.905 -11.463 1.00 47.59 399 GLU A C 1
ATOM 3151 O O . GLU A 1 399 ? 29.864 7.955 -11.241 1.00 47.59 399 GLU A O 1
ATOM 3156 N N . ASP A 1 400 ? 30.361 5.860 -10.637 1.00 46.03 400 ASP A N 1
ATOM 3157 C CA . ASP A 1 400 ? 30.580 6.006 -9.187 1.00 46.03 400 ASP A CA 1
ATOM 3158 C C . ASP A 1 400 ? 30.797 4.598 -8.590 1.00 46.03 400 ASP A C 1
ATOM 3160 O O . ASP A 1 400 ? 29.863 3.789 -8.601 1.00 46.03 400 ASP A O 1
ATOM 3164 N N . PRO A 1 401 ? 32.001 4.249 -8.093 1.00 40.16 401 PRO A N 1
ATOM 3165 C CA . PRO A 1 401 ? 32.336 2.901 -7.611 1.00 40.16 401 PRO A CA 1
ATOM 3166 C C . PRO A 1 401 ? 31.693 2.555 -6.258 1.00 40.16 401 PRO A C 1
ATOM 3168 O O . PRO A 1 401 ? 32.045 1.571 -5.615 1.00 40.16 401 PRO A O 1
ATOM 3171 N N . GLY A 1 402 ? 30.723 3.343 -5.815 1.00 44.69 402 GLY A N 1
ATOM 3172 C CA . GLY A 1 402 ? 30.045 3.130 -4.558 1.00 44.69 402 GLY A CA 1
ATOM 3173 C C . GLY A 1 402 ? 28.727 3.864 -4.544 1.00 44.69 402 GLY A C 1
ATOM 3174 O O . GLY A 1 402 ? 28.579 4.847 -3.822 1.00 44.69 402 GLY A O 1
ATOM 3175 N N . ILE A 1 403 ? 27.714 3.333 -5.234 1.00 45.81 403 ILE A N 1
ATOM 3176 C CA . ILE A 1 403 ? 26.345 3.543 -4.759 1.00 45.81 403 ILE A CA 1
ATOM 3177 C C . ILE A 1 403 ? 26.205 2.734 -3.459 1.00 45.81 403 ILE A C 1
ATOM 3179 O O . ILE A 1 403 ? 25.480 1.744 -3.375 1.00 45.81 403 ILE A O 1
ATOM 3183 N N . ASN A 1 404 ? 26.898 3.182 -2.409 1.00 42.06 404 ASN A N 1
ATOM 3184 C CA . ASN A 1 404 ? 26.377 3.073 -1.068 1.00 42.06 404 ASN A CA 1
ATOM 3185 C C . ASN A 1 404 ? 25.046 3.811 -1.151 1.00 42.06 404 ASN A C 1
ATOM 3187 O O . ASN A 1 404 ? 24.996 5.041 -1.143 1.00 42.06 404 ASN A O 1
ATOM 3191 N N . VAL A 1 405 ? 23.957 3.063 -1.347 1.00 49.47 405 VAL A N 1
ATOM 3192 C CA . VAL A 1 405 ? 22.604 3.585 -1.176 1.00 49.47 405 VAL A CA 1
ATOM 3193 C C . VAL A 1 405 ? 22.478 3.857 0.318 1.00 49.47 405 VAL A C 1
ATOM 3195 O O . VAL A 1 405 ? 21.907 3.069 1.065 1.00 49.47 405 VAL A O 1
ATOM 3198 N N . ILE A 1 406 ? 23.114 4.933 0.782 1.00 49.75 406 ILE A N 1
ATOM 3199 C CA . ILE A 1 406 ? 22.972 5.404 2.144 1.00 49.75 406 ILE A CA 1
ATOM 3200 C C . ILE A 1 406 ? 21.490 5.743 2.247 1.00 49.75 406 ILE A C 1
ATOM 3202 O O . ILE A 1 406 ? 20.967 6.535 1.458 1.00 49.75 406 ILE A O 1
ATOM 3206 N N . TRP A 1 407 ? 20.817 5.128 3.217 1.00 52.38 407 TRP A N 1
ATOM 3207 C CA . TRP A 1 407 ? 19.396 5.275 3.560 1.00 52.38 407 TRP A CA 1
ATOM 3208 C C . TRP A 1 407 ? 18.918 6.737 3.717 1.00 52.38 407 TRP A C 1
ATOM 3210 O O . TRP A 1 407 ? 17.730 7.012 3.869 1.00 52.38 407 TRP A O 1
ATOM 3220 N N . HIS A 1 408 ? 19.850 7.685 3.636 1.00 43.06 408 HIS A N 1
ATOM 3221 C CA . HIS A 1 408 ? 19.752 9.107 3.908 1.00 43.06 408 HIS A CA 1
ATOM 3222 C C . HIS A 1 408 ? 18.788 9.901 3.015 1.00 43.06 408 HIS A C 1
ATOM 3224 O O . HIS A 1 408 ? 18.492 11.049 3.324 1.00 43.06 408 HIS A O 1
ATOM 3230 N N . ARG A 1 409 ? 18.281 9.334 1.910 1.00 50.84 409 ARG A N 1
ATOM 3231 C CA . ARG A 1 409 ? 17.317 10.025 1.022 1.00 50.84 409 ARG A CA 1
ATOM 3232 C C . ARG A 1 409 ? 15.946 9.352 0.916 1.00 50.84 409 ARG A C 1
ATOM 3234 O O . ARG A 1 409 ? 15.157 9.732 0.052 1.00 50.84 409 ARG A O 1
ATOM 3241 N N . GLY A 1 410 ? 15.664 8.377 1.782 1.00 49.84 410 GLY A N 1
ATOM 3242 C CA . GLY A 1 410 ? 14.341 7.769 1.919 1.00 49.84 410 GLY A CA 1
ATOM 3243 C C . GLY A 1 410 ? 13.360 8.623 2.735 1.00 49.84 410 GLY A C 1
ATOM 3244 O O . GLY A 1 410 ? 13.740 9.569 3.429 1.00 49.84 410 GLY A O 1
ATOM 3245 N N . VAL A 1 411 ? 12.085 8.241 2.652 1.00 53.25 411 VAL A N 1
ATOM 3246 C CA . VAL A 1 411 ? 10.892 8.910 3.206 1.00 53.25 411 VAL A CA 1
ATOM 3247 C C . VAL A 1 411 ? 10.997 9.339 4.674 1.00 53.25 411 VAL A C 1
ATOM 3249 O O . VAL A 1 411 ? 10.530 10.425 5.010 1.00 53.25 411 VAL A O 1
ATOM 3252 N N . LEU A 1 412 ? 11.665 8.560 5.530 1.00 51.91 412 LEU A N 1
ATOM 3253 C CA . LEU A 1 412 ? 11.819 8.891 6.954 1.00 51.91 412 LEU A CA 1
ATOM 3254 C C . LEU A 1 412 ? 12.692 10.133 7.207 1.00 51.91 412 LEU A C 1
ATOM 3256 O O . LEU A 1 412 ? 12.456 10.847 8.173 1.00 51.91 412 LEU A O 1
ATOM 3260 N N . PHE A 1 413 ? 13.652 10.441 6.330 1.00 47.94 413 PHE A N 1
ATOM 3261 C CA . PHE A 1 413 ? 14.580 11.562 6.536 1.00 47.94 413 PHE A CA 1
ATOM 3262 C C . PHE A 1 413 ? 14.165 12.839 5.804 1.00 47.94 413 PHE A C 1
ATOM 3264 O O . PHE A 1 413 ? 14.471 13.933 6.261 1.00 47.94 413 PHE A O 1
ATOM 3271 N N . THR A 1 414 ? 13.437 12.735 4.687 1.00 49.91 414 THR A N 1
ATOM 3272 C CA . THR A 1 414 ? 13.011 13.926 3.926 1.00 49.91 414 THR A CA 1
ATOM 3273 C C . THR A 1 414 ? 11.703 14.539 4.421 1.00 49.91 414 THR A C 1
ATOM 3275 O O . THR A 1 414 ? 11.500 15.728 4.188 1.00 49.91 414 THR A O 1
ATOM 3278 N N . ALA A 1 415 ? 10.830 13.755 5.069 1.00 42.00 415 ALA A N 1
ATOM 3279 C CA . ALA A 1 415 ? 9.535 14.216 5.579 1.00 42.00 415 ALA A CA 1
ATOM 3280 C C . ALA A 1 415 ? 9.588 14.776 7.014 1.00 42.00 415 ALA A C 1
ATOM 3282 O O . ALA A 1 415 ? 8.697 15.528 7.385 1.00 42.00 415 ALA A O 1
ATOM 3283 N N . VAL A 1 416 ? 10.606 14.413 7.805 1.00 40.59 416 VAL A N 1
ATOM 3284 C CA . VAL A 1 416 ? 10.763 14.857 9.206 1.00 40.59 416 VAL A CA 1
ATOM 3285 C C . VAL A 1 416 ? 11.674 16.090 9.330 1.00 40.59 416 VAL A C 1
ATOM 3287 O O . VAL A 1 416 ? 11.553 16.836 10.293 1.00 40.59 416 VAL A O 1
ATOM 3290 N N . PHE A 1 417 ? 12.554 16.341 8.352 1.00 36.34 417 PHE A N 1
ATOM 3291 C CA . PHE A 1 417 ? 13.608 17.366 8.442 1.00 36.34 417 PHE A CA 1
ATOM 3292 C C . PHE A 1 417 ? 13.613 18.394 7.291 1.00 36.34 417 PHE A C 1
ATOM 3294 O O . PHE A 1 417 ? 14.676 18.896 6.934 1.00 36.34 417 PHE A O 1
ATOM 3301 N N . ASN A 1 418 ? 12.460 18.706 6.685 1.00 35.06 418 ASN A N 1
ATOM 3302 C CA . ASN A 1 418 ? 12.318 19.886 5.813 1.00 35.06 418 ASN A CA 1
ATOM 3303 C C . ASN A 1 418 ? 11.130 20.744 6.214 1.00 35.06 418 ASN A C 1
ATOM 3305 O O . ASN A 1 418 ? 10.016 20.174 6.262 1.00 35.06 418 ASN A O 1
#

Foldseek 3Di:
DVVVVVVVVVVVVVVVPDDPDDPAFDLVVLLVLLLVCLVDVPDVSCVLQVHHNVVSQQFFAAPVRHRDPHSVRGDDGHPVSCCNRRHDTHHPDDPVVVVVLCCLAVVLLVLLLVLFDDAWPDPVLSVVLSVCVVVDLPLLVVLLVLLVLQLCCLVPPLCPPFQPQFPVLSVLLSLLLSLLLLFLKAFAADLQCLQLCCRQAPLNSVLSVLLSVLSPPPPDRDPSNVVSLVVSVVSVVVLVVVCVVPVDNSSCVCVSSSCSSVSCNVSVRNLNPVSSVVSNQVSLQRGWGFAQPDLPDTDRGRPCNSIDRALDPPDPPNVPQPDPLSRRRRSSSSVSSQQSSQLRSNLSSLLSRLLLCCCQPVQAALQRDHHDPPDPSRHGDNVSSTDHSVSSSVSSDDDDPDPPVPSCPGSVNPVPPD

Radius of gyration: 32.2 Å; chains: 1; bounding box: 67×47×95 Å